Protein AF-A0A315SXE7-F1 (afdb_monomer)

Nearest PDB structures (foldseek):
  8ipp-assembly1_B  TM=6.975E-01  e=6.486E-03  synthetic construct
  7vxw-assembly1_A  TM=4.756E-01  e=4.187E-02  Homo sapiens
  5ma5-assembly2_C  TM=3.341E-01  e=3.780E-03  synthetic construct
  2b0o-assembly3_E  TM=4.414E-01  e=5.904E-02  Homo sapiens
  4o1p-assembly1_B  TM=4.408E-01  e=8.324E-02  Sus scrofa

Radius of gyration: 32.41 Å; Cα contacts (8 Å, |Δi|>4): 544; chains: 1; bounding box: 73×58×96 Å

pLDDT: mean 88.15, std 13.36, range [26.25, 98.56]

Structure (mmCIF, N/CA/C/O backbone):
data_AF-A0A315SXE7-F1
#
_entry.id   AF-A0A315SXE7-F1
#
loop_
_atom_site.group_PDB
_atom_site.id
_atom_site.type_symbol
_atom_site.label_atom_id
_atom_site.label_alt_id
_atom_site.label_comp_id
_atom_site.label_asym_id
_atom_site.label_entity_id
_atom_site.label_seq_id
_atom_site.pdbx_PDB_ins_code
_atom_site.Cartn_x
_atom_site.Cartn_y
_atom_site.Cartn_z
_atom_site.occupancy
_atom_site.B_iso_or_equiv
_atom_site.auth_seq_id
_atom_site.auth_comp_id
_atom_site.auth_asym_id
_atom_site.auth_atom_id
_atom_site.pdbx_PDB_model_num
ATOM 1 N N . MET A 1 1 ? 14.397 -20.715 -0.621 1.00 26.69 1 MET A N 1
ATOM 2 C CA . MET A 1 1 ? 15.083 -19.802 -1.551 1.00 26.69 1 MET A CA 1
ATOM 3 C C . MET A 1 1 ? 14.446 -20.031 -2.902 1.00 26.69 1 MET A C 1
ATOM 5 O O . MET A 1 1 ? 14.833 -20.956 -3.597 1.00 26.69 1 MET A O 1
ATOM 9 N N . THR A 1 2 ? 13.364 -19.315 -3.186 1.00 26.25 2 THR A N 1
ATOM 10 C CA . THR A 1 2 ? 12.827 -19.217 -4.542 1.00 26.25 2 THR A CA 1
ATOM 11 C C . THR A 1 2 ? 13.839 -18.399 -5.333 1.00 26.25 2 THR A C 1
ATOM 13 O O . THR A 1 2 ? 14.155 -17.278 -4.941 1.00 26.25 2 THR A O 1
ATOM 16 N N . GLU A 1 3 ? 14.435 -18.991 -6.367 1.00 27.47 3 GLU A N 1
ATOM 17 C CA . GLU A 1 3 ? 15.209 -18.237 -7.352 1.00 27.47 3 GLU A CA 1
ATOM 18 C C . GLU A 1 3 ? 14.250 -17.211 -7.965 1.00 27.47 3 GLU A C 1
ATOM 20 O O . GLU A 1 3 ? 13.377 -17.560 -8.757 1.00 27.47 3 GLU A O 1
ATOM 25 N N . GLN A 1 4 ? 14.340 -15.953 -7.526 1.00 35.16 4 GLN A N 1
ATOM 26 C CA . GLN A 1 4 ? 13.687 -14.849 -8.215 1.00 35.16 4 GLN A CA 1
ATOM 27 C C . GLN A 1 4 ? 14.339 -14.771 -9.593 1.00 35.16 4 GLN A C 1
ATOM 29 O O . GLN A 1 4 ? 15.480 -14.324 -9.716 1.00 35.16 4 GLN A O 1
ATOM 34 N N . MET A 1 5 ? 13.644 -15.260 -10.623 1.00 36.72 5 MET A N 1
ATOM 35 C CA . MET A 1 5 ? 14.024 -14.974 -12.000 1.00 36.72 5 MET A CA 1
ATOM 36 C C . MET A 1 5 ? 13.880 -13.469 -12.202 1.00 36.72 5 MET A C 1
ATOM 38 O O . MET A 1 5 ? 12.781 -12.955 -12.390 1.00 36.72 5 MET A O 1
ATOM 42 N N . ILE A 1 6 ? 15.000 -12.759 -12.104 1.00 50.06 6 ILE A N 1
ATOM 43 C CA . ILE A 1 6 ? 15.085 -11.373 -12.535 1.00 50.06 6 ILE A CA 1
ATOM 44 C C . ILE A 1 6 ? 15.096 -11.422 -14.061 1.00 50.06 6 ILE A C 1
ATOM 46 O O . ILE A 1 6 ? 16.011 -11.992 -14.656 1.00 50.06 6 ILE A O 1
ATOM 50 N N . TYR A 1 7 ? 14.078 -10.828 -14.681 1.00 57.00 7 TYR A N 1
ATOM 51 C CA . TYR A 1 7 ? 13.975 -10.631 -16.128 1.00 57.00 7 TYR A CA 1
ATOM 52 C C . TYR A 1 7 ? 14.993 -9.565 -16.569 1.00 57.00 7 TYR A C 1
ATOM 54 O O . TYR A 1 7 ? 14.621 -8.460 -16.955 1.00 57.00 7 TYR A O 1
ATOM 62 N N . SER A 1 8 ? 16.287 -9.858 -16.409 1.00 51.78 8 SER A N 1
ATOM 63 C CA . SER A 1 8 ? 17.383 -8.965 -16.783 1.00 51.78 8 SER A CA 1
ATOM 64 C C . SER A 1 8 ? 17.827 -9.239 -18.209 1.00 51.78 8 SER A C 1
ATOM 66 O O . SER A 1 8 ? 18.066 -10.395 -18.563 1.00 51.78 8 SER A O 1
ATOM 68 N N . VAL A 1 9 ? 18.022 -8.184 -18.992 1.00 53.94 9 VAL A N 1
ATOM 69 C CA . VAL A 1 9 ? 18.601 -8.294 -20.335 1.00 53.94 9 VAL A CA 1
ATOM 70 C C . VAL A 1 9 ? 20.124 -8.449 -20.226 1.00 53.94 9 VAL A C 1
ATOM 72 O O . VAL A 1 9 ? 20.783 -7.827 -19.383 1.00 53.94 9 VAL A O 1
ATOM 75 N N . GLU A 1 10 ? 20.712 -9.304 -21.064 1.00 46.88 10 GLU A N 1
ATOM 76 C CA . GLU A 1 10 ? 22.165 -9.463 -21.145 1.00 46.88 10 GLU A CA 1
ATOM 77 C C . GLU A 1 10 ? 22.809 -8.121 -21.557 1.00 46.88 10 GLU A C 1
ATOM 79 O O . GLU A 1 10 ? 22.460 -7.538 -22.579 1.00 46.88 10 GLU A O 1
ATOM 84 N N . GLY A 1 11 ? 23.711 -7.586 -20.722 1.00 54.31 11 GLY A N 1
ATOM 85 C CA . GLY A 1 11 ? 24.332 -6.266 -20.924 1.00 54.31 11 GLY A CA 1
ATOM 86 C C . GLY A 1 11 ? 23.740 -5.105 -20.108 1.00 54.31 11 GLY A C 1
ATOM 87 O O . GLY A 1 11 ? 24.297 -4.007 -20.148 1.00 54.31 11 GLY A O 1
ATOM 88 N N . GLU A 1 12 ? 22.678 -5.317 -19.322 1.00 69.69 12 GLU A N 1
ATOM 89 C CA . GLU A 1 12 ? 22.165 -4.282 -18.410 1.00 69.69 12 GLU A CA 1
ATOM 90 C C . GLU A 1 12 ? 23.171 -3.904 -17.317 1.00 69.69 12 GLU A C 1
ATOM 92 O O . GLU A 1 12 ? 23.847 -4.758 -16.729 1.00 69.69 12 GLU A O 1
ATOM 97 N N . SER A 1 13 ? 23.237 -2.603 -17.012 1.00 81.12 13 SER A N 1
ATOM 98 C CA . SER A 1 13 ? 24.126 -2.077 -15.979 1.00 81.12 13 SER A CA 1
ATOM 99 C C . SER A 1 13 ? 23.748 -2.616 -14.596 1.00 81.12 13 SER A C 1
ATOM 101 O O . SER A 1 13 ? 22.575 -2.815 -14.277 1.00 81.12 13 SER A O 1
ATOM 103 N N . GLN A 1 14 ? 24.752 -2.810 -13.737 1.00 86.19 14 GLN A N 1
ATOM 104 C CA . GLN A 1 14 ? 24.538 -3.252 -12.356 1.00 86.19 14 GLN A CA 1
ATOM 105 C C . GLN A 1 14 ? 23.570 -2.323 -11.599 1.00 86.19 14 GLN A C 1
ATOM 107 O O . GLN A 1 14 ? 22.712 -2.793 -10.858 1.00 86.19 14 GLN A O 1
ATOM 112 N N . ALA A 1 15 ? 23.652 -1.014 -11.859 1.00 86.94 15 ALA A N 1
ATOM 113 C CA . ALA A 1 15 ? 22.767 -0.018 -11.264 1.00 86.94 15 ALA A CA 1
ATOM 114 C C . ALA A 1 15 ? 21.289 -0.213 -11.649 1.00 86.94 15 ALA A C 1
ATOM 116 O O . ALA A 1 15 ? 20.415 0.046 -10.825 1.00 86.94 15 ALA A O 1
ATOM 117 N N . LEU A 1 16 ? 21.003 -0.668 -12.875 1.00 89.75 16 LEU A N 1
ATOM 118 C CA . LEU A 1 16 ? 19.635 -0.941 -13.319 1.00 89.75 16 LEU A CA 1
ATOM 119 C C . LEU A 1 16 ? 19.082 -2.210 -12.661 1.00 89.75 16 LEU A C 1
ATOM 121 O O . LEU A 1 16 ? 17.945 -2.213 -12.203 1.00 89.75 16 LEU A O 1
ATOM 125 N N . LYS A 1 17 ? 19.904 -3.257 -12.530 1.00 90.44 17 LYS A N 1
ATOM 126 C CA . LYS A 1 17 ? 19.514 -4.497 -11.836 1.00 90.44 17 LYS A CA 1
ATOM 127 C C . LYS A 1 17 ? 19.198 -4.251 -10.361 1.00 90.44 17 LYS A C 1
ATOM 129 O O . LYS A 1 17 ? 18.202 -4.752 -9.848 1.00 90.44 17 LYS A O 1
ATOM 134 N N . GLU A 1 18 ? 20.017 -3.440 -9.692 1.00 92.69 18 GLU A N 1
ATOM 135 C CA . GLU A 1 18 ? 19.762 -3.000 -8.315 1.00 92.69 18 GLU A CA 1
ATOM 136 C C . GLU A 1 18 ? 18.471 -2.185 -8.218 1.00 92.69 18 GLU A C 1
ATOM 138 O O . GLU A 1 18 ? 17.669 -2.423 -7.321 1.00 92.69 18 GLU A O 1
ATOM 143 N N . ALA A 1 19 ? 18.223 -1.285 -9.172 1.00 95.44 19 ALA A N 1
ATOM 144 C CA . ALA A 1 19 ? 17.000 -0.492 -9.217 1.00 95.44 19 ALA A CA 1
ATOM 145 C C . ALA A 1 19 ? 15.734 -1.353 -9.357 1.00 95.44 19 ALA A C 1
ATOM 147 O O . ALA A 1 19 ? 14.765 -1.122 -8.636 1.00 95.44 19 ALA A O 1
ATOM 148 N N . VAL A 1 20 ? 15.755 -2.372 -10.224 1.00 96.00 20 VAL A N 1
ATOM 149 C CA . VAL A 1 20 ? 14.646 -3.333 -10.371 1.00 96.00 20 VAL A CA 1
ATOM 150 C C . VAL A 1 20 ? 14.405 -4.081 -9.058 1.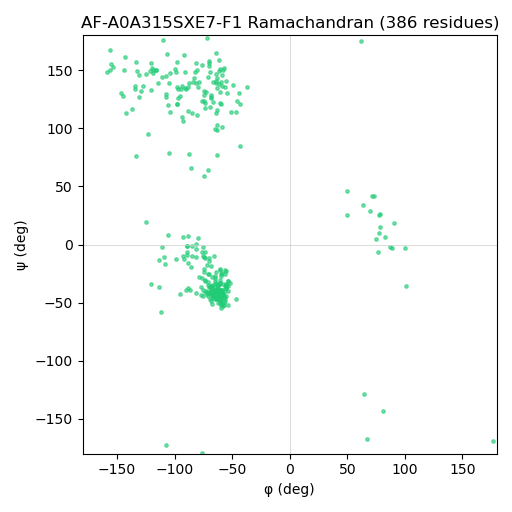00 96.00 20 VAL A C 1
ATOM 152 O O . VAL A 1 20 ? 13.271 -4.166 -8.588 1.00 96.00 20 VAL A O 1
ATOM 155 N N . SER A 1 21 ? 15.471 -4.570 -8.415 1.00 95.81 21 SER A N 1
ATOM 156 C CA . SER A 1 21 ? 15.358 -5.240 -7.114 1.00 95.81 21 SER A CA 1
ATOM 157 C C . SER A 1 21 ? 14.762 -4.316 -6.047 1.00 95.81 21 SER A C 1
ATOM 159 O O . SER A 1 21 ? 13.933 -4.757 -5.249 1.00 95.81 21 SER A O 1
ATOM 161 N N . SER A 1 22 ? 15.158 -3.042 -6.027 1.00 97.38 22 SER A N 1
ATOM 162 C CA . SER A 1 22 ? 14.622 -2.041 -5.104 1.00 97.38 22 SER A CA 1
ATOM 163 C C . SER A 1 22 ? 13.152 -1.730 -5.366 1.00 97.38 22 SER A C 1
ATOM 165 O O . SER A 1 22 ? 12.371 -1.641 -4.414 1.00 97.38 22 SER A O 1
ATOM 167 N N . ALA A 1 23 ? 12.747 -1.632 -6.636 1.00 98.06 23 ALA A N 1
ATOM 168 C CA . ALA A 1 23 ? 11.351 -1.457 -7.019 1.00 98.06 23 ALA A CA 1
ATOM 169 C C . ALA A 1 23 ? 10.500 -2.634 -6.525 1.00 98.06 23 ALA A C 1
ATOM 171 O O . ALA A 1 23 ? 9.509 -2.428 -5.826 1.00 98.06 23 ALA A O 1
ATOM 172 N N . GLN A 1 24 ? 10.926 -3.873 -6.777 1.00 97.38 24 GLN A N 1
ATOM 173 C CA . GLN A 1 24 ? 10.226 -5.066 -6.291 1.00 97.38 24 GLN A CA 1
ATOM 174 C C . GLN A 1 24 ? 10.128 -5.096 -4.757 1.00 97.38 24 GLN A C 1
ATOM 176 O O . GLN A 1 24 ? 9.050 -5.327 -4.211 1.00 97.38 24 GLN A O 1
ATOM 181 N N . ALA A 1 25 ? 11.215 -4.784 -4.043 1.00 96.19 25 ALA A N 1
ATOM 182 C CA . ALA A 1 25 ? 11.240 -4.778 -2.576 1.00 96.19 25 ALA A CA 1
ATOM 183 C C . ALA A 1 25 ? 10.309 -3.726 -1.939 1.00 96.19 25 ALA A C 1
ATOM 185 O O . ALA A 1 25 ? 9.897 -3.865 -0.782 1.00 96.19 25 ALA A O 1
ATOM 186 N N . THR A 1 26 ? 9.984 -2.664 -2.676 1.00 97.62 26 THR A N 1
ATOM 187 C CA . THR A 1 26 ? 9.188 -1.528 -2.190 1.00 97.62 26 THR A CA 1
ATOM 188 C C . THR A 1 26 ? 7.795 -1.440 -2.813 1.00 97.62 26 THR A C 1
ATOM 190 O O . THR A 1 26 ? 6.997 -0.612 -2.375 1.00 97.62 26 THR A O 1
ATOM 193 N N . PHE A 1 27 ? 7.446 -2.340 -3.740 1.00 98.31 27 PHE A N 1
ATOM 194 C CA . PHE A 1 27 ? 6.144 -2.381 -4.418 1.00 98.31 27 PHE A CA 1
ATOM 195 C C . PHE A 1 27 ? 4.951 -2.408 -3.457 1.00 98.31 27 PHE A C 1
ATOM 197 O O . PHE A 1 27 ? 3.907 -1.823 -3.728 1.00 98.31 27 PHE A O 1
ATOM 204 N N . LYS A 1 28 ? 5.106 -3.016 -2.280 1.00 97.25 28 LYS A N 1
ATOM 205 C CA . LYS A 1 28 ? 4.072 -3.012 -1.238 1.00 97.25 28 LYS A CA 1
ATOM 206 C C . LYS A 1 28 ? 3.587 -1.606 -0.857 1.00 97.25 28 LYS A C 1
ATOM 208 O O . LYS A 1 28 ? 2.419 -1.437 -0.520 1.00 97.25 28 LYS A O 1
ATOM 213 N N . PHE A 1 29 ? 4.449 -0.586 -0.927 1.00 97.50 29 PHE A N 1
ATOM 214 C CA . PHE A 1 29 ? 4.066 0.801 -0.647 1.00 97.50 29 PHE A CA 1
ATOM 215 C C . PHE A 1 29 ? 3.229 1.398 -1.782 1.00 97.50 29 PHE A C 1
ATOM 217 O O . PHE A 1 29 ? 2.213 2.031 -1.497 1.00 97.50 29 PHE A O 1
ATOM 224 N N . TYR A 1 30 ? 3.595 1.117 -3.037 1.00 98.00 30 TYR A N 1
ATOM 225 C CA . TYR A 1 30 ? 2.775 1.426 -4.209 1.00 98.00 30 TYR A CA 1
ATOM 226 C C . TYR A 1 30 ? 1.395 0.780 -4.096 1.00 98.00 30 TYR A C 1
ATOM 228 O O . TYR A 1 30 ? 0.378 1.466 -4.170 1.00 98.00 30 TYR A O 1
ATOM 236 N N . TRP A 1 31 ? 1.353 -0.528 -3.831 1.00 98.00 31 TRP A N 1
ATOM 237 C CA . TRP A 1 31 ? 0.095 -1.259 -3.735 1.00 98.00 31 TRP A CA 1
ATOM 238 C C . TRP A 1 31 ? -0.791 -0.753 -2.593 1.00 98.00 31 TRP A C 1
ATOM 240 O O . TRP A 1 31 ? -2.003 -0.605 -2.758 1.00 98.00 31 TRP A O 1
ATOM 250 N N . ARG A 1 32 ? -0.191 -0.401 -1.448 1.00 97.25 32 ARG A N 1
ATOM 251 C CA . ARG A 1 32 ? -0.907 0.236 -0.338 1.00 97.25 32 ARG A CA 1
ATOM 252 C C . ARG A 1 32 ? -1.612 1.516 -0.785 1.00 97.25 32 ARG A C 1
ATOM 254 O O . ARG A 1 32 ? -2.803 1.658 -0.497 1.00 97.25 32 ARG A O 1
ATOM 261 N N . GLU A 1 33 ? -0.923 2.408 -1.501 1.00 96.62 33 GLU A N 1
ATOM 262 C CA . GLU A 1 33 ? -1.520 3.646 -2.025 1.00 96.62 33 GLU A CA 1
ATOM 263 C C . GLU A 1 33 ? -2.610 3.347 -3.061 1.00 96.62 33 GLU A C 1
ATOM 265 O O . GLU A 1 33 ? -3.726 3.850 -2.927 1.00 96.62 33 GLU A O 1
ATOM 270 N N . MET A 1 34 ? -2.346 2.458 -4.023 1.00 96.69 34 MET A N 1
ATOM 271 C CA . MET A 1 34 ? -3.317 2.075 -5.056 1.00 96.69 34 MET A CA 1
ATOM 272 C C . MET A 1 34 ? -4.596 1.488 -4.471 1.00 96.69 34 MET A C 1
ATOM 274 O O . MET A 1 34 ? -5.694 1.833 -4.913 1.00 96.69 34 MET A O 1
ATOM 278 N N . SER A 1 35 ? -4.480 0.679 -3.416 1.00 95.88 35 SER A N 1
ATOM 279 C CA . SER A 1 35 ? -5.647 0.148 -2.720 1.00 95.88 35 SER A CA 1
ATOM 280 C C . SER A 1 35 ? -6.540 1.285 -2.203 1.00 95.88 35 SER A C 1
ATOM 282 O O . SER A 1 35 ? -7.768 1.223 -2.302 1.00 95.88 35 SER A O 1
ATOM 284 N N . TRP A 1 36 ? -5.960 2.349 -1.639 1.00 95.44 36 TRP A N 1
ATOM 285 C CA . TRP A 1 36 ? -6.725 3.485 -1.127 1.00 95.44 36 TRP A CA 1
ATOM 286 C C . TRP A 1 36 ? -7.245 4.366 -2.251 1.00 95.44 36 TRP A C 1
ATOM 288 O O . TRP A 1 36 ? -8.397 4.792 -2.189 1.00 95.44 36 TRP A O 1
ATOM 298 N N . GLU A 1 37 ? -6.446 4.582 -3.289 1.00 95.25 37 GLU A N 1
ATOM 299 C CA . GLU A 1 37 ? -6.834 5.333 -4.476 1.00 95.25 37 GLU A CA 1
ATOM 300 C C . GLU A 1 37 ? -8.052 4.714 -5.169 1.00 95.25 37 GLU A C 1
ATOM 302 O O . GLU A 1 37 ? -8.990 5.429 -5.537 1.00 95.25 37 GLU A O 1
ATOM 307 N N . ALA A 1 38 ? -8.113 3.382 -5.268 1.00 92.94 38 ALA A N 1
ATOM 308 C CA . ALA A 1 38 ? -9.261 2.652 -5.805 1.00 92.94 38 ALA A CA 1
ATOM 309 C C . ALA A 1 38 ? -10.567 2.983 -5.059 1.00 92.94 38 ALA A C 1
ATOM 311 O O . ALA A 1 38 ? -11.615 3.129 -5.686 1.00 92.94 38 ALA A O 1
ATOM 312 N N . ARG A 1 39 ? -10.492 3.201 -3.739 1.00 91.69 39 ARG A N 1
ATOM 313 C CA . ARG A 1 39 ? -11.636 3.528 -2.868 1.00 91.69 39 ARG A CA 1
ATOM 314 C C . ARG A 1 39 ? -12.038 5.010 -2.912 1.00 91.69 39 ARG A C 1
ATOM 316 O O . ARG A 1 39 ? -13.085 5.371 -2.370 1.00 91.69 39 ARG A O 1
ATOM 323 N N . ARG A 1 40 ? -11.234 5.893 -3.520 1.00 91.31 40 ARG A N 1
ATOM 324 C CA . ARG A 1 40 ? -11.552 7.326 -3.611 1.00 91.31 40 ARG A CA 1
ATOM 325 C C . ARG A 1 40 ? -12.556 7.614 -4.722 1.00 91.31 40 ARG A C 1
ATOM 327 O O . ARG A 1 40 ? -12.389 7.172 -5.856 1.00 91.31 40 ARG A O 1
ATOM 334 N N . ILE A 1 41 ? -13.541 8.456 -4.396 1.00 90.12 41 ILE A N 1
ATOM 335 C CA . ILE A 1 41 ? -14.478 9.037 -5.372 1.00 90.12 41 ILE A CA 1
ATOM 336 C C . ILE A 1 41 ? -13.750 10.042 -6.272 1.00 90.12 41 ILE A C 1
ATOM 338 O O . ILE A 1 41 ? -13.909 10.018 -7.487 1.00 90.12 41 ILE A O 1
ATOM 342 N N . ILE A 1 42 ? -12.956 10.929 -5.665 1.00 89.88 42 ILE A N 1
ATOM 343 C CA . ILE A 1 42 ? -12.118 11.894 -6.378 1.00 89.88 42 ILE A CA 1
ATOM 344 C C . ILE A 1 42 ? -10.688 11.381 -6.302 1.00 89.88 42 ILE A C 1
ATOM 346 O O . ILE A 1 42 ? -10.124 11.297 -5.208 1.00 89.88 42 ILE A O 1
ATOM 350 N N . LYS A 1 43 ? -10.140 11.024 -7.463 1.00 90.56 43 LYS A N 1
ATOM 351 C CA . LYS A 1 43 ? -8.761 10.560 -7.595 1.00 90.56 43 LYS A CA 1
ATOM 352 C C . LYS A 1 43 ? -7.789 11.650 -7.150 1.00 90.56 43 LYS A C 1
ATOM 354 O O . LYS A 1 43 ? -8.026 12.835 -7.387 1.00 90.56 43 LYS A O 1
ATOM 359 N N . CYS A 1 44 ? -6.761 11.248 -6.415 1.00 91.62 44 CYS A N 1
ATOM 360 C CA . CYS A 1 44 ? -5.731 12.130 -5.873 1.00 91.62 44 CYS A CA 1
ATOM 361 C C . CYS A 1 44 ? -4.390 11.968 -6.585 1.00 91.62 44 CYS A C 1
ATOM 363 O O . CYS A 1 44 ? -3.532 12.835 -6.422 1.00 91.62 44 CYS A O 1
ATOM 365 N N . LEU A 1 45 ? -4.204 10.870 -7.318 1.00 95.19 45 LEU A N 1
ATOM 366 C CA . LEU A 1 45 ? -2.995 10.626 -8.088 1.00 95.19 45 LEU A CA 1
ATOM 367 C C . LEU A 1 45 ? -3.157 11.195 -9.497 1.00 95.19 45 LEU A C 1
ATOM 369 O O . LEU A 1 45 ? -4.176 10.969 -10.150 1.00 95.19 45 LEU A O 1
ATOM 373 N N . ASP A 1 46 ? -2.139 11.911 -9.963 1.00 94.56 46 ASP A N 1
ATOM 374 C CA . ASP A 1 46 ? -2.090 12.431 -11.332 1.00 94.56 46 ASP A CA 1
ATOM 375 C C . ASP A 1 46 ? -1.812 11.295 -12.330 1.00 94.56 46 ASP A C 1
ATOM 377 O O . ASP A 1 46 ? -2.272 11.318 -13.469 1.00 94.56 46 ASP A O 1
ATOM 381 N N . MET A 1 47 ? -1.065 10.282 -11.883 1.00 94.94 47 MET A N 1
ATOM 382 C CA . MET A 1 47 ? -0.726 9.078 -12.634 1.00 94.94 47 MET A CA 1
ATOM 383 C C . MET A 1 47 ? -0.327 7.965 -11.662 1.00 94.94 47 MET A C 1
ATOM 385 O O . MET A 1 47 ? 0.276 8.230 -10.625 1.00 94.94 47 MET A O 1
ATOM 389 N N . ALA A 1 48 ? -0.606 6.713 -12.015 1.00 97.31 48 ALA A N 1
ATOM 390 C CA . ALA A 1 48 ? -0.021 5.552 -11.361 1.00 97.31 48 ALA A CA 1
ATOM 391 C C . ALA A 1 48 ? 0.172 4.437 -12.384 1.00 97.31 48 ALA A C 1
ATOM 393 O O . ALA A 1 48 ? -0.751 4.117 -13.134 1.00 97.31 48 ALA A O 1
ATOM 394 N N . ALA A 1 49 ? 1.371 3.863 -12.420 1.00 97.75 49 ALA A N 1
ATOM 395 C CA . ALA A 1 49 ? 1.712 2.849 -13.401 1.00 97.75 49 ALA A CA 1
ATOM 396 C C . ALA A 1 49 ? 2.846 1.946 -12.906 1.00 97.75 49 ALA A C 1
ATOM 398 O O . ALA A 1 49 ? 3.680 2.336 -12.086 1.00 97.75 49 ALA A O 1
ATOM 399 N N . VAL A 1 50 ? 2.890 0.741 -13.452 1.00 98.56 50 VAL A N 1
ATOM 400 C CA . VAL A 1 50 ? 3.982 -0.220 -13.284 1.00 98.56 50 VAL A CA 1
ATOM 401 C C . VAL A 1 50 ? 4.631 -0.470 -14.631 1.00 98.56 50 VAL A C 1
ATOM 403 O O . VAL A 1 50 ? 3.983 -0.386 -15.669 1.00 98.56 50 VAL A O 1
ATOM 406 N N . LYS A 1 51 ? 5.919 -0.775 -14.632 1.00 97.94 51 LYS A N 1
ATOM 407 C CA . LYS A 1 51 ? 6.651 -1.173 -15.826 1.00 97.94 51 LYS A CA 1
ATOM 408 C C . LYS A 1 51 ? 6.898 -2.670 -15.746 1.00 97.94 51 LYS A C 1
ATOM 410 O O . LYS A 1 51 ? 7.534 -3.122 -14.794 1.00 97.94 51 LYS A O 1
ATOM 415 N N . LEU A 1 52 ? 6.393 -3.424 -16.715 1.00 96.88 52 LEU A N 1
ATOM 416 C CA . LEU A 1 52 ? 6.510 -4.882 -16.762 1.00 96.88 52 LEU A CA 1
ATOM 417 C C . LEU A 1 52 ? 7.441 -5.319 -17.896 1.00 96.88 52 LEU A C 1
ATOM 419 O O . LEU A 1 52 ? 7.456 -4.708 -18.966 1.00 96.88 52 LEU A O 1
ATOM 423 N N . SER A 1 53 ? 8.202 -6.380 -17.637 1.00 95.00 53 SER A N 1
ATOM 424 C CA . SER A 1 53 ? 9.089 -7.053 -18.586 1.00 95.00 53 SER A CA 1
ATOM 425 C C . SER A 1 53 ? 8.329 -8.138 -19.356 1.00 95.00 53 SER A C 1
ATOM 427 O O . SER A 1 53 ? 7.927 -9.145 -18.774 1.00 95.00 53 SER A O 1
ATOM 429 N N . PHE A 1 54 ? 8.176 -7.969 -20.668 1.00 93.00 54 PHE A N 1
ATOM 430 C CA . PHE A 1 54 ? 7.580 -8.953 -21.571 1.00 93.00 54 PHE A CA 1
ATOM 431 C C . PHE A 1 54 ? 8.690 -9.745 -22.257 1.00 93.00 54 PHE A C 1
ATOM 433 O O . PHE A 1 54 ? 9.546 -9.159 -22.918 1.00 93.00 54 PHE A O 1
ATOM 440 N N . MET A 1 55 ? 8.692 -11.067 -22.079 1.00 90.00 55 MET A N 1
ATOM 441 C CA . MET A 1 55 ? 9.658 -11.953 -22.733 1.00 90.00 55 MET A CA 1
ATOM 442 C C . MET A 1 55 ? 9.318 -12.114 -24.210 1.00 90.00 55 MET A C 1
ATOM 444 O O . MET A 1 55 ? 8.175 -12.410 -24.550 1.00 90.00 55 MET A O 1
ATOM 448 N N . LEU A 1 56 ? 10.328 -11.961 -25.056 1.00 88.31 56 LEU A N 1
ATOM 449 C CA . LEU A 1 56 ? 10.252 -12.133 -26.503 1.00 88.31 56 LEU A CA 1
ATOM 450 C C . LEU A 1 56 ? 11.019 -13.387 -26.933 1.00 88.31 56 LEU A C 1
ATOM 452 O O . LEU A 1 56 ? 11.636 -14.059 -26.103 1.00 88.31 56 LEU A O 1
ATOM 456 N N . ASP A 1 57 ? 10.960 -13.712 -28.226 1.00 80.69 57 ASP A N 1
ATOM 457 C CA . ASP A 1 57 ? 11.688 -14.847 -28.795 1.00 80.69 57 ASP A CA 1
ATOM 458 C C . ASP A 1 57 ? 13.212 -14.623 -28.670 1.00 80.69 57 ASP A C 1
ATOM 460 O O . ASP A 1 57 ? 13.745 -13.704 -29.295 1.00 80.69 57 ASP A O 1
ATOM 464 N N . PRO A 1 58 ? 13.930 -15.422 -27.856 1.00 76.56 58 PRO A N 1
ATOM 465 C CA . PRO A 1 58 ? 15.363 -15.240 -27.642 1.00 76.56 58 PRO A CA 1
ATOM 466 C C . PRO A 1 58 ? 16.215 -15.681 -28.842 1.00 76.56 58 PRO A C 1
ATOM 468 O O . PRO A 1 58 ? 17.415 -15.403 -28.854 1.00 76.56 58 PRO A O 1
ATOM 471 N N . ASP A 1 59 ? 15.634 -16.387 -29.818 1.00 80.12 59 ASP A N 1
ATOM 472 C CA . ASP A 1 59 ? 16.361 -16.956 -30.955 1.00 80.12 59 ASP A CA 1
ATOM 473 C C . ASP A 1 59 ? 16.471 -15.988 -32.151 1.00 80.12 59 ASP A C 1
ATOM 475 O O . ASP A 1 59 ? 17.228 -16.258 -33.090 1.00 80.12 59 ASP A O 1
ATOM 479 N N . ASP A 1 60 ? 15.762 -14.853 -32.124 1.00 81.56 60 ASP A N 1
ATOM 480 C CA . ASP A 1 60 ? 15.856 -13.806 -33.146 1.00 81.56 60 ASP A CA 1
ATOM 481 C C . ASP A 1 60 ? 16.882 -12.725 -32.728 1.00 81.56 60 ASP A C 1
ATOM 483 O O . ASP A 1 60 ? 16.633 -11.945 -31.807 1.00 81.56 60 ASP A O 1
ATOM 487 N N . PRO A 1 61 ? 18.053 -12.640 -33.394 1.00 80.88 61 PRO A N 1
ATOM 488 C CA . PRO A 1 61 ? 19.103 -11.688 -33.035 1.00 80.88 61 PRO A CA 1
ATOM 489 C C . PRO A 1 61 ? 18.748 -10.225 -33.351 1.00 80.88 61 PRO A C 1
ATOM 491 O O . PRO A 1 61 ? 19.478 -9.329 -32.920 1.00 80.88 61 PRO A O 1
ATOM 494 N N . ASP A 1 62 ? 17.677 -9.971 -34.110 1.00 84.88 62 ASP A N 1
ATOM 495 C CA . ASP A 1 62 ? 17.241 -8.626 -34.492 1.00 84.88 62 ASP A CA 1
ATOM 496 C C . ASP A 1 62 ? 16.264 -8.002 -33.470 1.00 84.88 62 ASP A C 1
ATOM 498 O O . ASP A 1 62 ? 15.940 -6.810 -33.573 1.00 84.88 62 ASP A O 1
ATOM 502 N N . ILE A 1 63 ? 15.821 -8.762 -32.457 1.00 85.06 63 ILE A N 1
ATOM 503 C CA . ILE A 1 63 ? 14.921 -8.291 -31.393 1.00 85.06 63 ILE A CA 1
ATOM 504 C C . ILE A 1 63 ? 15.554 -8.457 -30.000 1.00 85.06 63 ILE A C 1
ATOM 506 O O . ILE A 1 63 ? 16.375 -9.347 -29.777 1.00 85.06 63 ILE A O 1
ATOM 510 N N . PRO A 1 64 ? 15.227 -7.585 -29.030 1.00 86.06 64 PRO A N 1
ATOM 511 C CA . PRO A 1 64 ? 15.680 -7.769 -27.659 1.00 86.06 64 PRO A CA 1
ATOM 512 C C . PRO A 1 64 ? 14.966 -8.960 -27.010 1.00 86.06 64 PRO A C 1
ATOM 514 O O . PRO A 1 64 ? 13.820 -9.252 -27.323 1.00 86.06 64 PRO A O 1
ATOM 517 N N . VAL A 1 65 ? 15.610 -9.584 -26.021 1.00 87.38 65 VAL A N 1
ATOM 518 C CA . VAL A 1 65 ? 15.022 -10.693 -25.242 1.00 87.38 65 VAL A CA 1
ATOM 519 C C . VAL A 1 65 ? 13.814 -10.242 -24.410 1.00 87.38 65 VAL A C 1
ATOM 521 O O . VAL A 1 65 ? 12.916 -11.030 -24.122 1.00 87.38 65 VAL A O 1
ATOM 524 N N . VAL A 1 66 ? 13.797 -8.971 -23.998 1.00 90.00 66 VAL A N 1
ATOM 525 C CA . VAL A 1 66 ? 12.730 -8.382 -23.185 1.00 90.00 66 VAL A CA 1
ATOM 526 C C . VAL A 1 66 ? 12.337 -7.027 -23.748 1.00 90.00 66 VAL A C 1
ATOM 528 O O . VAL A 1 66 ? 13.196 -6.188 -24.029 1.00 90.00 66 VAL A O 1
ATOM 531 N N . GLU A 1 67 ? 11.034 -6.775 -23.810 1.00 92.12 67 GLU A N 1
ATOM 532 C CA . GLU A 1 67 ? 10.474 -5.440 -23.984 1.00 92.12 67 GLU A CA 1
ATOM 533 C C . GLU A 1 67 ? 9.838 -4.956 -22.672 1.00 92.12 67 GLU A C 1
ATOM 535 O 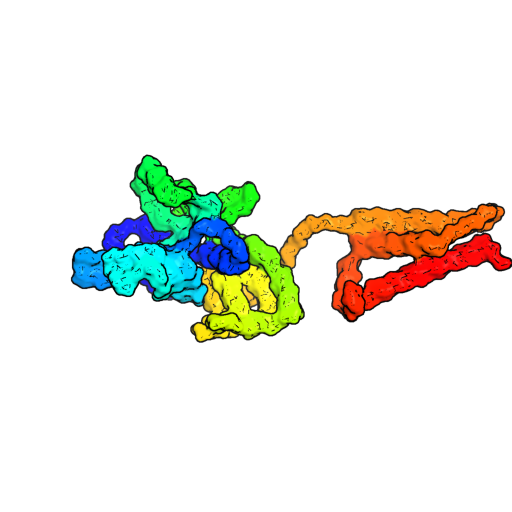O . GLU A 1 67 ? 9.019 -5.641 -22.065 1.00 92.12 67 GLU A O 1
ATOM 540 N N . ASN A 1 68 ? 10.237 -3.769 -22.208 1.00 93.31 68 ASN A N 1
ATOM 541 C CA . ASN A 1 68 ? 9.721 -3.167 -20.978 1.00 93.31 68 ASN A CA 1
ATOM 542 C C . ASN A 1 68 ? 8.618 -2.162 -21.310 1.00 93.31 68 ASN A C 1
ATOM 544 O O . ASN A 1 68 ? 8.884 -1.168 -21.988 1.00 93.31 68 ASN A O 1
ATOM 548 N N . MET A 1 69 ? 7.409 -2.369 -20.791 1.00 94.69 69 MET A N 1
ATOM 549 C CA . MET A 1 69 ? 6.255 -1.526 -21.115 1.00 94.69 69 MET A CA 1
ATOM 550 C C . MET A 1 69 ? 5.513 -1.058 -19.867 1.00 94.69 69 MET A C 1
ATOM 552 O O . MET A 1 69 ? 5.441 -1.773 -18.869 1.00 94.69 69 MET A O 1
ATOM 556 N N . TRP A 1 70 ? 4.970 0.159 -19.931 1.00 96.81 70 TRP A N 1
ATOM 557 C CA . TRP A 1 70 ? 4.173 0.741 -18.854 1.00 96.81 70 TRP A CA 1
ATOM 558 C C . TRP A 1 70 ? 2.728 0.240 -18.903 1.00 96.81 70 TRP A C 1
ATOM 560 O O . TRP A 1 70 ? 2.130 0.144 -19.974 1.00 96.81 70 TRP A O 1
ATOM 570 N N . VAL A 1 71 ? 2.182 -0.054 -17.729 1.00 98.06 71 VAL A N 1
ATOM 571 C CA . VAL A 1 71 ? 0.846 -0.598 -17.490 1.00 98.06 71 VAL A CA 1
ATOM 572 C C . VAL A 1 71 ? 0.176 0.243 -16.403 1.00 98.06 71 VAL A C 1
ATOM 574 O O . VAL A 1 71 ? 0.757 0.448 -15.335 1.00 98.06 71 VAL A O 1
ATOM 577 N N . ASN A 1 72 ? -1.027 0.749 -16.665 1.00 96.44 72 ASN A N 1
ATOM 578 C CA . ASN A 1 72 ? -1.862 1.476 -15.705 1.00 96.44 72 ASN A CA 1
ATOM 579 C C . ASN A 1 72 ? -3.054 0.615 -15.254 1.00 96.44 72 ASN A C 1
ATOM 581 O O . ASN A 1 72 ? -3.108 -0.575 -15.552 1.00 96.44 72 ASN A O 1
ATOM 585 N N . ASP A 1 73 ? -3.983 1.210 -14.495 1.00 94.94 73 ASP A N 1
ATOM 586 C CA . ASP A 1 73 ? -5.170 0.527 -13.956 1.00 94.94 73 ASP A CA 1
ATOM 587 C C . ASP A 1 73 ? -4.809 -0.795 -13.260 1.00 94.94 73 ASP A C 1
ATOM 589 O O . ASP A 1 73 ? -5.396 -1.848 -13.496 1.00 94.94 73 ASP A O 1
ATOM 593 N N . VAL A 1 74 ? -3.767 -0.707 -12.430 1.00 96.81 74 VAL A N 1
ATOM 594 C CA . VAL A 1 74 ? -3.075 -1.856 -11.854 1.00 96.81 74 VAL A CA 1
ATOM 595 C C . VAL A 1 74 ? -3.908 -2.493 -10.744 1.00 96.81 74 VAL A C 1
ATOM 597 O O . VAL A 1 74 ? -4.297 -1.814 -9.792 1.00 96.81 74 VAL A O 1
ATOM 600 N N . ASP A 1 75 ? -4.104 -3.805 -10.837 1.00 95.75 75 ASP A N 1
ATOM 601 C CA . ASP A 1 75 ? -4.597 -4.675 -9.768 1.00 95.75 75 ASP A CA 1
ATOM 602 C C . ASP A 1 75 ? -3.549 -5.755 -9.457 1.00 95.75 75 ASP A C 1
ATOM 604 O O . ASP A 1 75 ? -2.728 -6.122 -10.306 1.00 95.75 75 ASP A O 1
ATOM 608 N N . PHE A 1 76 ? -3.552 -6.234 -8.218 1.00 95.12 76 PHE A N 1
ATOM 609 C CA . PHE A 1 76 ? -2.570 -7.175 -7.700 1.00 95.12 76 PHE A CA 1
ATOM 610 C C . PHE A 1 76 ? -3.230 -8.134 -6.714 1.00 95.12 76 PHE A C 1
ATOM 612 O O . PHE A 1 76 ? -3.875 -7.715 -5.750 1.00 95.12 76 PHE A O 1
ATOM 619 N N . ASP A 1 77 ? -3.026 -9.428 -6.941 1.00 91.88 77 ASP A N 1
ATOM 620 C CA . ASP A 1 77 ? -3.609 -10.517 -6.152 1.00 91.88 77 ASP A CA 1
ATOM 621 C C . ASP A 1 77 ? -2.595 -11.203 -5.217 1.00 91.88 77 ASP A C 1
ATOM 623 O O . ASP A 1 77 ? -2.905 -12.215 -4.599 1.00 91.88 77 ASP A O 1
ATOM 627 N N . GLY A 1 78 ? -1.385 -10.653 -5.088 1.00 92.00 78 GLY A N 1
ATOM 628 C CA . GLY A 1 78 ? -0.279 -11.269 -4.349 1.00 92.00 78 GLY A CA 1
ATOM 629 C C . GLY A 1 78 ? 0.743 -11.943 -5.259 1.00 92.00 78 GLY A C 1
ATOM 630 O O . GLY A 1 78 ? 1.937 -11.806 -5.016 1.00 92.00 78 GLY A O 1
ATOM 631 N N . GLU A 1 79 ? 0.308 -12.547 -6.362 1.00 92.81 79 GLU A N 1
ATOM 632 C CA . GLU A 1 79 ? 1.172 -13.338 -7.247 1.00 92.81 79 GLU A CA 1
ATOM 633 C C . GLU A 1 79 ? 1.336 -12.692 -8.626 1.00 92.81 79 GLU A C 1
ATOM 635 O O . GLU A 1 79 ? 2.412 -12.736 -9.230 1.00 92.81 79 GLU A O 1
ATOM 640 N N . THR A 1 80 ? 0.272 -12.070 -9.124 1.00 95.44 80 THR A N 1
ATOM 641 C CA . THR A 1 80 ? 0.122 -11.598 -10.496 1.00 95.44 80 THR A CA 1
ATOM 642 C C . THR A 1 80 ? -0.287 -10.135 -10.504 1.00 95.44 80 THR A C 1
ATOM 6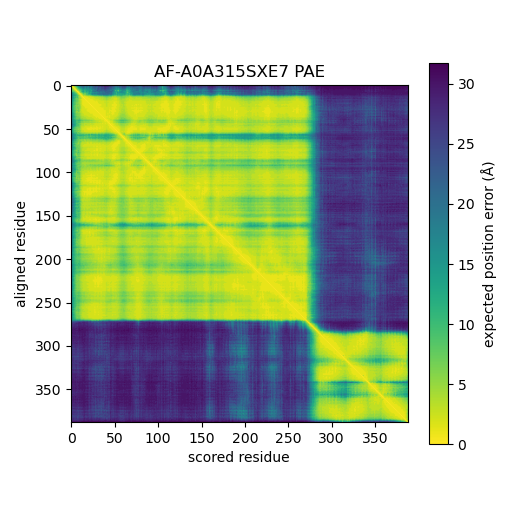44 O O . THR A 1 80 ? -1.155 -9.691 -9.753 1.00 95.44 80 THR A O 1
ATOM 647 N N . ILE A 1 81 ? 0.345 -9.375 -11.390 1.00 97.81 81 ILE A N 1
ATOM 648 C CA . ILE A 1 81 ? -0.013 -7.996 -11.686 1.00 97.81 81 ILE A CA 1
ATOM 649 C C . ILE A 1 81 ? -0.888 -8.004 -12.934 1.00 97.81 81 ILE A C 1
ATOM 651 O O . ILE A 1 81 ? -0.497 -8.532 -13.979 1.00 97.81 81 ILE A O 1
ATOM 655 N N . THR A 1 82 ? -2.060 -7.390 -12.832 1.00 97.44 82 THR A N 1
ATOM 656 C CA . THR A 1 82 ? -2.947 -7.145 -13.972 1.00 97.44 82 THR A CA 1
ATOM 657 C C . THR A 1 82 ? -3.118 -5.655 -14.199 1.00 97.44 82 THR A C 1
ATOM 659 O O . THR A 1 82 ? -3.039 -4.876 -13.254 1.00 97.44 82 THR A O 1
ATOM 662 N N . GLY A 1 83 ? -3.347 -5.249 -15.440 1.00 97.50 83 GLY A N 1
ATOM 663 C CA . GLY A 1 83 ? -3.622 -3.853 -15.761 1.00 97.50 83 GLY A CA 1
ATOM 664 C C . GLY A 1 83 ? -3.775 -3.630 -17.257 1.00 97.50 83 GLY A C 1
ATOM 665 O O . GLY A 1 83 ? -3.868 -4.583 -18.032 1.00 97.50 83 GLY A O 1
ATOM 666 N N . VAL A 1 84 ? -3.804 -2.367 -17.663 1.00 97.62 84 VAL A N 1
ATOM 667 C CA . VAL A 1 84 ? -3.999 -1.952 -19.054 1.00 97.62 84 VAL A CA 1
ATOM 668 C C . VAL A 1 84 ? -2.686 -1.432 -19.632 1.00 97.62 84 VAL A C 1
ATOM 670 O O . VAL A 1 84 ? -2.000 -0.608 -19.030 1.00 97.62 84 VAL A O 1
ATOM 673 N N . LEU A 1 85 ? -2.295 -1.934 -20.800 1.00 97.12 85 LEU A N 1
ATOM 674 C CA . LEU A 1 85 ? -1.048 -1.540 -21.449 1.00 97.12 85 LEU A CA 1
ATOM 675 C C . LEU A 1 85 ? -1.120 -0.082 -21.935 1.00 97.12 85 LEU A C 1
ATOM 677 O O . LEU A 1 85 ? -2.030 0.282 -22.678 1.00 97.12 85 LEU A O 1
ATOM 681 N N . MET A 1 86 ? -0.152 0.753 -21.552 1.00 93.44 86 MET A N 1
ATOM 682 C CA . MET A 1 86 ? -0.135 2.181 -21.907 1.00 93.44 86 MET A CA 1
ATOM 683 C C . MET A 1 86 ? 0.554 2.463 -23.242 1.00 93.44 86 MET A C 1
ATOM 685 O O . MET A 1 86 ? 0.148 3.363 -23.976 1.00 93.44 86 MET A O 1
ATOM 689 N N . ASN A 1 87 ? 1.625 1.726 -23.530 1.00 89.06 87 ASN A N 1
ATOM 690 C CA . ASN A 1 87 ? 2.493 1.985 -24.673 1.00 89.06 87 ASN A CA 1
ATOM 691 C C . ASN A 1 87 ? 2.164 1.046 -25.832 1.00 89.06 87 ASN A C 1
ATOM 693 O O . ASN A 1 87 ? 1.764 -0.093 -25.612 1.00 89.06 87 ASN A O 1
ATOM 697 N N . GLU A 1 88 ? 2.398 1.508 -27.059 1.00 92.31 88 GLU A N 1
ATOM 698 C CA . GLU A 1 88 ? 2.391 0.618 -28.220 1.00 92.31 88 GLU A CA 1
ATOM 699 C C . GLU A 1 88 ? 3.672 -0.229 -28.226 1.00 92.31 88 GLU A C 1
ATOM 701 O O . GLU A 1 88 ? 4.765 0.356 -28.218 1.00 92.31 88 GLU A O 1
ATOM 706 N N . PRO A 1 89 ? 3.566 -1.571 -28.244 1.00 92.38 89 PRO A N 1
ATOM 707 C CA . PRO A 1 89 ? 4.728 -2.440 -28.335 1.00 92.38 89 PRO A CA 1
ATOM 708 C C . PRO A 1 89 ? 5.474 -2.236 -29.646 1.00 92.38 89 PRO A C 1
ATOM 710 O O . PRO A 1 89 ? 4.885 -2.051 -30.715 1.00 92.38 89 PRO A O 1
ATOM 713 N N . ARG A 1 90 ? 6.796 -2.325 -29.578 1.00 91.44 90 ARG A N 1
ATOM 714 C CA . ARG A 1 90 ? 7.666 -2.323 -30.748 1.00 91.44 90 ARG A CA 1
ATOM 715 C C . ARG A 1 90 ? 7.917 -3.732 -31.269 1.00 91.44 90 ARG A C 1
ATOM 717 O O . ARG A 1 90 ? 7.983 -3.899 -32.486 1.00 91.44 90 ARG A O 1
ATOM 724 N N . TRP A 1 91 ? 8.087 -4.704 -30.377 1.00 91.12 91 TRP A N 1
ATOM 725 C CA . TRP A 1 91 ? 8.455 -6.078 -30.721 1.00 91.12 91 TRP A CA 1
ATOM 726 C C . TRP A 1 91 ? 7.422 -7.102 -30.251 1.00 91.12 91 TRP A C 1
ATOM 728 O O . TRP A 1 91 ? 7.170 -8.056 -30.983 1.00 91.12 91 TRP A O 1
ATOM 738 N N . ALA A 1 92 ? 6.768 -6.881 -29.106 1.00 88.69 92 ALA A N 1
ATOM 739 C CA . ALA A 1 92 ? 5.668 -7.714 -28.606 1.00 88.69 92 ALA A CA 1
ATOM 740 C C . ALA A 1 92 ? 4.365 -7.465 -29.400 1.00 88.69 92 ALA A C 1
ATOM 742 O O . ALA A 1 92 ? 3.360 -6.993 -28.869 1.00 88.69 92 ALA A O 1
ATOM 743 N N . THR A 1 93 ? 4.410 -7.700 -30.716 1.00 87.69 93 THR A N 1
ATOM 744 C CA . THR A 1 93 ? 3.357 -7.345 -31.690 1.00 87.69 93 THR A CA 1
ATOM 745 C C . THR A 1 93 ? 2.039 -8.101 -31.510 1.00 87.69 93 THR A C 1
ATOM 747 O O . THR A 1 93 ? 1.041 -7.766 -32.150 1.00 87.69 93 THR A O 1
ATOM 750 N N . GLU A 1 94 ? 2.017 -9.118 -30.652 1.00 89.50 94 GLU A N 1
ATOM 751 C CA . GLU A 1 94 ? 0.808 -9.795 -30.199 1.00 89.50 94 GLU A CA 1
ATOM 752 C C . GLU A 1 94 ? -0.045 -8.942 -29.246 1.00 89.50 94 GLU A C 1
ATOM 754 O O . GLU A 1 94 ? -1.233 -9.229 -29.089 1.00 89.50 94 GLU A O 1
ATOM 759 N N . PHE A 1 95 ? 0.531 -7.886 -28.662 1.00 92.94 95 PHE A N 1
ATOM 760 C CA . PHE A 1 95 ? -0.156 -6.900 -27.830 1.00 92.94 95 PHE A CA 1
ATOM 761 C C . PHE A 1 95 ? -0.319 -5.562 -28.566 1.00 92.94 95 PHE A C 1
ATOM 763 O O . PHE A 1 95 ? 0.360 -5.267 -29.552 1.00 92.94 95 PHE A O 1
ATOM 770 N N . LYS A 1 96 ? -1.205 -4.712 -28.052 1.00 94.38 96 LYS A N 1
ATOM 771 C CA . LYS A 1 96 ? -1.362 -3.304 -28.453 1.00 94.38 96 LYS A CA 1
ATOM 772 C C . LYS A 1 96 ? -1.700 -2.430 -27.249 1.00 94.38 96 LYS A C 1
ATOM 774 O O . LYS A 1 96 ? -2.195 -2.922 -26.230 1.00 94.38 96 LYS A O 1
ATOM 779 N N . ALA A 1 97 ? -1.492 -1.122 -27.374 1.00 95.19 97 ALA A N 1
ATOM 780 C CA . ALA A 1 97 ? -1.924 -0.189 -26.337 1.00 95.19 97 ALA A CA 1
ATOM 781 C C . ALA A 1 97 ? -3.435 -0.337 -26.053 1.00 95.19 97 ALA A C 1
ATOM 783 O O . ALA A 1 97 ? -4.263 -0.444 -26.965 1.00 95.19 97 ALA A O 1
ATOM 784 N N . GLY A 1 98 ? -3.798 -0.344 -24.771 1.00 95.88 98 GLY A N 1
ATOM 785 C CA . GLY A 1 98 ? -5.160 -0.564 -24.288 1.00 95.88 98 GLY A CA 1
ATOM 786 C C . GLY A 1 98 ? -5.539 -2.029 -24.044 1.00 95.88 98 GLY A C 1
ATOM 787 O O . GLY A 1 98 ? -6.648 -2.276 -23.568 1.00 95.88 98 GLY A O 1
ATOM 788 N N . ASP A 1 99 ? -4.665 -2.995 -24.338 1.00 96.88 99 ASP A N 1
ATOM 789 C CA . ASP A 1 99 ? -4.916 -4.396 -23.996 1.00 96.88 99 ASP A CA 1
ATOM 790 C C . ASP A 1 99 ? -4.828 -4.638 -22.485 1.00 96.88 99 ASP A C 1
ATOM 792 O O . ASP A 1 99 ? -3.990 -4.064 -21.786 1.00 96.88 99 ASP A O 1
ATOM 796 N N . LEU A 1 100 ? -5.687 -5.534 -21.991 1.00 97.31 100 LEU A N 1
ATOM 797 C CA . LEU A 1 100 ? -5.576 -6.067 -20.638 1.00 97.31 100 LEU A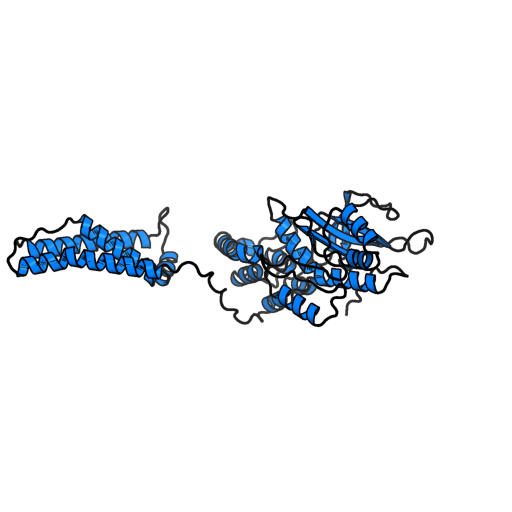 CA 1
ATOM 798 C C . LEU A 1 100 ? -4.438 -7.091 -20.607 1.00 97.31 100 LEU A C 1
ATOM 800 O O . LEU A 1 100 ? -4.464 -8.076 -21.347 1.00 97.31 100 LEU A O 1
ATOM 804 N N . VAL A 1 101 ? -3.469 -6.876 -19.725 1.00 96.81 101 VAL A N 1
ATOM 805 C CA . VAL A 1 101 ? -2.307 -7.748 -19.546 1.00 96.81 101 VAL A CA 1
ATOM 806 C C . VAL A 1 101 ? -2.282 -8.323 -18.134 1.00 96.81 101 VAL A C 1
ATOM 808 O O . VAL A 1 101 ? -2.774 -7.713 -17.186 1.00 96.81 101 VAL A O 1
ATOM 811 N N . SER A 1 102 ? -1.720 -9.522 -18.004 1.00 97.12 102 SER A N 1
ATOM 812 C CA . SER A 1 102 ? -1.587 -10.252 -16.744 1.00 97.12 102 SER A CA 1
ATOM 813 C C . SER A 1 102 ? -0.237 -10.962 -16.734 1.00 97.12 102 SER A C 1
ATOM 815 O O . SER A 1 102 ? 0.011 -11.826 -17.575 1.00 97.12 102 SER A O 1
ATOM 817 N N . LEU A 1 103 ? 0.665 -10.540 -15.846 1.00 96.69 103 LEU A N 1
ATOM 818 C CA . LEU A 1 103 ? 2.019 -11.087 -15.735 1.00 96.69 103 LEU A CA 1
ATOM 819 C C . LEU A 1 103 ? 2.360 -11.386 -14.269 1.00 96.69 103 LEU A C 1
ATOM 821 O O . LEU A 1 103 ? 1.901 -10.670 -13.377 1.00 96.69 103 LEU A O 1
ATOM 825 N N . PRO A 1 104 ? 3.195 -12.406 -13.995 1.00 97.06 104 PRO A N 1
ATOM 826 C CA . PRO A 1 104 ? 3.636 -12.702 -12.635 1.00 97.06 104 PRO A CA 1
ATOM 827 C C . PRO A 1 104 ? 4.399 -11.518 -12.031 1.00 97.06 104 PRO A C 1
ATOM 829 O O . PRO A 1 104 ? 5.109 -10.806 -12.742 1.00 97.06 104 PRO A O 1
ATOM 832 N N . PHE A 1 105 ? 4.344 -11.359 -10.708 1.00 96.19 105 PHE A N 1
ATOM 833 C CA . PHE A 1 105 ? 5.029 -10.292 -9.968 1.00 96.19 105 PHE A CA 1
ATOM 834 C C . PHE A 1 105 ? 6.526 -10.196 -10.292 1.00 96.19 105 PHE A C 1
ATOM 836 O O . PHE A 1 105 ? 7.088 -9.106 -10.337 1.00 96.19 105 PHE A O 1
ATOM 843 N N . ALA A 1 106 ? 7.174 -11.326 -10.585 1.00 94.81 106 ALA A N 1
ATOM 844 C CA . ALA A 1 106 ? 8.580 -11.361 -10.980 1.00 94.81 106 ALA A CA 1
ATOM 845 C C . ALA A 1 106 ? 8.885 -10.531 -12.246 1.00 94.81 106 ALA A C 1
ATOM 847 O O . ALA A 1 106 ? 10.016 -10.077 -12.405 1.00 94.81 106 ALA A O 1
ATOM 848 N N . ALA A 1 107 ? 7.895 -10.302 -13.118 1.00 96.12 107 ALA A N 1
ATOM 849 C CA . ALA A 1 107 ? 8.019 -9.455 -14.303 1.00 96.12 107 ALA A CA 1
ATOM 850 C C . ALA A 1 107 ? 8.002 -7.948 -13.982 1.00 96.12 107 ALA A C 1
ATOM 852 O O . ALA A 1 107 ? 8.211 -7.136 -14.882 1.00 96.12 107 ALA A O 1
ATOM 853 N N . LEU A 1 108 ? 7.757 -7.549 -12.728 1.00 97.56 108 LEU A N 1
ATOM 854 C CA . LEU A 1 108 ? 7.820 -6.153 -12.307 1.00 97.56 108 LEU A CA 1
ATOM 855 C C . LEU A 1 108 ? 9.244 -5.614 -12.468 1.00 97.56 108 LEU A C 1
ATOM 857 O O . LEU A 1 108 ? 10.166 -6.051 -11.778 1.00 97.56 108 LEU A O 1
ATOM 861 N N . ASN A 1 109 ? 9.402 -4.631 -13.350 1.00 96.44 109 ASN A N 1
ATOM 862 C CA . ASN A 1 109 ? 10.662 -3.939 -13.591 1.00 96.44 109 ASN A CA 1
ATOM 863 C C . ASN A 1 109 ? 10.756 -2.640 -12.777 1.00 96.44 109 ASN A C 1
ATOM 865 O O . ASN A 1 109 ? 11.795 -2.338 -12.200 1.00 96.44 109 ASN A O 1
ATOM 869 N N . ASP A 1 110 ? 9.671 -1.867 -12.720 1.00 97.94 110 ASP A N 1
ATOM 870 C CA . ASP A 1 110 ? 9.595 -0.632 -11.935 1.00 97.94 110 ASP A CA 1
ATOM 871 C C . ASP A 1 110 ? 8.141 -0.297 -11.589 1.00 97.94 110 ASP A C 1
ATOM 873 O O . ASP A 1 110 ? 7.208 -0.848 -12.173 1.00 97.94 110 ASP A O 1
ATOM 877 N N . TRP A 1 111 ? 7.931 0.642 -10.679 1.00 98.50 111 TRP A N 1
ATOM 878 C CA . TRP A 1 111 ? 6.618 1.208 -10.387 1.00 98.50 111 TRP A CA 1
ATOM 879 C C . TRP A 1 111 ? 6.759 2.687 -10.072 1.00 98.50 111 TRP A C 1
ATOM 881 O O . TRP A 1 111 ? 7.778 3.115 -9.538 1.00 98.50 111 TRP A O 1
ATOM 891 N N . MET A 1 112 ? 5.730 3.473 -10.369 1.00 97.81 112 MET A N 1
ATOM 892 C CA . MET A 1 112 ? 5.655 4.845 -9.886 1.00 97.81 112 MET A CA 1
ATOM 893 C C . MET A 1 112 ? 4.217 5.334 -9.769 1.00 97.81 112 MET A C 1
ATOM 895 O O . MET A 1 112 ? 3.325 4.908 -10.507 1.00 97.81 112 MET A O 1
ATOM 899 N N . TYR A 1 113 ? 4.001 6.278 -8.864 1.00 98.06 113 TYR A N 1
ATOM 900 C CA . TYR A 1 113 ? 2.799 7.100 -8.860 1.00 98.06 113 TYR A CA 1
ATOM 901 C C . TYR A 1 113 ? 3.158 8.571 -8.681 1.00 98.06 113 TYR A C 1
ATOM 903 O O . TYR A 1 113 ? 4.220 8.916 -8.168 1.00 98.06 113 TYR A O 1
ATOM 911 N N . VAL A 1 114 ? 2.257 9.442 -9.116 1.00 97.31 114 VAL A N 1
ATOM 912 C CA . VAL A 1 114 ? 2.440 10.889 -9.118 1.00 97.31 114 VAL A CA 1
ATOM 913 C C . VAL A 1 114 ? 1.358 11.530 -8.277 1.00 97.31 114 VAL A C 1
ATOM 915 O O . VAL A 1 114 ? 0.176 11.218 -8.430 1.00 97.31 114 VAL A O 1
ATOM 918 N N . ARG A 1 115 ? 1.760 12.446 -7.399 1.00 94.56 115 ARG A N 1
ATOM 919 C CA . ARG A 1 115 ? 0.841 13.231 -6.581 1.00 94.56 115 ARG A CA 1
ATOM 920 C C . ARG A 1 115 ? 1.282 14.686 -6.545 1.00 94.56 115 ARG A C 1
ATOM 922 O O . ARG A 1 115 ? 2.334 15.005 -5.999 1.00 94.56 115 ARG A O 1
ATOM 929 N N . GLY A 1 116 ? 0.444 15.574 -7.069 1.00 92.56 116 GLY A N 1
ATOM 930 C CA . GLY A 1 116 ? 0.760 16.998 -7.154 1.00 92.56 116 GLY A CA 1
ATOM 931 C C . GLY A 1 116 ? 1.963 17.271 -8.057 1.00 92.56 116 GLY A C 1
ATOM 932 O O . GLY A 1 116 ? 2.753 18.159 -7.754 1.00 92.56 116 GLY A O 1
ATOM 933 N N . GLY A 1 117 ? 2.132 16.475 -9.117 1.00 94.44 117 GLY A N 1
ATOM 934 C CA . GLY A 1 117 ? 3.276 16.534 -10.031 1.00 94.44 117 GLY A CA 1
ATOM 935 C C . GLY A 1 117 ? 4.574 15.912 -9.503 1.00 94.44 117 GLY A C 1
ATOM 936 O O . GLY A 1 117 ? 5.518 15.790 -10.277 1.00 94.44 117 GLY A O 1
ATOM 937 N N . HIS A 1 118 ? 4.629 15.490 -8.235 1.00 95.75 118 HIS A N 1
ATOM 938 C CA . HIS A 1 118 ? 5.804 14.853 -7.635 1.00 95.75 118 HIS A CA 1
ATOM 939 C C . HIS A 1 118 ? 5.733 13.323 -7.734 1.00 95.75 118 HIS A C 1
ATOM 941 O O . HIS A 1 118 ? 4.674 12.732 -7.493 1.00 95.75 118 HIS A O 1
ATOM 947 N N . VAL A 1 119 ? 6.849 12.690 -8.094 1.00 97.25 119 VAL A N 1
ATOM 948 C CA . VAL A 1 119 ? 6.958 11.253 -8.379 1.00 97.25 119 VAL A CA 1
ATOM 949 C C . VAL A 1 119 ? 7.410 10.480 -7.146 1.00 97.25 119 VAL A C 1
ATOM 951 O O . VAL A 1 119 ? 8.396 10.819 -6.503 1.00 97.25 119 VAL A O 1
ATOM 954 N N . TYR A 1 120 ? 6.722 9.377 -6.877 1.00 97.81 120 TYR A N 1
ATOM 955 C CA . TYR A 1 120 ? 7.114 8.359 -5.911 1.00 97.81 120 TYR A CA 1
ATOM 956 C C . TYR A 1 120 ? 7.411 7.054 -6.652 1.00 97.81 120 TYR A C 1
ATOM 958 O O . TYR A 1 120 ? 6.672 6.685 -7.566 1.00 97.81 120 TYR A O 1
ATOM 966 N N . GLY A 1 121 ? 8.460 6.341 -6.250 1.00 97.75 121 GLY A N 1
ATOM 967 C CA . GLY A 1 121 ? 9.011 5.196 -6.974 1.00 97.75 121 GLY A CA 1
ATOM 968 C C . GLY A 1 121 ? 9.925 5.631 -8.122 1.00 97.75 121 GLY A C 1
ATOM 969 O O . GLY A 1 121 ? 10.670 6.599 -8.003 1.00 97.75 121 GLY A O 1
ATOM 970 N N . GLY A 1 122 ? 9.887 4.910 -9.240 1.00 96.69 122 GLY A N 1
ATOM 971 C CA . GLY A 1 122 ? 10.678 5.226 -10.429 1.00 96.69 122 GLY A CA 1
ATOM 972 C C . GLY A 1 122 ? 12.163 4.915 -10.252 1.00 96.69 122 GLY A C 1
ATOM 973 O O . GLY A 1 122 ? 13.015 5.699 -10.666 1.00 96.69 122 GLY A O 1
ATOM 974 N N . PHE A 1 123 ? 12.501 3.778 -9.642 1.00 97.44 123 PHE A N 1
ATOM 975 C CA . PHE A 1 123 ? 13.890 3.413 -9.343 1.00 97.44 123 PHE A CA 1
ATOM 976 C C . PHE A 1 123 ? 14.741 3.287 -10.608 1.00 97.44 123 PHE A C 1
ATOM 978 O O . PHE A 1 123 ? 15.904 3.698 -10.639 1.00 97.44 123 PHE A O 1
ATOM 985 N N . THR A 1 124 ? 14.175 2.714 -11.670 1.00 95.50 124 THR A N 1
ATOM 986 C CA . THR A 1 124 ? 14.871 2.549 -12.951 1.00 95.50 124 THR A CA 1
ATOM 987 C C . THR A 1 124 ? 14.935 3.861 -13.725 1.00 95.50 124 THR A C 1
ATOM 989 O O . THR A 1 124 ? 15.906 4.100 -14.445 1.00 95.50 124 THR A O 1
ATOM 992 N N . VAL A 1 125 ? 13.948 4.741 -13.528 1.00 94.38 125 VAL A N 1
ATOM 993 C CA . VAL A 1 125 ? 13.976 6.111 -14.052 1.00 94.38 125 VAL A CA 1
ATOM 994 C C . VAL A 1 125 ? 15.089 6.906 -13.371 1.00 94.38 125 VAL A C 1
ATOM 996 O O . VAL A 1 125 ? 15.876 7.552 -14.057 1.00 94.38 125 VAL A O 1
ATOM 999 N N . ASP A 1 126 ? 15.244 6.793 -12.050 1.00 95.62 126 ASP A N 1
ATOM 1000 C CA . ASP A 1 126 ? 16.364 7.392 -11.320 1.00 95.62 126 ASP A CA 1
ATOM 1001 C C . ASP A 1 126 ? 17.723 6.832 -11.780 1.00 95.62 126 ASP A C 1
ATOM 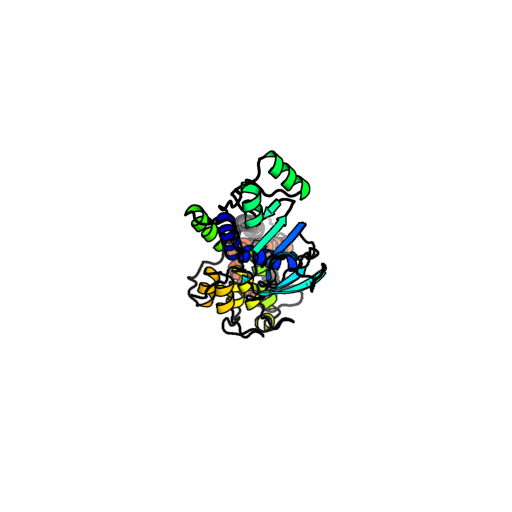1003 O O . ASP A 1 126 ? 18.672 7.597 -11.977 1.00 95.62 126 ASP A O 1
ATOM 1007 N N . ALA A 1 127 ? 17.823 5.516 -12.018 1.00 93.50 127 ALA A N 1
ATOM 1008 C CA . ALA A 1 127 ? 19.032 4.890 -12.565 1.00 93.50 127 ALA A CA 1
ATOM 1009 C C . ALA A 1 127 ? 19.459 5.534 -13.888 1.00 93.50 127 ALA A C 1
ATOM 1011 O O . ALA A 1 127 ? 20.640 5.833 -14.083 1.00 93.50 127 ALA A O 1
ATOM 1012 N N . LEU A 1 128 ? 18.490 5.782 -14.772 1.00 91.44 128 LEU A N 1
ATOM 1013 C CA . LEU A 1 128 ? 18.710 6.457 -16.043 1.00 91.44 128 LEU A CA 1
ATOM 1014 C C . LEU A 1 128 ? 19.088 7.931 -15.828 1.00 91.44 128 LEU A C 1
ATOM 1016 O O . LEU A 1 128 ? 20.129 8.368 -16.323 1.00 91.44 128 LEU A O 1
ATOM 1020 N N . ARG A 1 129 ? 18.300 8.677 -15.039 1.00 92.38 129 ARG A N 1
ATOM 1021 C CA . ARG A 1 129 ? 18.518 10.105 -14.728 1.00 92.38 129 ARG A CA 1
ATOM 1022 C C . ARG A 1 129 ? 19.882 10.365 -14.089 1.00 92.38 129 ARG A C 1
ATOM 1024 O O . ARG A 1 129 ? 20.500 11.385 -14.370 1.00 92.38 129 ARG A O 1
ATOM 1031 N N . SER A 1 130 ? 20.383 9.435 -13.281 1.00 90.69 130 SER A N 1
ATOM 1032 C CA . SER A 1 130 ? 21.696 9.533 -12.628 1.00 90.69 130 SER A CA 1
ATOM 1033 C C . SER A 1 130 ? 22.880 9.442 -13.595 1.00 90.69 130 SER A C 1
ATOM 1035 O O . SER A 1 130 ? 23.993 9.809 -13.229 1.00 90.69 130 SER A O 1
ATOM 1037 N N . SER A 1 131 ? 22.665 8.931 -14.810 1.00 87.69 131 SER A N 1
ATOM 1038 C CA . SER A 1 131 ? 23.691 8.885 -15.861 1.00 87.69 131 SER A CA 1
ATOM 1039 C C . SER A 1 131 ? 23.672 10.107 -16.785 1.00 87.69 131 SER A C 1
ATOM 1041 O O . SER A 1 131 ? 24.618 10.307 -17.544 1.00 87.69 131 SER A O 1
ATOM 1043 N N . MET A 1 132 ? 22.613 10.919 -16.711 1.00 91.12 132 MET A N 1
ATOM 1044 C CA . MET A 1 132 ? 22.429 12.118 -17.525 1.00 91.12 132 MET A CA 1
ATOM 1045 C C . MET A 1 132 ? 23.184 13.312 -16.936 1.00 91.12 132 MET A C 1
ATOM 1047 O O . MET A 1 132 ? 23.291 13.462 -15.715 1.00 91.12 132 MET A O 1
ATOM 1051 N N . SER A 1 133 ? 23.644 14.209 -17.807 1.00 94.12 133 SER A N 1
ATOM 1052 C CA . SER A 1 133 ? 24.071 15.547 -17.390 1.00 94.12 133 SER A CA 1
ATOM 1053 C C . SER A 1 133 ? 22.900 16.360 -16.821 1.00 94.12 133 SER A C 1
ATOM 1055 O O . SER A 1 133 ? 21.732 16.014 -17.005 1.00 94.12 133 SER A O 1
ATOM 1057 N N . ASP A 1 134 ? 23.201 17.461 -16.131 1.00 93.25 134 ASP A N 1
ATOM 1058 C CA . ASP A 1 134 ? 22.171 18.311 -15.522 1.00 93.25 134 ASP A CA 1
ATOM 1059 C C . ASP A 1 134 ? 21.187 18.882 -16.562 1.00 93.25 134 ASP A C 1
ATOM 1061 O O . ASP A 1 134 ? 19.981 18.891 -16.317 1.00 93.25 134 ASP A O 1
ATOM 1065 N N . ASP A 1 135 ? 21.679 19.272 -17.744 1.00 93.31 135 ASP A N 1
ATOM 1066 C CA . ASP A 1 135 ? 20.851 19.802 -18.838 1.00 93.31 135 ASP A CA 1
ATOM 1067 C C . ASP A 1 135 ? 19.956 18.720 -19.466 1.00 93.31 135 ASP A C 1
ATOM 1069 O O . ASP A 1 135 ? 18.772 18.952 -19.721 1.00 93.31 135 ASP A O 1
ATOM 1073 N N . GLU A 1 136 ? 20.496 17.519 -19.696 1.00 93.19 136 GLU A N 1
ATOM 1074 C CA . GLU A 1 136 ? 19.729 16.381 -20.224 1.00 93.19 136 GLU A CA 1
ATOM 1075 C C . GLU A 1 136 ? 18.642 15.945 -19.246 1.00 93.19 136 GLU A C 1
ATOM 1077 O O . GLU A 1 136 ? 17.511 15.680 -19.654 1.00 93.19 136 GLU A O 1
ATOM 1082 N N . ARG A 1 137 ? 18.962 15.924 -17.950 1.00 92.88 137 ARG A N 1
ATOM 1083 C CA . ARG A 1 137 ? 18.012 15.580 -16.896 1.00 92.88 137 ARG A CA 1
ATOM 1084 C C . ARG A 1 137 ? 16.912 16.628 -16.762 1.00 92.88 137 ARG A C 1
ATOM 1086 O O . ARG A 1 137 ? 15.747 16.262 -16.672 1.00 92.88 137 ARG A O 1
ATOM 1093 N N . ALA A 1 138 ? 17.248 17.916 -16.830 1.00 91.38 138 ALA A N 1
ATOM 1094 C CA . ALA A 1 138 ? 16.246 18.979 -16.861 1.00 91.38 138 ALA A CA 1
ATOM 1095 C C . ALA A 1 138 ? 15.334 18.866 -18.096 1.00 91.38 138 ALA A C 1
ATOM 1097 O O . ALA A 1 138 ? 14.123 19.054 -17.991 1.00 91.38 138 ALA A O 1
ATOM 1098 N N . GLY A 1 139 ? 15.896 18.515 -19.259 1.00 91.56 139 GLY A N 1
ATOM 1099 C CA . GLY A 1 139 ? 15.131 18.240 -20.475 1.00 91.56 139 GLY A CA 1
ATOM 1100 C C . GLY A 1 139 ? 14.213 17.021 -20.346 1.00 91.56 139 GLY A C 1
ATOM 1101 O O . GLY A 1 139 ? 13.061 17.079 -20.775 1.00 91.56 139 GLY A O 1
ATOM 1102 N N . HIS A 1 140 ? 14.695 15.943 -19.723 1.00 91.69 140 HIS A N 1
ATOM 1103 C CA . HIS A 1 140 ? 13.906 14.755 -19.403 1.00 91.69 140 HIS A CA 1
ATOM 1104 C C . HIS A 1 140 ? 12.725 15.108 -18.492 1.00 91.69 140 HIS A C 1
ATOM 1106 O O . HIS A 1 140 ? 11.576 14.860 -18.851 1.00 91.69 140 HIS A O 1
ATOM 1112 N N . ASP A 1 141 ? 12.987 15.749 -17.356 1.00 91.50 141 ASP A N 1
ATOM 1113 C CA . ASP A 1 141 ? 11.961 16.079 -16.364 1.00 91.50 141 ASP A CA 1
ATOM 1114 C C . ASP A 1 141 ? 10.917 17.052 -16.958 1.00 91.50 141 ASP A C 1
ATOM 1116 O O . ASP A 1 141 ? 9.711 16.873 -16.772 1.00 91.50 141 ASP A O 1
ATOM 1120 N N . ALA A 1 142 ? 11.348 18.006 -17.795 1.00 91.94 142 ALA A N 1
ATOM 1121 C CA . ALA A 1 142 ? 10.455 18.904 -18.532 1.00 91.94 142 ALA A CA 1
ATOM 1122 C C . ALA A 1 142 ? 9.604 18.196 -19.602 1.00 91.94 142 ALA A C 1
ATOM 1124 O O . ALA A 1 142 ? 8.460 18.595 -19.822 1.00 91.94 142 ALA A O 1
ATOM 1125 N N . ALA A 1 143 ? 10.131 17.162 -20.266 1.00 91.50 143 ALA A N 1
ATOM 1126 C CA . ALA A 1 143 ? 9.387 16.393 -21.266 1.00 91.50 143 ALA A CA 1
ATOM 1127 C C . ALA A 1 143 ? 8.256 15.569 -20.636 1.00 91.50 143 ALA A C 1
ATOM 1129 O O . ALA A 1 143 ? 7.188 15.439 -21.232 1.00 91.50 143 ALA A O 1
ATOM 1130 N N . TRP A 1 144 ? 8.479 15.047 -19.428 1.00 90.75 144 TRP A N 1
ATOM 1131 C CA . TRP A 1 144 ? 7.441 14.372 -18.646 1.00 90.75 144 TRP A CA 1
ATOM 1132 C C . TRP A 1 144 ? 6.503 15.363 -17.950 1.00 90.75 144 TRP A C 1
ATOM 1134 O O . TRP A 1 144 ? 5.341 15.042 -17.714 1.00 90.75 144 TRP A O 1
ATOM 1144 N N . GLY A 1 145 ? 6.992 16.563 -17.628 1.00 93.38 145 GLY A N 1
ATOM 1145 C CA . GLY A 1 145 ? 6.255 17.540 -16.828 1.00 93.38 145 GLY A CA 1
ATOM 1146 C C . GLY A 1 145 ? 6.099 17.102 -15.370 1.00 93.38 145 GLY A C 1
ATOM 1147 O O . GLY A 1 145 ? 5.106 17.454 -14.737 1.00 93.38 145 GLY A O 1
ATOM 1148 N N . LEU A 1 146 ? 7.052 16.315 -14.862 1.00 94.69 146 LEU A N 1
ATOM 1149 C CA . LEU A 1 146 ? 7.021 15.701 -13.536 1.00 94.69 146 LEU A CA 1
ATOM 1150 C C . LEU A 1 146 ? 8.269 16.066 -12.732 1.00 94.69 146 LEU A C 1
ATOM 1152 O O . LEU A 1 146 ? 9.361 16.197 -13.283 1.00 94.69 146 LEU A O 1
ATOM 1156 N N . ASP A 1 147 ? 8.100 16.183 -11.420 1.00 94.56 147 ASP A N 1
ATOM 1157 C CA . ASP A 1 147 ? 9.187 16.343 -10.461 1.00 94.56 147 ASP A CA 1
ATOM 1158 C C . ASP A 1 147 ? 9.614 14.975 -9.922 1.00 94.56 147 ASP A C 1
ATOM 1160 O O . ASP A 1 147 ? 8.916 14.354 -9.122 1.00 94.56 147 ASP A O 1
ATOM 1164 N N . PHE A 1 148 ? 10.774 14.511 -10.376 1.00 93.81 148 PHE A N 1
ATOM 1165 C CA . PHE A 1 148 ? 11.379 13.250 -9.950 1.00 93.81 148 PHE A CA 1
ATOM 1166 C C . PHE A 1 148 ? 12.359 13.415 -8.772 1.00 93.81 148 PHE A C 1
ATOM 1168 O O . PHE A 1 148 ? 13.077 12.471 -8.445 1.00 93.81 148 PHE A O 1
ATOM 1175 N N . GLY A 1 149 ? 12.464 14.607 -8.177 1.00 91.94 149 GLY A N 1
ATOM 1176 C CA . GLY A 1 149 ? 13.356 14.867 -7.050 1.00 91.94 149 GLY A CA 1
ATOM 1177 C C . GLY A 1 149 ? 14.855 14.793 -7.378 1.00 91.94 149 GLY A C 1
ATOM 1178 O O . GLY A 1 149 ? 15.283 14.786 -8.542 1.00 91.94 149 GLY A O 1
ATOM 1179 N N . GLU A 1 150 ? 15.659 14.763 -6.312 1.00 91.12 150 GLU A N 1
ATOM 1180 C CA . GLU A 1 150 ? 17.126 14.749 -6.356 1.00 91.12 150 GLU A CA 1
ATOM 1181 C C . GLU A 1 150 ? 17.666 13.419 -6.919 1.00 91.12 150 GLU A C 1
ATOM 1183 O O . GLU A 1 150 ? 17.313 12.351 -6.404 1.00 91.12 150 GLU A O 1
ATOM 1188 N N . PRO A 1 151 ? 18.567 13.447 -7.922 1.00 92.12 151 PRO A N 1
ATOM 1189 C CA . PRO A 1 151 ? 19.123 12.234 -8.517 1.00 92.12 151 PRO A CA 1
ATOM 1190 C C . PRO A 1 151 ? 19.839 11.353 -7.492 1.00 92.12 151 PRO A C 1
ATOM 1192 O O . PRO A 1 151 ? 20.641 11.827 -6.685 1.00 92.12 151 PRO A O 1
ATOM 1195 N N . GLY A 1 152 ? 19.604 10.048 -7.572 1.00 92.56 152 GLY A N 1
ATOM 1196 C CA . GLY A 1 152 ? 20.169 9.049 -6.670 1.00 92.56 152 GLY A CA 1
ATOM 1197 C C . GLY A 1 152 ? 19.349 8.830 -5.399 1.00 92.56 152 GLY A C 1
ATOM 1198 O O . GLY A 1 152 ? 19.703 7.948 -4.606 1.00 92.56 152 GLY A O 1
ATOM 1199 N N . THR A 1 153 ? 18.260 9.581 -5.215 1.00 94.44 153 THR A N 1
ATOM 1200 C CA . THR A 1 153 ? 17.295 9.366 -4.137 1.00 94.44 153 THR A CA 1
ATOM 1201 C C . THR A 1 153 ? 15.906 9.056 -4.688 1.00 94.44 153 THR A C 1
ATOM 1203 O O . THR A 1 153 ? 15.529 9.527 -5.755 1.00 94.44 153 THR A O 1
ATOM 1206 N N . VAL A 1 154 ? 15.153 8.228 -3.967 1.00 96.69 154 VAL A N 1
ATOM 1207 C CA . VAL A 1 154 ? 13.807 7.787 -4.337 1.00 96.69 154 VAL A CA 1
ATOM 1208 C C . VAL A 1 154 ? 12.897 7.892 -3.120 1.00 96.69 154 VAL A C 1
ATOM 1210 O O . VAL A 1 154 ? 13.246 7.431 -2.032 1.00 96.69 154 VAL A O 1
ATOM 1213 N N . GLU A 1 155 ? 11.711 8.460 -3.304 1.00 96.94 155 GLU A N 1
ATOM 1214 C CA . GLU A 1 155 ? 10.649 8.450 -2.298 1.00 96.94 155 GLU A CA 1
ATOM 1215 C C . GLU A 1 155 ? 9.651 7.336 -2.600 1.00 96.94 155 GLU A C 1
ATOM 1217 O O . GLU A 1 155 ? 9.220 7.178 -3.736 1.00 96.94 155 GLU A O 1
ATOM 1222 N N . VAL A 1 156 ? 9.237 6.568 -1.589 1.00 96.44 156 VAL A N 1
ATOM 1223 C CA . VAL A 1 156 ? 8.260 5.468 -1.771 1.00 96.44 156 VAL A CA 1
ATOM 1224 C C . VAL A 1 156 ? 6.886 5.754 -1.167 1.00 96.44 156 VAL A C 1
ATOM 1226 O O . VAL A 1 156 ? 5.943 4.997 -1.381 1.00 96.44 156 VAL A O 1
ATOM 1229 N N . ALA A 1 157 ? 6.784 6.817 -0.371 1.00 94.00 157 ALA A N 1
ATOM 1230 C CA . ALA A 1 157 ? 5.563 7.264 0.280 1.00 94.00 157 ALA A CA 1
ATOM 1231 C C . ALA A 1 157 ? 5.676 8.762 0.604 1.00 94.00 157 ALA A C 1
ATOM 1233 O O . ALA A 1 157 ? 6.778 9.226 0.901 1.00 94.00 157 ALA A O 1
ATOM 1234 N N . PRO A 1 158 ? 4.567 9.521 0.624 1.00 91.75 158 PRO A N 1
ATOM 1235 C CA . PRO A 1 158 ? 4.594 10.914 1.047 1.00 91.75 158 PRO A CA 1
ATOM 1236 C C . PRO A 1 158 ? 4.930 11.035 2.537 1.00 91.75 158 PRO A C 1
ATOM 1238 O O . PRO A 1 158 ? 4.417 10.287 3.378 1.00 91.75 158 PRO A O 1
ATOM 1241 N N . ALA A 1 159 ? 5.745 12.029 2.884 1.00 88.38 159 ALA A N 1
ATOM 1242 C CA . ALA A 1 159 ? 5.906 12.447 4.270 1.00 88.38 159 ALA A CA 1
ATOM 1243 C C . ALA A 1 159 ? 4.639 13.139 4.800 1.00 88.38 159 ALA A C 1
ATOM 1245 O O . ALA A 1 159 ? 3.824 13.680 4.046 1.00 88.38 159 ALA A O 1
ATOM 1246 N N . ALA A 1 160 ? 4.466 13.120 6.124 1.00 81.56 160 ALA A N 1
ATOM 1247 C CA . ALA A 1 160 ? 3.427 13.913 6.768 1.00 81.56 160 ALA A CA 1
ATOM 1248 C C . ALA A 1 160 ? 3.670 15.408 6.510 1.00 81.56 160 ALA A C 1
ATOM 1250 O O . ALA A 1 160 ? 4.812 15.850 6.390 1.00 81.56 160 ALA A O 1
ATOM 1251 N N . GLU A 1 161 ? 2.601 16.199 6.448 1.00 76.75 161 GLU A N 1
ATOM 1252 C CA . GLU A 1 161 ? 2.709 17.631 6.169 1.00 76.75 161 GLU A CA 1
ATOM 1253 C C . GLU A 1 161 ? 3.680 18.309 7.156 1.00 76.75 161 GLU A C 1
ATOM 1255 O O . GLU A 1 161 ? 3.637 18.069 8.367 1.00 76.75 161 GLU A O 1
ATOM 1260 N N . GLY A 1 162 ? 4.620 19.095 6.623 1.00 77.44 162 GLY A N 1
ATOM 1261 C CA . GLY A 1 162 ? 5.670 19.754 7.406 1.00 77.44 162 GLY A CA 1
ATOM 1262 C C . GLY A 1 162 ? 6.813 18.851 7.893 1.00 77.44 162 GLY A C 1
ATOM 1263 O O . GLY A 1 162 ? 7.676 19.339 8.621 1.00 77.44 162 GLY A O 1
ATOM 1264 N N . HIS A 1 163 ? 6.845 17.569 7.514 1.00 83.06 163 HIS A N 1
ATOM 1265 C CA . HIS A 1 163 ? 7.958 16.662 7.804 1.00 83.06 163 HIS A CA 1
ATOM 1266 C C . HIS A 1 163 ? 8.906 16.539 6.612 1.00 83.06 163 HIS A C 1
ATOM 1268 O O . HIS A 1 163 ? 8.538 16.796 5.467 1.00 83.06 163 HIS A O 1
ATOM 1274 N N . THR A 1 164 ? 10.145 16.144 6.899 1.00 86.19 164 THR A N 1
ATOM 1275 C CA . THR A 1 164 ? 11.146 15.865 5.871 1.00 86.19 164 THR A CA 1
ATOM 1276 C C . THR A 1 164 ? 10.715 14.684 4.999 1.00 86.19 164 THR A C 1
ATOM 1278 O O . THR A 1 164 ? 10.237 13.691 5.558 1.00 86.19 164 THR A O 1
ATOM 1281 N N . PRO A 1 165 ? 10.921 14.761 3.673 1.00 89.69 165 PRO A N 1
ATOM 1282 C CA . PRO A 1 165 ? 10.657 13.652 2.766 1.00 89.69 165 PRO A CA 1
ATOM 1283 C C . PRO A 1 165 ? 11.422 12.377 3.138 1.00 89.69 165 PRO A C 1
ATOM 1285 O O . PRO A 1 165 ? 12.502 12.427 3.737 1.00 89.69 165 PRO A O 1
ATOM 1288 N N . TRP A 1 166 ? 10.859 11.225 2.777 1.00 90.75 166 TRP A N 1
ATOM 1289 C CA . TRP A 1 166 ? 11.453 9.916 3.047 1.00 90.75 166 TRP A CA 1
ATOM 1290 C C . TRP A 1 166 ? 12.406 9.527 1.915 1.00 90.75 166 TRP A C 1
ATOM 1292 O O . TRP A 1 166 ? 12.063 8.728 1.047 1.00 90.75 166 TRP A O 1
ATOM 1302 N N . LEU A 1 167 ? 13.603 10.107 1.929 1.00 94.38 167 LEU A N 1
ATOM 1303 C CA . LEU A 1 167 ? 14.604 9.893 0.886 1.00 94.38 167 LEU A CA 1
ATOM 1304 C C . LEU A 1 167 ? 15.358 8.576 1.107 1.00 94.38 167 LEU A C 1
ATOM 1306 O O . LEU A 1 167 ? 16.147 8.455 2.046 1.00 94.38 167 LEU A O 1
ATOM 1310 N N . LEU A 1 168 ? 15.128 7.604 0.227 1.00 96.50 168 LEU A N 1
ATOM 1311 C CA . LEU A 1 168 ? 15.876 6.350 0.163 1.00 96.50 168 LEU A CA 1
ATOM 1312 C C . LEU A 1 168 ? 16.942 6.426 -0.927 1.00 96.50 168 LEU A C 1
ATOM 1314 O O . LEU A 1 168 ? 16.734 7.056 -1.961 1.00 96.50 168 LEU A O 1
ATOM 1318 N N . SER A 1 169 ? 18.069 5.744 -0.743 1.00 95.38 169 SER A N 1
ATOM 1319 C CA . SER A 1 169 ? 18.996 5.510 -1.849 1.00 95.38 169 SER A CA 1
ATOM 1320 C C . SER A 1 169 ? 18.383 4.543 -2.862 1.00 95.38 169 SER A C 1
ATOM 1322 O O . SER A 1 169 ? 17.664 3.611 -2.496 1.00 95.38 169 SER A O 1
ATOM 1324 N N . ARG A 1 170 ? 18.725 4.694 -4.145 1.00 93.62 170 ARG A N 1
ATOM 1325 C CA . ARG A 1 170 ? 18.243 3.779 -5.194 1.00 93.62 170 ARG A CA 1
ATOM 1326 C C . ARG A 1 170 ? 18.563 2.305 -4.916 1.00 93.62 170 ARG A C 1
ATOM 1328 O O . ARG A 1 170 ? 17.772 1.436 -5.268 1.00 93.62 170 ARG A O 1
ATOM 1335 N N . ALA A 1 171 ? 19.715 2.013 -4.314 1.00 92.75 171 ALA A N 1
ATOM 1336 C CA . ALA A 1 171 ? 20.173 0.642 -4.075 1.00 92.75 171 ALA A CA 1
ATOM 1337 C C . ALA A 1 171 ? 19.619 0.014 -2.781 1.00 92.75 171 ALA A C 1
ATOM 1339 O O . ALA A 1 171 ? 19.842 -1.173 -2.556 1.00 92.75 171 ALA A O 1
ATOM 1340 N N . LEU A 1 172 ? 18.961 0.795 -1.910 1.00 94.94 172 LEU A N 1
ATOM 1341 C CA . LEU A 1 172 ? 18.420 0.354 -0.611 1.00 94.94 172 LEU A CA 1
ATOM 1342 C C . LEU A 1 172 ? 19.423 -0.418 0.271 1.00 94.94 172 LEU A C 1
ATOM 1344 O O . LEU A 1 172 ? 19.046 -1.243 1.106 1.00 94.94 172 LEU A O 1
ATOM 1348 N N . SER A 1 173 ? 20.719 -0.176 0.077 1.00 90.75 173 SER A N 1
ATOM 1349 C CA . SER A 1 173 ? 21.794 -0.982 0.660 1.00 90.75 173 SER A CA 1
ATOM 1350 C C . SER A 1 173 ? 22.390 -0.368 1.923 1.00 90.75 173 SER A C 1
ATOM 1352 O O . SER A 1 173 ? 23.127 -1.041 2.650 1.00 90.75 173 SER A O 1
ATOM 1354 N N . SER A 1 174 ? 22.085 0.899 2.215 1.00 93.88 174 SER A N 1
ATOM 1355 C CA . SER A 1 174 ? 22.643 1.585 3.374 1.00 93.88 174 SER A CA 1
ATOM 1356 C C . SER A 1 174 ? 21.889 1.238 4.661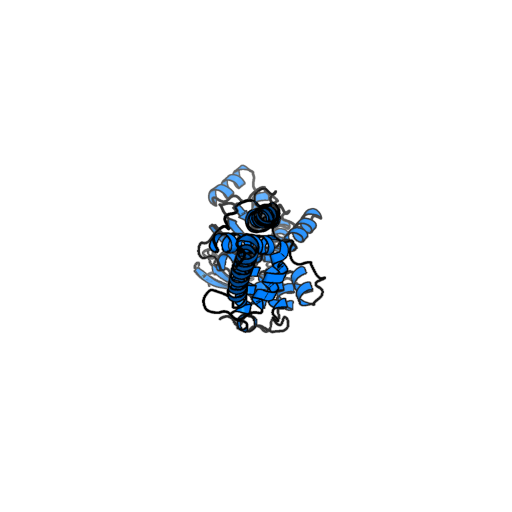 1.00 93.88 174 SER A C 1
ATOM 1358 O O . SER A 1 174 ? 20.708 0.892 4.661 1.00 93.88 174 SER A O 1
ATOM 1360 N N . VAL A 1 175 ? 22.566 1.385 5.805 1.00 95.00 175 VAL A N 1
ATOM 1361 C CA . VAL A 1 175 ? 21.923 1.235 7.124 1.00 95.00 175 VAL A CA 1
ATOM 1362 C C . VAL A 1 175 ? 20.799 2.262 7.306 1.00 95.00 175 VAL A C 1
ATOM 1364 O O . VAL A 1 175 ? 19.788 1.955 7.933 1.00 95.00 175 VAL A O 1
ATOM 1367 N N . ALA A 1 176 ? 20.958 3.460 6.734 1.00 94.81 176 ALA A N 1
ATOM 1368 C CA . ALA A 1 176 ? 19.932 4.496 6.760 1.00 94.81 176 ALA A CA 1
ATOM 1369 C C . ALA A 1 176 ? 18.672 4.055 5.998 1.00 94.81 176 ALA A C 1
ATOM 1371 O O . ALA A 1 176 ? 17.574 4.211 6.526 1.00 94.81 176 ALA A O 1
ATOM 1372 N N . ASP A 1 177 ? 18.824 3.418 4.830 1.00 95.75 177 ASP A N 1
ATOM 1373 C CA . ASP A 1 177 ? 17.691 2.884 4.060 1.00 95.75 177 ASP A CA 1
ATOM 1374 C C . ASP A 1 177 ? 16.940 1.815 4.851 1.00 95.75 177 ASP A C 1
ATOM 1376 O O . ASP A 1 177 ? 15.717 1.847 4.944 1.00 95.75 177 ASP A O 1
ATOM 1380 N N . GLN A 1 178 ? 17.664 0.891 5.484 1.00 94.50 178 GLN A N 1
ATOM 1381 C CA . GLN A 1 178 ? 17.056 -0.168 6.293 1.00 94.50 178 GLN A CA 1
ATOM 1382 C C . GLN A 1 178 ? 16.284 0.395 7.494 1.00 94.50 178 GLN A C 1
ATOM 1384 O O . GLN A 1 178 ? 15.186 -0.074 7.799 1.00 94.50 178 GLN A O 1
ATOM 1389 N N . GLN A 1 179 ? 16.833 1.412 8.167 1.00 94.75 179 GLN A N 1
ATOM 1390 C CA . GLN A 1 179 ? 16.159 2.099 9.272 1.00 94.75 179 GLN A CA 1
ATOM 1391 C C . GLN A 1 179 ? 14.909 2.838 8.796 1.00 94.75 179 GLN A C 1
ATOM 1393 O O . GLN A 1 179 ? 13.860 2.744 9.434 1.00 94.75 179 GLN A O 1
ATOM 1398 N N . LEU A 1 180 ? 15.006 3.531 7.662 1.00 94.50 180 LEU A N 1
ATOM 1399 C CA . LEU A 1 180 ? 13.899 4.271 7.080 1.00 94.50 180 LEU A CA 1
ATOM 1400 C C . LEU A 1 180 ? 12.778 3.336 6.603 1.00 94.50 180 LEU A C 1
ATOM 1402 O O . LEU A 1 180 ? 11.613 3.561 6.920 1.00 94.50 180 LEU A O 1
ATOM 1406 N N . LEU A 1 181 ? 13.110 2.236 5.925 1.00 95.00 181 LEU A N 1
ATOM 1407 C CA . LEU A 1 181 ? 12.143 1.210 5.526 1.00 95.00 181 LEU A CA 1
ATOM 1408 C C . LEU A 1 181 ? 11.451 0.577 6.736 1.00 95.00 181 LEU A C 1
ATOM 1410 O O . LEU A 1 181 ? 10.241 0.358 6.698 1.00 95.00 181 LEU A O 1
ATOM 1414 N N . ALA A 1 182 ? 12.186 0.319 7.822 1.00 92.62 182 ALA A N 1
ATOM 1415 C CA . ALA A 1 182 ? 11.594 -0.161 9.066 1.00 92.62 182 ALA A CA 1
ATOM 1416 C C . ALA A 1 182 ? 10.638 0.880 9.675 1.00 92.62 182 ALA A C 1
ATOM 1418 O O . ALA A 1 182 ? 9.549 0.525 10.114 1.00 92.62 182 ALA A O 1
ATOM 1419 N N . GLN A 1 183 ? 10.994 2.168 9.654 1.00 92.50 183 GLN A N 1
ATOM 1420 C CA . GLN A 1 183 ? 10.114 3.241 10.122 1.00 92.50 183 GLN A CA 1
ATOM 1421 C C . GLN A 1 183 ? 8.847 3.370 9.261 1.00 92.50 183 GLN A C 1
ATOM 1423 O O . GLN A 1 183 ? 7.752 3.497 9.805 1.00 92.50 183 GLN A O 1
ATOM 1428 N N . LEU A 1 184 ? 8.975 3.290 7.934 1.00 92.88 184 LEU A N 1
ATOM 1429 C CA . LEU A 1 184 ? 7.854 3.308 6.989 1.00 92.88 184 LEU A CA 1
ATOM 1430 C C . LEU A 1 184 ? 6.928 2.095 7.144 1.00 92.88 184 LEU A C 1
ATOM 1432 O O . LEU A 1 184 ? 5.723 2.213 6.931 1.00 92.88 184 LEU A O 1
ATOM 1436 N N . GLU A 1 185 ? 7.480 0.939 7.512 1.00 91.19 185 GLU A N 1
ATOM 1437 C CA . GLU A 1 185 ? 6.721 -0.285 7.787 1.00 91.19 185 GLU A CA 1
ATOM 1438 C C . GLU A 1 185 ? 5.920 -0.192 9.093 1.00 91.19 185 GLU A C 1
ATOM 1440 O O . GLU A 1 185 ? 4.791 -0.677 9.158 1.00 91.19 185 GLU A O 1
ATOM 1445 N N . GLN A 1 186 ? 6.459 0.493 10.104 1.00 90.81 186 GLN A N 1
ATOM 1446 C CA . GLN A 1 186 ? 5.730 0.815 11.334 1.00 90.81 186 GLN A CA 1
ATOM 1447 C C . GLN A 1 186 ? 4.705 1.943 11.133 1.00 90.81 186 GLN A C 1
ATOM 1449 O O . GLN A 1 186 ? 3.740 2.044 11.890 1.00 90.81 186 GLN A O 1
ATOM 1454 N N . GLY A 1 187 ? 4.906 2.791 10.122 1.00 90.31 187 GLY A N 1
ATOM 1455 C CA . GLY A 1 187 ? 4.000 3.870 9.754 1.00 90.31 187 GLY A CA 1
ATOM 1456 C C . GLY A 1 187 ? 2.732 3.368 9.059 1.00 90.31 187 GLY A C 1
ATOM 1457 O O . GLY A 1 187 ? 2.779 2.762 7.984 1.00 90.31 187 GLY A O 1
ATOM 1458 N N . ASP A 1 188 ? 1.581 3.690 9.644 1.00 91.25 188 ASP A N 1
ATOM 1459 C CA . ASP A 1 188 ? 0.279 3.383 9.059 1.00 91.25 188 ASP A CA 1
ATOM 1460 C C . ASP A 1 188 ? -0.139 4.447 8.038 1.00 91.25 188 ASP A C 1
ATOM 1462 O O . ASP A 1 188 ? 0.074 5.648 8.226 1.00 91.25 188 ASP A O 1
ATOM 1466 N N . HIS A 1 189 ? -0.789 4.013 6.957 1.00 92.56 189 HIS A N 1
ATOM 1467 C CA . HIS A 1 189 ? -1.347 4.940 5.979 1.00 92.56 189 HIS A CA 1
ATOM 1468 C C . HIS A 1 189 ? -2.453 5.803 6.632 1.00 92.56 189 HIS A C 1
ATOM 1470 O O . HIS A 1 189 ? -3.329 5.244 7.304 1.00 92.56 189 HIS A O 1
ATOM 1476 N N . PRO A 1 190 ? -2.497 7.138 6.423 1.00 91.12 190 PRO A N 1
ATOM 1477 C CA . PRO A 1 190 ? -3.472 8.011 7.085 1.00 91.12 190 PRO A CA 1
ATOM 1478 C C . PRO A 1 190 ? -4.932 7.598 6.872 1.00 91.12 190 PRO A C 1
ATOM 1480 O O . PRO A 1 190 ? -5.755 7.732 7.777 1.00 91.12 190 PRO A O 1
ATOM 1483 N N . MET A 1 191 ? -5.271 7.056 5.696 1.00 91.31 191 MET A N 1
ATOM 1484 C CA . MET A 1 191 ? -6.625 6.545 5.457 1.00 91.31 191 MET A CA 1
ATOM 1485 C C . MET A 1 191 ? -6.922 5.283 6.267 1.00 91.31 191 MET A C 1
ATOM 1487 O O . MET A 1 191 ? -8.027 5.175 6.782 1.00 91.31 191 MET A O 1
ATOM 1491 N N . ALA A 1 192 ? -5.955 4.383 6.469 1.00 93.50 192 ALA A N 1
ATOM 1492 C CA . ALA A 1 192 ? -6.158 3.192 7.295 1.00 93.50 192 ALA A CA 1
ATOM 1493 C C . ALA A 1 192 ? -6.434 3.565 8.758 1.00 93.50 192 ALA A C 1
ATOM 1495 O O . ALA A 1 192 ? -7.344 3.017 9.379 1.00 93.50 192 ALA A O 1
ATOM 1496 N N . VAL A 1 193 ? -5.706 4.555 9.285 1.00 92.56 193 VAL A N 1
ATOM 1497 C CA . VAL A 1 193 ? -5.934 5.093 10.635 1.00 92.56 193 VAL A CA 1
ATOM 1498 C C . VAL A 1 193 ? -7.330 5.709 10.746 1.00 92.56 193 VAL A C 1
ATOM 1500 O O . VAL A 1 193 ? -8.090 5.358 11.646 1.00 92.56 193 VAL A O 1
ATOM 1503 N N . ASN A 1 194 ? -7.696 6.581 9.803 1.00 91.38 194 ASN A N 1
ATOM 1504 C CA . ASN A 1 194 ? -8.969 7.307 9.832 1.00 91.38 194 ASN A CA 1
ATOM 1505 C C . ASN A 1 194 ? -10.192 6.421 9.541 1.00 91.38 194 ASN A C 1
ATOM 1507 O O . ASN A 1 194 ? -11.306 6.759 9.938 1.00 91.38 194 ASN A O 1
ATOM 1511 N N . MET A 1 195 ? -10.010 5.310 8.825 1.00 90.31 195 MET A N 1
ATOM 1512 C CA . MET A 1 195 ? -11.095 4.393 8.468 1.00 90.31 195 MET A CA 1
ATOM 1513 C C . MET A 1 195 ? -11.348 3.315 9.514 1.00 90.31 195 MET A C 1
ATOM 1515 O O . MET A 1 195 ? -12.424 2.722 9.487 1.00 90.31 195 MET A O 1
ATOM 1519 N N . ARG A 1 196 ? -10.417 3.077 10.448 1.00 91.56 196 ARG A N 1
ATOM 1520 C CA . ARG A 1 196 ? -10.549 2.001 11.437 1.00 91.56 196 ARG A CA 1
ATOM 1521 C C . ARG A 1 196 ? -11.870 2.066 12.203 1.00 91.56 196 ARG A C 1
ATOM 1523 O O . ARG A 1 196 ? -12.592 1.079 12.230 1.00 91.56 196 ARG A O 1
ATOM 1530 N N . GLU A 1 197 ? -12.206 3.224 12.774 1.00 91.06 197 GLU A N 1
ATOM 1531 C CA . GLU A 1 197 ? -13.431 3.387 13.575 1.00 91.06 197 GLU A CA 1
ATOM 1532 C C . GLU A 1 197 ? -14.693 3.126 12.745 1.00 91.06 197 GLU A C 1
ATOM 1534 O O . GLU A 1 197 ? -15.593 2.418 13.183 1.00 91.06 197 GLU A O 1
ATOM 1539 N N . LYS A 1 198 ? -14.729 3.621 11.502 1.00 92.62 198 LYS A N 1
ATOM 1540 C CA . LYS A 1 198 ? -15.859 3.393 10.591 1.00 92.62 198 LYS A CA 1
ATOM 1541 C C . LYS A 1 198 ? -16.015 1.923 10.217 1.00 92.62 198 LYS A C 1
ATOM 1543 O O . LYS A 1 198 ? -17.139 1.455 10.065 1.00 92.62 198 LYS A O 1
ATOM 1548 N N . ILE A 1 199 ? -14.905 1.204 10.052 1.00 93.31 199 ILE A N 1
ATOM 1549 C CA . ILE A 1 199 ? -14.933 -0.237 9.793 1.00 93.31 199 ILE A CA 1
ATOM 1550 C C . ILE A 1 199 ? -15.451 -0.970 11.031 1.00 93.31 199 ILE A C 1
ATOM 1552 O O . ILE A 1 199 ? -16.360 -1.778 10.904 1.00 93.31 199 ILE A O 1
ATOM 1556 N N . GLU A 1 200 ? -14.969 -0.647 12.231 1.00 92.38 200 GLU A N 1
ATOM 1557 C CA . GLU A 1 200 ? -15.473 -1.243 13.477 1.00 92.38 200 GLU A CA 1
ATOM 1558 C C . GLU A 1 200 ? -16.980 -0.992 13.676 1.00 92.38 200 GLU A C 1
ATOM 1560 O O . GLU A 1 200 ? -17.717 -1.908 14.046 1.00 92.38 200 GLU A O 1
ATOM 1565 N N . GLU A 1 201 ? -17.469 0.215 13.381 1.00 93.19 201 GLU A N 1
ATOM 1566 C CA . GLU A 1 201 ? -18.903 0.536 13.379 1.00 93.19 201 GLU A CA 1
ATOM 1567 C C . GLU A 1 201 ? -19.676 -0.286 12.336 1.00 93.19 201 GLU A C 1
ATOM 1569 O O . GLU A 1 201 ? -20.725 -0.859 12.648 1.00 93.19 201 GLU A O 1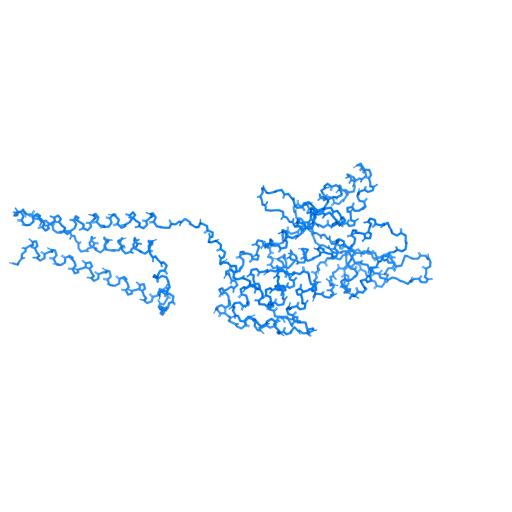
ATOM 1574 N N . ALA A 1 202 ? -19.149 -0.398 11.114 1.00 92.69 202 ALA A N 1
ATOM 1575 C CA . ALA A 1 202 ? -19.763 -1.186 10.050 1.00 92.69 202 ALA A CA 1
ATOM 1576 C C . ALA A 1 202 ? -19.839 -2.677 10.410 1.00 92.69 202 ALA A C 1
ATOM 1578 O O . ALA A 1 202 ? -20.873 -3.299 10.180 1.00 92.69 202 ALA A O 1
ATOM 1579 N N . LEU A 1 203 ? -18.804 -3.233 11.043 1.00 91.94 203 LEU A N 1
ATOM 1580 C CA . LEU A 1 203 ? -18.774 -4.620 11.517 1.00 91.94 203 LEU A CA 1
ATOM 1581 C C . LEU A 1 203 ? -19.799 -4.880 12.627 1.00 91.94 203 LEU A C 1
ATOM 1583 O O . LEU A 1 203 ? -20.364 -5.968 12.703 1.00 91.94 203 LEU A O 1
ATOM 1587 N N . GLN A 1 204 ? -20.074 -3.895 13.486 1.00 91.06 204 GLN A N 1
ATOM 1588 C CA . GLN A 1 204 ? -21.134 -4.014 14.494 1.00 91.06 204 GLN A CA 1
ATOM 1589 C C . GLN A 1 204 ? -22.525 -4.043 13.859 1.00 91.06 204 GLN A C 1
ATOM 1591 O O . GLN A 1 204 ? -23.404 -4.765 14.332 1.00 91.06 204 GLN A O 1
ATOM 1596 N N . GLN A 1 205 ? -22.733 -3.253 12.805 1.00 94.31 205 GLN A N 1
ATOM 1597 C CA . GLN A 1 205 ? -24.006 -3.204 12.094 1.00 94.31 205 GLN A CA 1
ATOM 1598 C C . GLN A 1 205 ? -24.204 -4.418 11.174 1.00 94.31 205 GLN A C 1
ATOM 1600 O O . GLN A 1 205 ? -25.319 -4.930 11.069 1.00 94.31 205 GLN A O 1
ATOM 1605 N N . TYR A 1 206 ? -23.126 -4.893 10.548 1.00 93.62 206 TYR A N 1
ATOM 1606 C CA . TYR A 1 206 ? -23.117 -5.974 9.566 1.00 93.62 206 TYR A CA 1
ATOM 1607 C C . TYR A 1 206 ? -21.998 -6.989 9.865 1.00 93.62 206 TYR A C 1
ATOM 1609 O O . TYR A 1 206 ? -20.988 -7.021 9.161 1.00 93.62 206 TYR A O 1
ATOM 1617 N N . PRO A 1 207 ? -22.169 -7.868 10.873 1.00 91.75 207 PRO A N 1
ATOM 1618 C CA . PRO A 1 207 ? -21.132 -8.831 11.253 1.00 91.75 207 PRO A CA 1
ATOM 1619 C C . PRO A 1 207 ? -20.720 -9.800 10.137 1.00 91.75 207 PRO A C 1
ATOM 1621 O O . PRO A 1 207 ? -19.592 -10.278 10.146 1.00 91.75 207 PRO A O 1
ATOM 1624 N N . GLY A 1 208 ? -21.606 -10.069 9.167 1.00 90.81 208 GLY A N 1
ATOM 1625 C CA . GLY A 1 208 ? -21.323 -10.938 8.014 1.00 90.81 208 GLY A CA 1
ATOM 1626 C C . GLY A 1 208 ? -20.174 -10.448 7.126 1.00 90.81 208 GLY A C 1
ATOM 1627 O O . GLY A 1 208 ? -19.503 -11.264 6.506 1.00 90.81 208 GLY A O 1
ATOM 1628 N N . MET A 1 209 ? -19.846 -9.152 7.173 1.00 92.38 209 MET A N 1
ATOM 1629 C CA . MET A 1 209 ? -18.762 -8.548 6.391 1.00 92.38 209 MET A CA 1
ATOM 1630 C C . MET A 1 209 ? -17.390 -9.212 6.620 1.00 92.38 209 MET A C 1
ATOM 1632 O O . MET A 1 209 ? -16.535 -9.153 5.741 1.00 92.38 209 MET A O 1
ATOM 1636 N N . ILE A 1 210 ? -17.157 -9.857 7.772 1.00 94.56 210 ILE A N 1
ATOM 1637 C CA . ILE A 1 210 ? -15.898 -10.584 8.036 1.00 94.56 210 ILE A CA 1
ATOM 1638 C C . ILE A 1 210 ? -15.802 -11.922 7.285 1.00 94.56 210 ILE A C 1
ATOM 1640 O O . ILE A 1 210 ? -14.702 -12.445 7.125 1.00 94.56 210 ILE A O 1
ATOM 1644 N N . THR A 1 211 ? -16.938 -12.485 6.868 1.00 94.25 211 THR A N 1
ATOM 1645 C CA . THR A 1 211 ? -17.051 -13.791 6.197 1.00 94.25 211 THR A CA 1
ATOM 1646 C C . THR A 1 211 ? -17.525 -13.695 4.750 1.00 94.25 211 THR A C 1
ATOM 1648 O O . THR A 1 211 ? -17.459 -14.688 4.030 1.00 94.25 211 THR A O 1
ATOM 1651 N N . ASP A 1 212 ? -18.029 -12.534 4.334 1.00 94.56 212 ASP A N 1
ATOM 1652 C CA . ASP A 1 212 ? -18.506 -12.314 2.975 1.00 94.56 212 ASP A CA 1
ATOM 1653 C C . ASP A 1 212 ? -17.319 -12.220 2.010 1.00 94.56 212 ASP A C 1
ATOM 1655 O O . ASP A 1 212 ? -16.350 -11.491 2.245 1.00 94.56 212 ASP A O 1
ATOM 1659 N N . PHE A 1 213 ? -17.406 -12.970 0.914 1.00 95.00 213 PHE A N 1
ATOM 1660 C CA . PHE A 1 213 ? -16.463 -12.866 -0.190 1.00 95.00 213 PHE A CA 1
ATOM 1661 C C . PHE A 1 213 ? -16.872 -11.726 -1.124 1.00 95.00 213 PHE A C 1
ATOM 1663 O O . PHE A 1 213 ? -18.057 -11.549 -1.414 1.00 95.00 213 PHE A O 1
ATOM 1670 N N . ASP A 1 214 ? -15.889 -10.977 -1.614 1.00 93.62 214 ASP A N 1
ATOM 1671 C CA . ASP A 1 214 ? -16.078 -10.061 -2.734 1.00 93.62 214 ASP A CA 1
ATOM 1672 C C . ASP A 1 214 ? -16.252 -10.819 -4.064 1.00 93.62 214 ASP A C 1
ATOM 1674 O O . ASP A 1 214 ? -16.157 -12.049 -4.126 1.00 93.62 214 ASP A O 1
ATOM 1678 N N . ASP A 1 215 ? -16.481 -10.076 -5.149 1.00 91.81 215 ASP A N 1
ATOM 1679 C CA . ASP A 1 215 ? -16.675 -10.642 -6.492 1.00 91.81 215 ASP A CA 1
ATOM 1680 C C . ASP A 1 215 ? -15.462 -11.452 -6.995 1.00 91.81 215 ASP A C 1
ATOM 1682 O O . ASP A 1 215 ? -15.604 -12.302 -7.874 1.00 91.81 215 ASP A O 1
ATOM 1686 N N . GLY A 1 216 ? -14.272 -11.220 -6.431 1.00 89.44 216 GLY A N 1
ATOM 1687 C CA . GLY A 1 216 ? -13.051 -11.972 -6.721 1.00 89.44 216 GLY A CA 1
ATOM 1688 C C . GLY A 1 216 ? -12.854 -13.201 -5.830 1.00 89.44 216 GLY A C 1
ATOM 1689 O O . GLY A 1 216 ? -11.863 -13.914 -5.986 1.00 89.44 216 GLY A O 1
ATOM 1690 N N . GLY A 1 217 ? -13.751 -13.462 -4.876 1.00 95.19 217 GLY A N 1
ATOM 1691 C CA . GLY A 1 217 ? -13.603 -14.541 -3.902 1.00 95.19 217 GLY A CA 1
ATOM 1692 C C . GLY A 1 217 ? -12.644 -14.210 -2.755 1.00 95.19 217 GLY A C 1
ATOM 1693 O O . GLY A 1 217 ? -12.046 -15.119 -2.174 1.00 95.19 217 GLY A O 1
ATOM 1694 N N . TRP A 1 218 ? -12.473 -12.930 -2.418 1.00 96.50 218 TRP A N 1
ATOM 1695 C CA . TRP A 1 218 ? -11.621 -12.466 -1.322 1.00 96.50 218 TRP A CA 1
ATOM 1696 C C . TRP A 1 218 ? -12.442 -12.027 -0.114 1.00 96.50 218 TRP A C 1
ATOM 1698 O O . TRP A 1 218 ? -13.439 -11.329 -0.247 1.00 96.50 218 TRP A O 1
ATOM 1708 N N . LEU A 1 219 ? -11.978 -12.378 1.085 1.00 97.12 219 LEU A N 1
ATOM 1709 C CA . LEU A 1 219 ? -12.466 -11.776 2.322 1.00 97.12 219 LEU A CA 1
ATOM 1710 C C . LEU A 1 219 ? -11.874 -10.377 2.488 1.00 97.12 219 LEU A C 1
ATOM 1712 O O . LEU A 1 219 ? -10.747 -10.112 2.054 1.00 97.12 219 LEU A O 1
ATOM 1716 N N . LEU A 1 220 ? -12.578 -9.518 3.228 1.00 96.62 220 LEU A N 1
ATOM 1717 C CA . LEU A 1 220 ? -12.070 -8.195 3.595 1.00 96.62 220 LEU A CA 1
ATOM 1718 C C . LEU A 1 220 ? -10.689 -8.286 4.270 1.00 96.62 220 LEU A C 1
ATOM 1720 O O . LEU A 1 220 ? -9.794 -7.514 3.940 1.00 96.62 220 LEU A O 1
ATOM 1724 N N . LEU A 1 221 ? -10.470 -9.284 5.137 1.00 97.81 221 LEU A N 1
ATOM 1725 C CA . LEU A 1 221 ? -9.170 -9.505 5.779 1.00 97.81 221 LEU A CA 1
ATOM 1726 C C . LEU A 1 221 ? -8.037 -9.712 4.759 1.00 97.81 221 LEU A C 1
ATOM 1728 O O . LEU A 1 221 ? -6.979 -9.109 4.913 1.00 97.81 221 LEU A O 1
ATOM 1732 N N . HIS A 1 222 ? -8.262 -10.486 3.693 1.00 98.06 222 HIS A N 1
ATOM 1733 C CA . HIS A 1 222 ? -7.246 -10.743 2.669 1.00 98.06 222 HIS A CA 1
ATOM 1734 C C . HIS A 1 222 ? -6.823 -9.457 1.946 1.00 98.06 222 HIS A C 1
ATOM 1736 O O . HIS A 1 222 ? -5.629 -9.196 1.801 1.00 98.06 222 HIS A O 1
ATOM 1742 N N . ARG A 1 223 ? -7.793 -8.619 1.550 1.00 96.69 223 ARG A N 1
ATOM 1743 C CA . ARG A 1 223 ? -7.534 -7.340 0.866 1.00 96.69 223 ARG A CA 1
ATOM 1744 C C . ARG A 1 223 ? -6.747 -6.372 1.749 1.00 96.69 223 ARG A C 1
ATOM 1746 O O . ARG A 1 223 ? -5.793 -5.748 1.291 1.00 96.69 223 ARG A O 1
ATOM 1753 N N . GLU A 1 224 ? -7.129 -6.257 3.020 1.00 97.62 224 GLU A N 1
ATOM 1754 C CA . GLU A 1 224 ? -6.486 -5.339 3.967 1.00 97.62 224 GLU A CA 1
ATOM 1755 C C . GLU A 1 224 ? -5.079 -5.804 4.367 1.00 97.62 224 GLU A C 1
ATOM 1757 O O . GLU A 1 224 ? -4.192 -4.973 4.579 1.00 97.62 224 GLU A O 1
ATOM 1762 N N . VAL A 1 225 ? -4.847 -7.119 4.417 1.00 98.12 225 VAL A N 1
ATOM 1763 C CA . VAL A 1 225 ? -3.517 -7.698 4.636 1.00 98.12 225 VAL A CA 1
ATOM 1764 C C . VAL A 1 225 ? -2.604 -7.456 3.439 1.00 98.12 225 VAL A C 1
ATOM 1766 O O . VAL A 1 225 ? -1.493 -6.962 3.629 1.00 98.12 225 VAL A O 1
ATOM 1769 N N . LEU A 1 226 ? -3.072 -7.744 2.221 1.00 97.38 226 LEU A N 1
ATOM 1770 C CA . LEU A 1 226 ? -2.291 -7.541 1.001 1.00 97.38 226 LEU A CA 1
ATOM 1771 C C . LEU A 1 226 ? -1.890 -6.063 0.836 1.00 97.38 226 LEU A C 1
ATOM 1773 O O . LEU A 1 226 ? -0.743 -5.748 0.522 1.00 97.38 226 LEU A O 1
ATOM 1777 N N . ALA A 1 227 ? -2.813 -5.147 1.141 1.00 97.06 227 ALA A N 1
ATOM 1778 C CA . ALA A 1 227 ? -2.580 -3.704 1.107 1.00 97.06 227 ALA A CA 1
ATOM 1779 C C . ALA A 1 227 ? -1.730 -3.159 2.271 1.00 97.06 227 ALA A C 1
ATOM 1781 O O . ALA A 1 227 ? -1.332 -1.997 2.237 1.00 97.06 227 ALA A O 1
ATOM 1782 N N . GLY A 1 228 ? -1.456 -3.936 3.322 1.00 97.06 228 GLY A N 1
ATOM 1783 C CA . GLY A 1 228 ? -0.658 -3.451 4.450 1.00 97.06 228 GLY A CA 1
ATOM 1784 C C . GLY A 1 228 ? -1.401 -2.533 5.427 1.00 97.06 228 GLY A C 1
ATOM 1785 O O . GLY A 1 228 ? -0.777 -1.701 6.091 1.00 97.06 228 GLY A O 1
ATOM 1786 N N . ASN A 1 229 ? -2.728 -2.640 5.531 1.00 97.06 229 ASN A N 1
ATOM 1787 C CA . ASN A 1 229 ? -3.561 -1.761 6.357 1.00 97.06 229 ASN A CA 1
ATOM 1788 C C . ASN A 1 229 ? -3.651 -2.255 7.809 1.00 97.06 229 ASN A C 1
ATOM 1790 O O . ASN A 1 229 ? -4.720 -2.626 8.296 1.00 97.06 229 ASN A O 1
ATOM 1794 N N . TYR A 1 230 ? -2.523 -2.239 8.524 1.00 96.38 230 TYR A N 1
ATOM 1795 C CA . TYR A 1 230 ? -2.396 -2.806 9.873 1.00 96.38 230 TYR A CA 1
ATOM 1796 C C . TYR A 1 230 ? -3.525 -2.419 10.858 1.00 96.38 230 TYR A C 1
ATOM 1798 O O . TYR A 1 230 ? -4.079 -3.331 11.479 1.00 96.38 230 TYR A O 1
ATOM 1806 N N . PRO A 1 231 ? -3.954 -1.142 10.996 1.00 96.00 231 PRO A N 1
ATOM 1807 C CA . PRO A 1 231 ? -5.026 -0.782 11.930 1.00 96.00 231 PRO A CA 1
ATOM 1808 C C . PRO A 1 231 ? -6.364 -1.448 11.598 1.00 96.00 231 PRO A C 1
ATOM 1810 O O . PRO A 1 231 ? -7.121 -1.798 12.502 1.00 96.00 231 PRO A O 1
ATOM 1813 N N . VAL A 1 232 ? -6.644 -1.631 10.306 1.00 97.00 232 VAL A N 1
ATOM 1814 C CA . VAL A 1 232 ? -7.861 -2.280 9.816 1.00 97.00 232 VAL A CA 1
ATOM 1815 C C . VAL A 1 232 ? -7.772 -3.788 10.019 1.00 97.00 232 VAL A C 1
ATOM 1817 O O . VAL A 1 232 ? -8.706 -4.383 10.549 1.00 97.00 232 VAL A O 1
ATOM 1820 N N . VAL A 1 233 ? -6.629 -4.402 9.695 1.00 97.31 233 VAL A N 1
ATOM 1821 C CA . VAL A 1 233 ? -6.372 -5.828 9.960 1.00 97.31 233 VAL A CA 1
ATOM 1822 C C . VAL A 1 233 ? -6.553 -6.140 11.446 1.00 97.31 233 VAL A C 1
ATOM 1824 O O . VAL A 1 233 ? -7.255 -7.083 11.802 1.00 97.31 233 VAL A O 1
ATOM 1827 N N . GLN A 1 234 ? -5.995 -5.309 12.329 1.00 95.06 234 GLN A N 1
ATOM 1828 C CA . GLN A 1 234 ? -6.160 -5.458 13.774 1.00 95.06 234 GLN A CA 1
ATOM 1829 C C . GLN A 1 234 ? -7.635 -5.384 14.200 1.00 95.06 234 GLN A C 1
ATOM 1831 O O . GLN A 1 234 ? -8.068 -6.182 15.033 1.00 95.06 234 GLN A O 1
ATOM 1836 N N . ALA A 1 235 ? -8.411 -4.450 13.643 1.00 93.94 235 ALA A N 1
ATOM 1837 C CA . ALA A 1 235 ? -9.842 -4.340 13.920 1.00 93.94 235 ALA A CA 1
ATOM 1838 C C . ALA A 1 235 ? -10.614 -5.588 13.457 1.00 93.94 235 ALA A C 1
ATOM 1840 O O . ALA A 1 235 ? -11.391 -6.150 14.226 1.00 93.94 235 ALA A O 1
ATOM 1841 N N . LEU A 1 236 ? -10.350 -6.078 12.244 1.00 95.94 236 LEU A N 1
ATOM 1842 C CA . LEU A 1 236 ? -10.996 -7.276 11.699 1.00 95.94 236 LEU A CA 1
ATOM 1843 C C . LEU A 1 236 ? -10.734 -8.512 12.567 1.00 95.94 236 LEU A C 1
ATOM 1845 O O . LEU A 1 236 ? -11.672 -9.231 12.913 1.00 95.94 236 LEU A O 1
ATOM 1849 N N . LEU A 1 237 ? -9.485 -8.722 12.994 1.00 93.31 237 LEU A N 1
ATOM 1850 C CA . LEU A 1 237 ? -9.120 -9.836 13.875 1.00 93.31 237 LEU A CA 1
ATOM 1851 C C . LEU A 1 237 ? -9.811 -9.740 15.244 1.00 93.31 237 LEU A C 1
ATOM 1853 O O . LEU A 1 237 ? -10.335 -10.735 15.741 1.00 93.31 237 LEU A O 1
ATOM 1857 N N . ARG A 1 238 ? -9.896 -8.541 15.840 1.00 91.50 238 ARG A N 1
ATOM 1858 C CA . ARG A 1 238 ? -10.641 -8.318 17.100 1.00 91.50 238 ARG A CA 1
ATOM 1859 C C . ARG A 1 238 ? -12.128 -8.643 16.977 1.00 91.50 238 ARG A C 1
ATOM 1861 O O . ARG A 1 238 ? -12.744 -9.045 17.961 1.00 91.50 238 ARG A O 1
ATOM 1868 N N . HIS A 1 239 ? -12.691 -8.468 15.786 1.00 91.25 239 HIS A N 1
ATOM 1869 C CA . HIS A 1 239 ? -14.081 -8.785 15.469 1.00 91.25 239 HIS A CA 1
ATOM 1870 C C . HIS A 1 239 ? -14.291 -10.236 15.001 1.00 91.25 239 HIS A C 1
ATOM 1872 O O . HIS A 1 239 ? -15.409 -10.599 14.643 1.00 91.25 239 HIS A O 1
ATOM 1878 N N . GLY A 1 240 ? -13.258 -11.083 15.071 1.00 90.19 240 GLY A N 1
ATOM 1879 C CA . GLY A 1 240 ? -13.364 -12.521 14.830 1.00 90.19 240 GLY A CA 1
ATOM 1880 C C . GLY A 1 240 ? -13.137 -12.951 13.383 1.00 90.19 240 GLY A C 1
ATOM 1881 O O . GLY A 1 240 ? -13.544 -14.055 13.028 1.00 90.19 240 GLY A O 1
ATOM 1882 N N . ALA A 1 241 ? -12.509 -12.116 12.548 1.00 94.31 241 ALA A N 1
ATOM 1883 C CA . ALA A 1 241 ? -12.056 -12.556 11.232 1.00 94.31 241 ALA A CA 1
ATOM 1884 C C . ALA A 1 241 ? -11.041 -13.706 11.375 1.00 94.31 241 ALA A C 1
ATOM 1886 O O . ALA A 1 241 ? -10.098 -13.608 12.161 1.00 94.31 241 ALA A O 1
ATOM 1887 N N . ASP A 1 242 ? -11.243 -14.789 10.623 1.00 91.00 242 ASP A N 1
ATOM 1888 C CA . ASP A 1 242 ? -10.387 -15.975 10.668 1.00 91.00 242 ASP A CA 1
ATOM 1889 C C . ASP A 1 242 ? -9.162 -15.794 9.749 1.00 91.00 242 ASP A C 1
ATOM 1891 O O . ASP A 1 242 ? -9.324 -15.750 8.527 1.00 91.00 242 ASP A O 1
ATOM 1895 N N . PRO A 1 243 ? -7.929 -15.707 10.288 1.00 90.69 243 PRO A N 1
ATOM 1896 C CA . PRO A 1 243 ? -6.725 -15.560 9.471 1.00 90.69 243 PRO A CA 1
ATOM 1897 C C . PRO A 1 243 ? -6.364 -16.824 8.673 1.00 90.69 243 PRO A C 1
ATOM 1899 O O . PRO A 1 243 ? -5.523 -16.744 7.772 1.00 90.69 243 PRO A O 1
ATOM 1902 N N . LEU A 1 244 ? -6.964 -17.976 8.999 1.00 90.62 244 LEU A N 1
ATOM 1903 C CA . LEU A 1 244 ? -6.744 -19.264 8.333 1.00 90.62 244 LEU A CA 1
ATOM 1904 C C . LEU A 1 244 ? -7.737 -19.530 7.199 1.00 90.62 244 LEU A C 1
ATOM 1906 O O . LEU A 1 244 ? -7.545 -20.482 6.438 1.00 90.62 244 LEU A O 1
ATOM 1910 N N . ALA A 1 245 ? -8.784 -18.710 7.076 1.00 92.31 245 ALA A N 1
ATOM 1911 C CA . ALA A 1 245 ? -9.683 -18.779 5.939 1.00 92.31 245 ALA A CA 1
ATOM 1912 C C . ALA A 1 245 ? -8.898 -18.546 4.641 1.00 92.31 245 ALA A C 1
ATOM 1914 O O . ALA A 1 245 ? -7.921 -17.797 4.611 1.00 92.31 245 ALA A O 1
ATOM 1915 N N . THR A 1 246 ? -9.318 -19.223 3.576 1.00 95.00 246 THR A N 1
ATOM 1916 C CA . THR A 1 246 ? -8.680 -19.118 2.261 1.00 95.00 246 THR A CA 1
ATOM 1917 C C . THR A 1 246 ? -9.570 -18.341 1.302 1.00 95.00 246 THR A C 1
ATOM 1919 O O . THR A 1 246 ? -10.798 -18.406 1.391 1.00 95.00 246 THR A O 1
ATOM 1922 N N . ASN A 1 247 ? -8.957 -17.562 0.413 1.00 94.31 247 ASN A N 1
ATOM 1923 C CA . ASN A 1 247 ? -9.651 -16.968 -0.731 1.00 94.31 247 ASN A CA 1
ATOM 1924 C C . ASN A 1 247 ? -9.904 -18.024 -1.832 1.00 94.31 247 ASN A C 1
ATOM 1926 O O . ASN A 1 247 ? -9.523 -19.190 -1.707 1.00 94.31 247 ASN A O 1
ATOM 1930 N N . SER A 1 248 ? -10.519 -17.606 -2.938 1.00 92.81 248 SER A N 1
ATOM 1931 C CA . SER A 1 248 ? -10.727 -18.415 -4.154 1.00 92.81 248 SER A CA 1
ATOM 1932 C C . SER A 1 248 ? -9.442 -19.000 -4.760 1.00 92.81 248 SER A C 1
ATOM 1934 O O . SER A 1 248 ? -9.507 -20.027 -5.434 1.00 92.81 248 SER A O 1
ATOM 1936 N N . HIS A 1 249 ? -8.285 -18.395 -4.482 1.00 89.69 249 HIS A N 1
ATOM 1937 C CA . HIS A 1 249 ? -6.960 -18.845 -4.917 1.00 89.69 249 HIS A CA 1
ATOM 1938 C C . HIS A 1 249 ? -6.298 -19.820 -3.925 1.00 89.69 249 HIS A C 1
ATOM 1940 O O . HIS A 1 249 ? -5.197 -20.303 -4.167 1.00 89.69 249 HIS A O 1
ATOM 1946 N N . GLY A 1 250 ? -6.950 -20.139 -2.801 1.00 93.50 250 GLY A N 1
ATOM 1947 C CA . GLY A 1 250 ? -6.395 -21.016 -1.766 1.00 93.50 250 GLY A CA 1
ATOM 1948 C C . GLY A 1 250 ? -5.357 -20.345 -0.858 1.00 93.50 250 GLY A C 1
ATOM 1949 O O . GLY A 1 250 ? -4.705 -21.030 -0.069 1.00 93.50 250 GLY A O 1
ATOM 1950 N N . GLN A 1 251 ? -5.204 -19.022 -0.933 1.00 94.44 251 GLN A N 1
ATOM 1951 C CA . GLN A 1 251 ? -4.253 -18.254 -0.130 1.00 94.44 251 GLN A CA 1
ATOM 1952 C C . GLN A 1 251 ? -4.878 -17.853 1.209 1.00 94.44 251 GLN A C 1
ATOM 1954 O O . GLN A 1 251 ? -6.037 -17.439 1.269 1.00 94.44 251 GLN A O 1
ATOM 1959 N N . THR A 1 252 ? -4.095 -17.948 2.284 1.00 94.19 252 THR A N 1
ATOM 1960 C CA . THR A 1 252 ? -4.471 -17.451 3.618 1.00 94.19 252 THR A CA 1
ATOM 1961 C C . THR A 1 252 ? -3.988 -16.019 3.820 1.00 94.19 252 THR A C 1
ATOM 1963 O O . THR A 1 252 ? -3.045 -15.566 3.166 1.00 94.19 252 THR A O 1
ATOM 1966 N N . SER A 1 253 ? -4.546 -15.325 4.814 1.00 96.12 253 SER A N 1
ATOM 1967 C CA . SER A 1 253 ? -4.043 -14.007 5.232 1.00 96.12 253 SER A CA 1
ATOM 1968 C C . SER A 1 253 ? -2.552 -14.046 5.585 1.00 96.12 253 SER A C 1
ATOM 1970 O O . SER A 1 253 ? -1.805 -13.125 5.266 1.00 96.12 253 SER A O 1
ATOM 1972 N N . GLN A 1 254 ? -2.081 -15.128 6.208 1.00 92.69 254 GLN A N 1
ATOM 1973 C CA . GLN A 1 254 ? -0.668 -15.263 6.548 1.00 92.69 254 GLN A CA 1
ATOM 1974 C C . GLN A 1 254 ? 0.226 -15.354 5.303 1.00 92.69 254 GLN A C 1
ATOM 1976 O O . GLN A 1 254 ? 1.267 -14.698 5.264 1.00 92.69 254 GLN A O 1
ATOM 1981 N N . ALA A 1 255 ? -0.177 -16.133 4.295 1.00 93.06 255 ALA A N 1
ATOM 1982 C CA . ALA A 1 255 ? 0.567 -16.249 3.041 1.00 93.06 255 ALA A CA 1
ATOM 1983 C C . ALA A 1 255 ? 0.689 -14.884 2.347 1.00 93.06 255 ALA A C 1
ATOM 1985 O O . ALA A 1 255 ? 1.800 -14.449 2.049 1.00 93.06 255 ALA A O 1
ATOM 1986 N N . LEU A 1 256 ? -0.427 -14.159 2.236 1.00 96.62 256 LEU A N 1
ATOM 1987 C CA . LEU A 1 256 ? -0.482 -12.827 1.627 1.00 96.62 256 LEU A CA 1
ATOM 1988 C C . LEU A 1 256 ? 0.407 -11.810 2.353 1.00 96.62 256 LEU A C 1
ATOM 1990 O O . LEU A 1 256 ? 1.092 -11.017 1.714 1.00 96.62 256 LEU A O 1
ATOM 1994 N N . ALA A 1 257 ? 0.442 -11.835 3.690 1.00 96.19 257 ALA A N 1
ATOM 1995 C CA . ALA A 1 257 ? 1.308 -10.945 4.464 1.00 96.19 257 ALA A CA 1
ATOM 1996 C C . ALA A 1 257 ? 2.799 -11.201 4.195 1.00 96.19 257 ALA A C 1
ATOM 1998 O O . ALA A 1 257 ? 3.591 -10.258 4.158 1.00 96.19 257 ALA A O 1
ATOM 1999 N N . HIS A 1 258 ? 3.193 -12.468 4.033 1.00 92.38 258 HIS A N 1
ATOM 2000 C CA . HIS A 1 258 ? 4.572 -12.832 3.711 1.00 92.38 258 HIS A CA 1
ATOM 2001 C C . HIS A 1 258 ? 4.940 -12.452 2.280 1.00 92.38 258 HIS A C 1
ATOM 2003 O O . HIS A 1 258 ? 6.007 -11.880 2.070 1.00 92.38 258 HIS A O 1
ATOM 2009 N N . GLU A 1 259 ? 4.053 -12.729 1.331 1.00 92.19 259 GLU A N 1
ATOM 2010 C CA . GLU A 1 259 ? 4.247 -12.439 -0.086 1.00 92.19 259 GLU A CA 1
ATOM 2011 C C . GLU A 1 259 ? 4.319 -10.935 -0.369 1.00 92.19 259 GLU A C 1
ATOM 2013 O O . GLU A 1 259 ? 5.265 -10.469 -0.998 1.00 92.19 259 GLU A O 1
ATOM 2018 N N . ALA A 1 260 ? 3.415 -10.143 0.214 1.00 94.06 260 ALA A N 1
ATOM 2019 C CA . ALA A 1 260 ? 3.467 -8.683 0.129 1.00 94.06 260 ALA A CA 1
ATOM 2020 C C . ALA A 1 260 ? 4.572 -8.050 0.998 1.00 94.06 260 ALA A C 1
ATOM 2022 O O . ALA A 1 260 ? 4.793 -6.841 0.941 1.00 94.06 260 ALA A O 1
ATOM 2023 N N . GLY A 1 261 ? 5.270 -8.828 1.831 1.00 94.38 261 GLY A N 1
ATOM 2024 C CA . GLY A 1 261 ? 6.383 -8.334 2.640 1.00 94.38 261 GLY A CA 1
ATOM 2025 C C . GLY A 1 261 ? 5.971 -7.419 3.801 1.00 94.38 261 GLY A C 1
ATOM 2026 O O . GLY A 1 261 ? 6.657 -6.425 4.067 1.00 94.38 261 GLY A O 1
ATOM 2027 N N . TRP A 1 262 ? 4.890 -7.750 4.516 1.00 96.44 262 TRP A N 1
ATOM 2028 C CA . TRP A 1 262 ? 4.396 -7.045 5.711 1.00 96.44 262 TRP A CA 1
ATOM 2029 C C . TRP A 1 262 ? 4.702 -7.810 7.016 1.00 96.44 262 TRP A C 1
ATOM 2031 O O . TRP A 1 262 ? 3.815 -8.453 7.587 1.00 96.44 262 TRP A O 1
ATOM 2041 N N . PRO A 1 263 ? 5.938 -7.746 7.550 1.00 94.38 263 PRO A N 1
ATOM 2042 C CA . PRO A 1 263 ? 6.337 -8.539 8.714 1.00 94.38 263 PRO A CA 1
ATOM 2043 C C . PRO A 1 263 ? 5.584 -8.181 10.006 1.00 94.38 263 PRO A C 1
ATOM 2045 O O . PRO A 1 263 ? 5.361 -9.061 10.840 1.00 94.38 263 PRO A O 1
ATOM 2048 N N . ARG A 1 264 ? 5.171 -6.922 10.218 1.00 94.81 264 ARG A N 1
ATOM 2049 C CA . ARG A 1 264 ? 4.327 -6.530 11.364 1.00 94.81 264 ARG A CA 1
ATOM 2050 C C . ARG A 1 264 ? 2.939 -7.166 11.284 1.00 94.81 264 ARG A C 1
ATOM 2052 O O . ARG A 1 264 ? 2.449 -7.647 12.302 1.00 94.81 264 ARG A O 1
ATOM 2059 N N . ILE A 1 265 ? 2.342 -7.239 10.093 1.00 96.62 265 ILE A N 1
ATOM 2060 C CA . ILE A 1 265 ? 1.048 -7.908 9.886 1.00 96.62 265 ILE A CA 1
ATOM 2061 C C . ILE A 1 265 ? 1.192 -9.428 10.006 1.00 96.62 265 ILE A C 1
ATOM 2063 O O . ILE A 1 265 ? 0.374 -10.056 10.670 1.00 96.62 265 ILE A O 1
ATOM 2067 N N . ALA A 1 266 ? 2.250 -10.023 9.450 1.00 94.88 266 ALA A N 1
ATOM 2068 C CA . ALA A 1 266 ? 2.497 -11.460 9.578 1.00 94.88 266 ALA A CA 1
ATOM 2069 C C . ALA A 1 266 ? 2.599 -11.896 11.053 1.00 94.88 266 ALA A C 1
ATOM 2071 O O . ALA A 1 266 ? 1.970 -12.876 11.449 1.00 94.88 266 ALA A O 1
ATOM 2072 N N . ARG A 1 267 ? 3.313 -11.125 11.889 1.00 93.31 267 ARG A N 1
ATOM 2073 C CA . ARG A 1 267 ? 3.376 -11.353 13.346 1.00 93.31 267 ARG A CA 1
ATOM 2074 C C . ARG A 1 267 ? 2.022 -11.166 14.034 1.00 93.31 267 ARG A C 1
ATOM 2076 O O . ARG A 1 267 ? 1.662 -11.962 14.896 1.00 93.31 267 ARG A O 1
ATOM 2083 N N . LEU A 1 268 ? 1.251 -10.150 13.639 1.00 93.50 268 LEU A N 1
ATOM 2084 C CA . LEU A 1 268 ? -0.104 -9.936 14.159 1.00 93.50 268 LEU A CA 1
ATOM 2085 C C . LEU A 1 268 ? -1.012 -11.146 13.882 1.00 93.50 268 LEU A C 1
ATOM 2087 O O . LEU A 1 268 ? -1.716 -11.594 14.782 1.00 93.50 268 LEU A O 1
ATOM 2091 N N . LEU A 1 269 ? -0.957 -11.706 12.671 1.00 92.75 269 LEU A N 1
ATOM 2092 C CA . LEU A 1 269 ? -1.744 -12.879 12.272 1.00 92.75 269 LEU A CA 1
ATOM 2093 C C . LEU A 1 269 ? -1.322 -14.165 13.003 1.00 92.75 269 LEU A C 1
ATOM 2095 O O . LEU A 1 269 ? -2.154 -15.042 13.212 1.00 92.75 269 LEU A O 1
ATOM 2099 N N . GLN A 1 270 ? -0.058 -14.269 13.424 1.00 87.56 270 GLN A N 1
ATOM 2100 C CA . GLN A 1 270 ? 0.451 -15.381 14.241 1.00 87.56 270 GLN A CA 1
ATOM 2101 C C . GLN A 1 270 ? 0.015 -15.306 15.715 1.00 87.56 270 GLN A C 1
ATOM 2103 O O . GLN A 1 270 ? 0.210 -16.265 16.457 1.00 87.56 270 GLN A O 1
ATOM 2108 N N . GLY A 1 271 ? -0.584 -14.190 16.146 1.00 81.88 271 GLY A N 1
ATOM 2109 C CA . GLY A 1 271 ? -0.928 -13.947 17.549 1.00 81.88 271 GLY A CA 1
ATOM 2110 C C . GLY A 1 271 ? 0.234 -13.405 18.389 1.00 81.88 271 GLY A C 1
ATOM 2111 O O . GLY A 1 271 ? 0.071 -13.217 19.590 1.00 81.88 271 GLY A O 1
ATOM 2112 N N . ASP A 1 272 ? 1.373 -13.088 17.762 1.00 68.69 272 ASP A N 1
ATOM 2113 C CA . ASP A 1 272 ? 2.570 -12.531 18.412 1.00 68.69 272 ASP A CA 1
ATOM 2114 C C . ASP A 1 272 ? 2.462 -11.022 18.680 1.00 68.69 272 ASP A C 1
ATOM 2116 O O . ASP A 1 272 ? 3.422 -10.382 19.121 1.00 68.69 272 ASP A O 1
ATOM 2120 N N . ALA A 1 273 ? 1.302 -10.419 18.411 1.00 58.03 273 ALA A N 1
ATOM 2121 C CA . ALA A 1 273 ? 1.049 -9.043 18.790 1.00 58.03 273 ALA A CA 1
ATOM 2122 C C . ALA A 1 273 ? 1.041 -8.935 20.319 1.00 58.03 273 ALA A C 1
ATOM 2124 O O . ALA A 1 273 ? 0.039 -9.204 20.980 1.00 58.03 273 ALA A O 1
ATOM 2125 N N . SER A 1 274 ? 2.172 -8.491 20.873 1.00 43.94 274 SER A N 1
ATOM 2126 C CA . SER A 1 274 ? 2.201 -7.791 22.151 1.00 43.94 274 SER A CA 1
ATOM 2127 C C . SER A 1 274 ? 1.059 -6.785 22.156 1.00 43.94 274 SER A C 1
ATOM 2129 O O . SER A 1 274 ? 0.935 -6.038 21.184 1.00 43.94 274 SER A O 1
ATOM 2131 N N . ASP A 1 275 ? 0.260 -6.784 23.220 1.00 42.84 275 ASP A N 1
ATOM 2132 C CA . ASP A 1 275 ? -0.737 -5.767 23.542 1.00 42.84 275 ASP A CA 1
ATOM 2133 C C . ASP A 1 275 ? -0.168 -4.353 23.308 1.00 42.84 275 ASP A C 1
ATOM 2135 O O . ASP A 1 275 ? 0.355 -3.715 24.222 1.00 42.84 275 ASP A O 1
ATOM 2139 N N . GLU A 1 276 ? -0.234 -3.840 22.077 1.00 45.22 276 GLU A N 1
ATOM 2140 C CA . GLU A 1 276 ? -0.048 -2.419 21.847 1.00 45.22 276 GLU A CA 1
ATOM 2141 C C . GLU A 1 276 ? -1.252 -1.755 22.510 1.00 45.22 276 GLU A C 1
ATOM 2143 O O . GLU A 1 276 ? -2.401 -2.110 22.201 1.00 45.22 276 GLU A O 1
ATOM 2148 N N . PRO A 1 277 ? -1.019 -0.835 23.462 1.00 40.91 277 PRO A N 1
ATOM 2149 C CA . PRO A 1 277 ? -2.109 -0.136 24.106 1.00 40.91 277 PRO A CA 1
ATOM 2150 C C . PRO A 1 277 ? -2.940 0.521 23.008 1.00 40.91 277 PRO A C 1
ATOM 2152 O O . PRO A 1 277 ? -2.390 1.022 22.023 1.00 40.91 277 PRO A O 1
ATOM 2155 N N . ALA A 1 278 ? -4.266 0.487 23.176 1.00 38.75 278 ALA A N 1
ATOM 2156 C CA . ALA A 1 278 ? -5.202 1.232 22.341 1.00 38.75 278 ALA A CA 1
ATOM 2157 C C . ALA A 1 278 ? -4.587 2.596 21.985 1.00 38.75 278 ALA A C 1
ATOM 2159 O O . ALA A 1 278 ? -3.978 3.210 22.872 1.00 38.75 278 ALA A O 1
ATOM 2160 N N . PRO A 1 279 ? -4.677 3.039 20.716 1.00 40.81 279 PRO A N 1
ATOM 2161 C CA . PRO A 1 279 ? -3.962 4.230 20.273 1.00 40.81 279 PRO A CA 1
ATOM 2162 C C . PRO A 1 279 ? -4.212 5.359 21.258 1.00 40.81 279 PRO A C 1
ATOM 2164 O O . PRO A 1 279 ? -5.342 5.525 21.727 1.00 40.81 279 PRO A O 1
ATOM 2167 N N . ALA A 1 280 ? -3.150 6.096 21.585 1.00 44.50 280 ALA A N 1
ATOM 2168 C CA . ALA A 1 280 ? -3.256 7.286 22.406 1.00 44.50 280 ALA A CA 1
ATOM 2169 C C . ALA A 1 280 ? -4.425 8.111 21.869 1.00 44.50 280 ALA A C 1
ATOM 2171 O O . ALA A 1 280 ? -4.381 8.545 20.716 1.00 44.50 280 ALA A O 1
ATOM 2172 N N . GLU A 1 281 ? -5.482 8.238 22.682 1.00 39.38 281 GLU A N 1
ATOM 2173 C CA . GLU A 1 281 ? -6.644 9.055 22.362 1.00 39.38 281 GLU A CA 1
ATOM 2174 C C . GLU A 1 281 ? -6.108 10.360 21.774 1.00 39.38 281 GLU A C 1
ATOM 2176 O O . GLU A 1 281 ? -5.308 11.051 22.422 1.00 39.38 281 GLU A O 1
ATOM 2181 N N . ALA A 1 282 ? -6.490 10.678 20.531 1.00 39.41 282 ALA A N 1
ATOM 2182 C CA . ALA A 1 282 ? -6.305 12.023 20.015 1.00 39.41 282 ALA A CA 1
ATOM 2183 C C . ALA A 1 282 ? -6.781 12.946 21.136 1.00 39.41 282 ALA A C 1
ATOM 2185 O O . ALA A 1 282 ? -7.883 12.730 21.642 1.00 39.41 282 ALA A O 1
ATOM 2186 N N . LYS A 1 283 ? -5.930 13.871 21.610 1.00 41.97 283 LYS A N 1
ATOM 2187 C CA . LYS A 1 283 ? -6.259 14.770 22.726 1.00 41.97 283 LYS A CA 1
ATOM 2188 C C . LYS A 1 283 ? -7.428 15.664 22.310 1.00 41.97 283 LYS A C 1
ATOM 2190 O O . LYS A 1 283 ? -7.249 16.832 21.978 1.00 41.97 283 LYS A O 1
ATOM 2195 N N . GLY A 1 284 ? -8.630 15.104 22.322 1.00 47.84 284 GLY A N 1
ATOM 2196 C CA . GLY A 1 284 ? -9.878 15.817 22.288 1.00 47.84 284 GLY A CA 1
ATOM 2197 C C . GLY A 1 284 ? -9.894 16.712 23.511 1.00 47.84 284 GLY A C 1
ATOM 2198 O O . GLY A 1 284 ? -9.407 16.349 24.586 1.00 47.84 284 GLY A O 1
ATOM 2199 N N . PHE A 1 285 ? -10.398 17.923 23.327 1.00 56.53 285 PHE A N 1
ATOM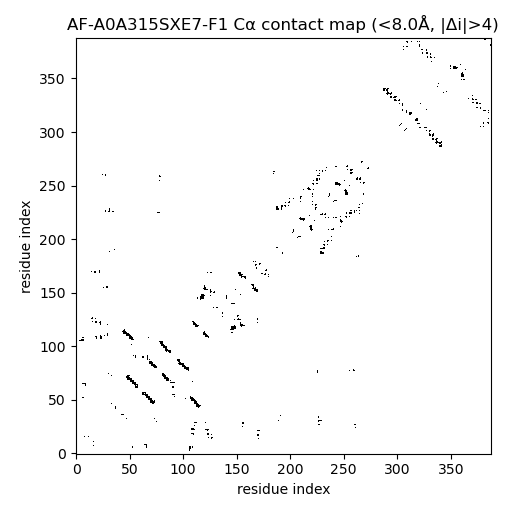 2200 C CA . PHE A 1 285 ? -10.557 18.870 24.413 1.00 56.53 285 PHE A CA 1
ATOM 2201 C C . PHE A 1 285 ? -11.304 18.193 25.572 1.00 56.53 285 PHE A C 1
ATOM 2203 O O . PHE A 1 285 ? -12.464 17.803 25.437 1.00 56.53 285 PHE A O 1
ATOM 2210 N N . SER A 1 286 ? -10.623 18.011 26.707 1.00 67.81 286 SER A N 1
ATOM 2211 C CA . SER A 1 286 ? -11.234 17.416 27.892 1.00 67.81 286 SER A CA 1
ATOM 2212 C C . SER A 1 286 ? -12.412 18.285 28.320 1.00 67.81 286 SER A C 1
ATOM 2214 O O . SER A 1 286 ? -12.240 19.462 28.627 1.00 67.81 286 SER A O 1
ATOM 2216 N N . LEU A 1 287 ? -13.615 17.712 28.368 1.00 73.12 287 LEU A N 1
ATOM 2217 C CA . LEU A 1 287 ? -14.812 18.413 28.846 1.00 73.12 287 LEU A CA 1
ATOM 2218 C C . LEU A 1 287 ? -14.839 18.564 30.377 1.00 73.12 287 LEU A C 1
ATOM 2220 O O . LEU A 1 287 ? -15.740 19.204 30.913 1.00 73.12 287 LEU A O 1
ATOM 2224 N N . ARG A 1 288 ? -13.845 18.032 31.101 1.00 80.12 288 ARG A N 1
ATOM 2225 C CA . ARG A 1 288 ? -13.737 18.138 32.566 1.00 80.12 288 ARG A CA 1
ATOM 2226 C C . ARG A 1 288 ? -13.717 19.576 33.104 1.00 80.12 288 ARG A C 1
ATOM 2228 O O . ARG A 1 288 ? -14.497 19.839 34.015 1.00 80.12 288 ARG A O 1
ATOM 2235 N N . PRO A 1 289 ? -12.901 20.522 32.590 1.00 85.56 289 PRO A N 1
ATOM 2236 C CA . PRO A 1 289 ? -12.959 21.926 33.012 1.00 85.56 289 PRO A CA 1
ATOM 2237 C C . PRO A 1 289 ? -14.351 22.546 32.836 1.00 85.56 289 PRO A C 1
ATOM 2239 O O . PRO A 1 289 ? -14.819 23.253 33.726 1.00 85.56 289 PRO A O 1
ATOM 2242 N N . VAL A 1 290 ? -15.043 22.230 31.736 1.00 85.31 290 VAL A N 1
ATOM 2243 C CA . VAL A 1 290 ? -16.425 22.678 31.502 1.00 85.31 290 VAL A CA 1
ATOM 2244 C C . VAL A 1 290 ? -17.373 22.040 32.522 1.00 85.31 290 VAL A C 1
ATOM 2246 O O . VAL A 1 290 ? -18.184 22.733 33.128 1.00 85.31 290 VAL A O 1
ATOM 2249 N N . GLY A 1 291 ? -17.228 20.739 32.785 1.00 88.06 291 GLY A N 1
ATOM 2250 C CA . GLY A 1 291 ? -18.023 20.019 33.779 1.00 88.06 291 GLY A CA 1
ATOM 2251 C C . GLY A 1 291 ? -17.870 20.569 35.199 1.00 88.06 291 GLY A C 1
ATOM 2252 O O . GLY A 1 291 ? -18.870 20.792 35.877 1.00 88.06 291 GLY A O 1
ATOM 2253 N N . LEU A 1 292 ? -16.639 20.854 35.636 1.00 90.75 292 LEU A N 1
ATOM 2254 C CA . LEU A 1 292 ? -16.364 21.453 36.949 1.00 90.75 292 LEU A CA 1
ATOM 2255 C C . LEU A 1 292 ? -16.981 22.849 37.088 1.00 90.75 292 LEU A C 1
ATOM 2257 O O . LEU A 1 292 ? -17.551 23.156 38.135 1.00 90.75 292 LEU A O 1
ATOM 2261 N N . LEU A 1 293 ? -16.917 23.668 36.033 1.00 93.56 293 LEU A N 1
ATOM 2262 C CA . LEU A 1 293 ? -17.551 24.985 36.015 1.00 93.56 293 LEU A CA 1
ATOM 2263 C C . LEU A 1 293 ? -19.074 24.873 36.164 1.00 93.56 293 LEU A C 1
ATOM 2265 O O . LEU A 1 293 ? -19.659 25.565 36.994 1.00 93.56 293 LEU A O 1
ATOM 2269 N N . LEU A 1 294 ? -19.712 23.973 35.412 1.00 93.88 294 LEU A N 1
ATOM 2270 C CA . LEU A 1 294 ? -21.159 23.754 35.491 1.00 93.88 294 LEU A CA 1
ATOM 2271 C C . LEU A 1 294 ? -21.595 23.243 36.870 1.00 93.88 294 LEU A C 1
ATOM 2273 O O . LEU A 1 294 ? -22.595 23.721 37.399 1.00 93.88 294 LEU A O 1
ATOM 2277 N N . ILE A 1 295 ? -20.829 22.335 37.488 1.00 94.19 295 ILE A N 1
ATOM 2278 C CA . ILE A 1 295 ? -21.089 21.873 38.863 1.00 94.19 295 ILE A CA 1
ATOM 2279 C C . ILE A 1 295 ? -21.010 23.047 39.843 1.00 94.19 295 ILE A C 1
ATOM 2281 O O . ILE A 1 295 ? -21.909 23.213 40.664 1.00 94.19 295 ILE A O 1
ATOM 2285 N N . ALA A 1 296 ? -19.965 23.874 39.759 1.00 95.06 296 ALA A N 1
ATOM 2286 C CA . ALA A 1 296 ? -19.797 25.017 40.654 1.00 95.06 296 ALA A CA 1
ATOM 2287 C C . ALA A 1 296 ? -20.950 26.026 40.517 1.00 95.06 296 ALA A C 1
ATOM 2289 O O . ALA A 1 296 ? -21.515 26.451 41.525 1.00 95.06 296 ALA A O 1
ATOM 2290 N N . VAL A 1 297 ? -21.341 26.353 39.280 1.00 95.69 297 VAL A N 1
ATOM 2291 C CA . VAL A 1 297 ? -22.482 27.236 38.991 1.00 95.69 297 VAL A CA 1
ATOM 2292 C C . VAL A 1 297 ? -23.780 26.643 39.536 1.00 95.69 297 VAL A C 1
ATOM 2294 O O . VAL A 1 297 ? -24.530 27.344 40.212 1.00 95.69 297 VAL A O 1
ATOM 2297 N N . ALA A 1 298 ? -24.031 25.353 39.309 1.00 95.56 298 ALA A N 1
ATOM 2298 C CA . ALA A 1 298 ? -25.242 24.699 39.789 1.00 95.56 298 ALA A CA 1
ATOM 2299 C C . ALA A 1 298 ? -25.315 24.633 41.320 1.00 95.56 298 ALA A C 1
ATOM 2301 O O . ALA A 1 298 ? -26.370 24.890 41.890 1.00 95.56 298 ALA A O 1
ATOM 2302 N N . LEU A 1 299 ? -24.208 24.328 42.004 1.00 95.94 299 LEU A N 1
ATOM 2303 C CA . LEU A 1 299 ? -24.164 24.294 43.469 1.00 95.94 299 LEU A CA 1
ATOM 2304 C C . LEU A 1 299 ? -24.350 2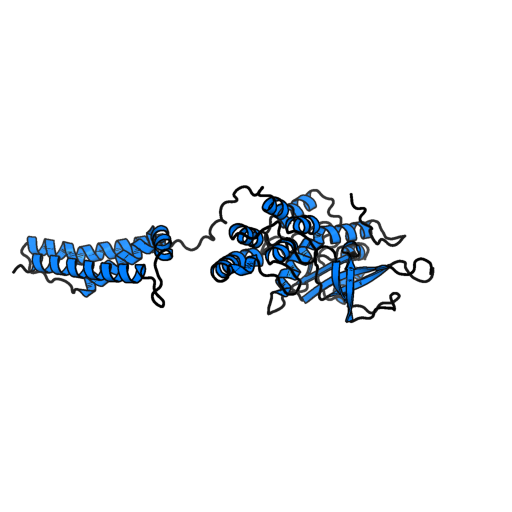5.685 44.079 1.00 95.94 299 LEU A C 1
ATOM 2306 O O . LEU A 1 299 ? -25.081 25.821 45.058 1.00 95.94 299 LEU A O 1
ATOM 2310 N N . ALA A 1 300 ? -23.735 26.717 43.494 1.00 95.62 300 ALA A N 1
ATOM 2311 C CA . ALA A 1 300 ? -23.962 28.097 43.909 1.00 95.62 300 ALA A CA 1
ATOM 2312 C C . ALA A 1 300 ? -25.434 28.490 43.721 1.00 95.62 300 ALA A C 1
ATOM 2314 O O . ALA A 1 300 ? -26.045 29.062 44.622 1.00 95.62 300 ALA A O 1
ATOM 2315 N N . TRP A 1 301 ? -26.034 28.122 42.589 1.00 96.56 301 TRP A N 1
ATOM 2316 C CA . TRP A 1 301 ? -27.441 28.398 42.324 1.00 96.56 301 TRP A CA 1
ATOM 2317 C C . TRP A 1 301 ? -28.361 27.663 43.307 1.00 96.56 301 TRP A C 1
ATOM 2319 O O . TRP A 1 301 ? -29.208 28.293 43.935 1.00 96.56 301 TRP A O 1
ATOM 2329 N N . LEU A 1 302 ? -28.137 26.367 43.546 1.00 94.38 302 LEU A N 1
ATOM 2330 C CA . LEU A 1 302 ? -28.883 25.584 44.538 1.00 94.38 302 LEU A CA 1
ATOM 2331 C C . LEU A 1 302 ? -28.714 26.127 45.962 1.00 94.38 302 LEU A C 1
ATOM 2333 O O . LEU A 1 302 ? -29.666 26.102 46.739 1.00 94.38 302 LEU A O 1
ATOM 2337 N N . TYR A 1 303 ? -27.543 26.662 46.313 1.00 93.94 303 TYR A N 1
ATOM 2338 C CA . TYR A 1 303 ? -27.339 27.340 47.593 1.00 93.94 303 TYR A CA 1
ATOM 2339 C C . TYR A 1 303 ? -28.273 28.551 47.744 1.00 93.94 303 TYR A C 1
ATOM 2341 O O . TYR A 1 303 ? -28.919 28.698 48.783 1.00 93.94 303 TYR A O 1
ATOM 2349 N N . PHE A 1 304 ? -28.407 29.380 46.705 1.00 93.44 304 PHE A N 1
ATOM 2350 C CA . PHE A 1 304 ? -29.357 30.497 46.707 1.00 93.44 304 PHE A CA 1
ATOM 2351 C C . PHE A 1 304 ? -30.818 30.036 46.710 1.00 93.44 304 PHE A C 1
ATOM 2353 O O . PHE A 1 304 ? -31.634 30.651 47.387 1.00 93.44 304 PHE A O 1
ATOM 2360 N N . LEU A 1 305 ? -31.148 28.950 46.009 1.00 92.81 305 LEU A N 1
ATOM 2361 C CA . LEU A 1 305 ? -32.515 28.423 45.941 1.00 92.81 305 LEU A CA 1
ATOM 2362 C C . LEU A 1 305 ? -32.963 27.720 47.232 1.00 92.81 305 LEU A C 1
ATOM 2364 O O . LEU A 1 305 ? -34.148 27.719 47.545 1.00 92.81 305 LEU A O 1
ATOM 2368 N N . VAL A 1 306 ? -32.040 27.113 47.983 1.00 92.50 306 VAL A N 1
ATOM 2369 C CA . VAL A 1 306 ? -32.361 26.283 49.158 1.00 92.50 306 VAL A CA 1
ATOM 2370 C C . VAL A 1 306 ? -31.903 26.937 50.456 1.00 92.50 306 VAL A C 1
ATOM 2372 O O . VAL A 1 306 ? -32.695 27.153 51.368 1.00 92.50 306 VAL A O 1
ATOM 2375 N N . VAL A 1 307 ? -30.610 27.233 50.577 1.00 90.88 307 VAL A N 1
ATOM 2376 C CA . VAL A 1 307 ? -29.991 27.568 51.867 1.00 90.88 307 VAL A CA 1
ATOM 2377 C C . VAL A 1 307 ? -30.327 28.990 52.294 1.00 90.88 307 VAL A C 1
ATOM 2379 O O . VAL A 1 307 ? -30.658 29.218 53.457 1.00 90.88 307 VAL A O 1
ATOM 2382 N N . VAL A 1 308 ? -30.274 29.942 51.363 1.00 90.44 308 VAL A N 1
ATOM 2383 C CA . VAL A 1 308 ? -30.631 31.343 51.627 1.00 90.44 308 VAL A CA 1
ATOM 2384 C C . VAL A 1 308 ? -32.071 31.480 52.136 1.00 90.44 308 VAL A C 1
ATOM 2386 O O . VAL A 1 308 ? -32.237 32.045 53.221 1.00 90.44 308 VAL A O 1
ATOM 2389 N N . PRO A 1 309 ? -33.102 30.940 51.456 1.00 89.88 309 PRO A N 1
ATOM 2390 C CA . PRO A 1 309 ? -34.472 31.081 51.932 1.00 89.88 309 PRO A CA 1
ATOM 2391 C C . PRO A 1 309 ? -34.721 30.347 53.257 1.00 89.88 309 PRO A C 1
ATOM 2393 O O . PRO A 1 309 ? -35.358 30.897 54.153 1.00 89.88 309 PRO A O 1
ATOM 2396 N N . VAL A 1 310 ? -34.145 29.156 53.447 1.00 89.62 310 VAL A N 1
ATOM 2397 C CA . VAL A 1 310 ? -34.240 28.404 54.713 1.00 89.62 310 VAL A CA 1
ATOM 2398 C C . VAL A 1 310 ? -33.619 29.173 55.883 1.00 89.62 310 VAL A C 1
ATOM 2400 O O . VAL A 1 310 ? -34.215 29.256 56.958 1.00 89.62 310 VAL A O 1
ATOM 2403 N N . ASN A 1 311 ? -32.433 29.755 55.698 1.00 89.19 311 ASN A N 1
ATOM 2404 C CA . ASN A 1 311 ? -31.771 30.540 56.742 1.00 89.19 311 ASN A CA 1
ATOM 2405 C C . ASN A 1 311 ? -32.495 31.864 57.011 1.00 89.19 311 ASN A C 1
ATOM 2407 O O . ASN A 1 311 ? -32.592 32.275 58.166 1.00 89.19 311 ASN A O 1
ATOM 2411 N N . GLY A 1 312 ? -33.037 32.505 55.971 1.00 87.19 312 GLY A N 1
ATOM 2412 C CA . GLY A 1 312 ? -33.879 33.692 56.108 1.00 87.19 312 GLY A CA 1
ATOM 2413 C C . GLY A 1 312 ? -35.126 33.414 56.948 1.00 87.19 312 GLY A C 1
ATOM 2414 O O . GLY A 1 312 ? -35.392 34.152 57.897 1.00 87.19 312 GLY A O 1
ATOM 2415 N N . ALA A 1 313 ? -35.815 32.302 56.677 1.00 87.25 313 ALA A N 1
ATOM 2416 C CA . ALA A 1 313 ? -36.987 31.872 57.436 1.00 87.25 313 ALA A CA 1
ATOM 2417 C C . ALA A 1 313 ? -36.638 31.558 58.900 1.00 87.25 313 ALA A C 1
ATOM 2419 O O . ALA A 1 313 ? -37.328 32.004 59.813 1.00 87.25 313 ALA A O 1
ATOM 2420 N N . ARG A 1 314 ? -35.511 30.871 59.152 1.00 86.81 314 ARG A N 1
ATOM 2421 C CA . ARG A 1 314 ? -35.003 30.623 60.519 1.00 86.81 314 ARG A CA 1
ATOM 2422 C C . ARG A 1 314 ? -34.695 31.902 61.292 1.00 86.81 314 ARG A C 1
ATOM 2424 O O . ARG A 1 314 ? -34.845 31.922 62.509 1.00 86.81 314 ARG A O 1
ATOM 2431 N N . ALA A 1 315 ? -34.252 32.946 60.599 1.00 87.62 315 ALA A N 1
ATOM 2432 C CA . ALA A 1 315 ? -33.983 34.254 61.184 1.00 87.62 315 ALA A CA 1
ATOM 2433 C C . ALA A 1 315 ? -35.250 35.120 61.349 1.00 87.62 315 ALA A C 1
ATOM 2435 O O . ALA A 1 315 ? -35.148 36.243 61.835 1.00 87.62 315 ALA A O 1
ATOM 2436 N N . GLY A 1 316 ? -36.432 34.616 60.968 1.00 83.62 316 GLY A N 1
ATOM 2437 C CA . GLY A 1 316 ? -37.710 35.323 61.088 1.00 83.62 316 GLY A CA 1
ATOM 2438 C C . GLY A 1 316 ? -37.960 36.375 60.004 1.00 83.62 316 GLY A C 1
ATOM 2439 O O . GLY A 1 316 ? -38.841 37.217 60.169 1.00 83.62 316 GLY A O 1
ATOM 2440 N N . HIS A 1 317 ? -37.198 36.359 58.907 1.00 84.75 317 HIS A N 1
ATOM 2441 C CA . HIS A 1 317 ? -37.424 37.260 57.779 1.00 84.75 317 HIS A CA 1
ATOM 2442 C C . HIS A 1 317 ? -38.550 36.746 56.875 1.00 84.75 317 HIS A C 1
ATOM 2444 O O . HIS A 1 317 ? -38.740 35.540 56.728 1.00 84.75 317 HIS A O 1
ATOM 2450 N N . ALA A 1 318 ? -39.262 37.668 56.220 1.00 80.12 318 ALA A N 1
ATOM 2451 C CA . ALA A 1 318 ? -40.136 37.317 55.106 1.00 80.12 318 ALA A CA 1
ATOM 2452 C C . ALA A 1 318 ? -39.273 36.861 53.921 1.00 80.12 318 ALA A C 1
ATOM 2454 O O . ALA A 1 318 ? -38.354 37.571 53.510 1.00 80.12 318 ALA A O 1
ATOM 2455 N N . VAL A 1 319 ? -39.554 35.669 53.400 1.00 84.12 319 VAL A N 1
ATOM 2456 C CA . VAL A 1 319 ? -38.760 35.023 52.355 1.00 84.12 319 VAL A CA 1
ATOM 2457 C C . VAL A 1 319 ? -39.676 34.581 51.224 1.00 84.12 319 VAL A C 1
ATOM 2459 O O . VAL A 1 319 ? -40.695 33.936 51.458 1.00 84.12 319 VAL A O 1
ATOM 2462 N N . GLU A 1 320 ? -39.278 34.896 49.996 1.00 84.19 320 GLU A N 1
ATOM 2463 C CA . GLU A 1 320 ? -39.913 34.402 48.779 1.00 84.19 320 GLU A CA 1
ATOM 2464 C C . GLU A 1 320 ? -39.139 33.186 48.253 1.00 84.19 320 GLU A C 1
ATOM 2466 O O . GLU A 1 320 ? -37.906 33.188 48.213 1.00 84.19 320 GLU A O 1
ATOM 2471 N N . VAL A 1 321 ? -39.860 32.125 47.885 1.00 87.56 321 VAL A N 1
ATOM 2472 C CA . VAL A 1 321 ? -39.271 30.906 47.317 1.00 87.56 321 VAL A CA 1
ATOM 2473 C C . VAL A 1 321 ? -39.328 31.007 45.796 1.00 87.56 321 VAL A C 1
ATOM 2475 O O . VAL A 1 321 ? -40.386 31.273 45.231 1.00 87.56 321 VAL A O 1
ATOM 2478 N N . ALA A 1 322 ? -38.181 30.804 45.147 1.00 89.75 322 ALA A N 1
ATOM 2479 C CA . ALA A 1 322 ? -38.058 30.801 43.691 1.00 89.75 322 ALA A CA 1
ATOM 2480 C C . ALA A 1 322 ? -38.901 29.691 43.039 1.00 89.75 322 ALA A C 1
ATOM 2482 O O . ALA A 1 322 ? -39.239 28.699 43.682 1.00 89.75 322 ALA A O 1
ATOM 2483 N N . GLY A 1 323 ? -39.223 29.844 41.754 1.00 89.44 323 GLY A N 1
ATOM 2484 C CA . GLY A 1 323 ? -40.167 28.966 41.070 1.00 89.44 323 GLY A CA 1
ATOM 2485 C C . GLY A 1 323 ? -39.636 27.547 40.850 1.00 89.44 323 GLY A C 1
ATOM 2486 O O . GLY A 1 323 ? -38.434 27.301 40.772 1.00 89.44 323 GLY A O 1
ATOM 2487 N N . GLN A 1 324 ? -40.549 26.593 40.657 1.00 91.25 324 GLN A N 1
ATOM 2488 C CA . GLN A 1 324 ? -40.223 25.179 40.406 1.00 91.25 324 GLN A CA 1
ATOM 2489 C C . GLN A 1 324 ? -39.247 24.982 39.234 1.00 91.25 324 GLN A C 1
ATOM 2491 O O . GLN A 1 324 ? -38.373 24.117 39.286 1.00 91.25 324 GLN A O 1
ATOM 2496 N N . TRP A 1 325 ? -39.356 25.810 38.192 1.00 92.38 325 TRP A N 1
ATOM 2497 C CA . TRP A 1 325 ? -38.488 25.736 37.017 1.00 92.38 325 TRP A CA 1
ATOM 2498 C C . TRP A 1 325 ? -37.045 26.176 37.285 1.00 92.38 325 TRP A C 1
ATOM 2500 O O . TRP A 1 325 ? -36.143 25.666 36.622 1.00 92.38 325 TRP A O 1
ATOM 2510 N N . ASP A 1 326 ? -36.801 27.025 38.288 1.00 91.88 326 ASP A N 1
ATOM 2511 C CA . ASP A 1 326 ? -35.444 27.413 38.692 1.00 91.88 326 ASP A CA 1
ATOM 2512 C C . ASP A 1 326 ? -34.706 26.226 39.325 1.00 91.88 326 ASP A C 1
ATOM 2514 O O . ASP A 1 326 ? -33.543 25.960 39.018 1.00 91.88 326 ASP A O 1
ATOM 2518 N N . PHE A 1 327 ? -35.411 25.437 40.143 1.00 93.88 327 PHE A N 1
ATOM 2519 C CA . PHE A 1 327 ? -34.882 24.195 40.709 1.00 93.88 327 PHE A CA 1
ATOM 2520 C C . PHE A 1 327 ? -34.619 23.150 39.622 1.00 93.88 327 PHE A C 1
ATOM 2522 O O . PHE A 1 327 ? -33.581 22.489 39.649 1.00 93.88 327 PHE A O 1
ATOM 2529 N N . VAL A 1 328 ? -35.527 23.014 38.647 1.00 93.81 328 VAL A N 1
ATOM 2530 C CA . VAL A 1 328 ? -35.332 22.110 37.501 1.00 93.81 328 VAL A CA 1
ATOM 2531 C C . VAL A 1 328 ? -34.083 22.522 36.726 1.00 93.81 328 VAL A C 1
ATOM 2533 O O . VAL A 1 328 ? -33.192 21.699 36.533 1.00 93.81 328 VAL A O 1
ATOM 2536 N N . ALA A 1 329 ? -33.955 23.794 36.351 1.00 92.56 329 ALA A N 1
ATOM 2537 C CA . ALA A 1 329 ? -32.788 24.283 35.626 1.00 92.56 329 ALA A CA 1
ATOM 2538 C C . ALA A 1 329 ? -31.480 24.024 36.396 1.00 92.56 329 ALA A C 1
ATOM 2540 O O . ALA A 1 329 ? -30.537 23.470 35.829 1.00 92.56 329 ALA A O 1
ATOM 2541 N N . ALA A 1 330 ? -31.437 24.321 37.698 1.00 93.19 330 ALA A N 1
ATOM 2542 C CA . ALA A 1 330 ? -30.250 24.103 38.521 1.00 93.19 330 ALA A CA 1
ATOM 2543 C C . ALA A 1 330 ? -29.849 22.616 38.619 1.00 93.19 330 ALA A C 1
ATOM 2545 O O . ALA A 1 330 ? -28.667 22.282 38.496 1.00 93.19 330 ALA A O 1
ATOM 2546 N N . VAL A 1 331 ? -30.815 21.703 38.777 1.00 94.50 331 VAL A N 1
ATOM 2547 C CA . VAL A 1 331 ? -30.561 20.250 38.832 1.00 94.50 331 VAL A CA 1
ATOM 2548 C C . VAL A 1 331 ? -30.099 19.702 37.477 1.00 94.50 331 VAL A C 1
ATOM 2550 O O . VAL A 1 331 ? -29.210 18.850 37.433 1.00 94.50 331 VAL A O 1
ATOM 2553 N N . PHE A 1 332 ? -30.631 20.208 36.363 1.00 93.56 332 PHE A N 1
ATOM 2554 C CA . PHE A 1 332 ? -30.182 19.812 35.024 1.00 93.56 332 PHE A CA 1
ATOM 2555 C C . PHE A 1 332 ? -28.759 20.294 34.722 1.00 93.56 332 PHE A C 1
ATOM 2557 O O . PHE A 1 332 ? -27.954 19.516 34.206 1.00 93.56 332 PHE A O 1
ATOM 2564 N N . VAL A 1 333 ? -28.411 21.532 35.095 1.00 93.00 333 VAL A N 1
ATOM 2565 C CA . VAL A 1 333 ? -27.035 22.049 34.972 1.00 93.00 333 VAL A CA 1
ATOM 2566 C C . VAL A 1 333 ? -26.069 21.210 35.817 1.00 93.00 333 VAL A C 1
ATOM 2568 O O . VAL A 1 333 ? -24.993 20.849 35.336 1.00 93.00 333 VAL A O 1
ATOM 2571 N N . LEU A 1 334 ? -26.471 20.817 37.032 1.00 93.12 334 LEU A N 1
ATOM 2572 C CA . LEU A 1 334 ? -25.687 19.915 37.881 1.00 93.12 334 LEU A CA 1
ATOM 2573 C C . LEU A 1 334 ? -25.483 18.542 37.221 1.00 93.12 334 LEU A C 1
ATOM 2575 O O . LEU A 1 334 ? -24.361 18.035 37.185 1.00 93.12 334 LEU A O 1
ATOM 2579 N N . GLY A 1 335 ? -26.548 17.954 36.670 1.00 89.88 335 GLY A N 1
ATOM 2580 C CA . GLY A 1 335 ? -26.501 16.668 35.972 1.00 89.88 335 GLY A CA 1
ATOM 2581 C C . GLY A 1 335 ? -25.584 16.692 34.747 1.00 89.88 335 GLY A C 1
ATOM 2582 O O . GLY A 1 335 ? -24.769 15.785 34.569 1.00 89.88 335 GLY A O 1
ATOM 2583 N N . PHE A 1 336 ? -25.646 17.759 33.947 1.00 87.25 336 PHE A N 1
ATOM 2584 C CA . PHE A 1 336 ? -24.773 17.939 32.786 1.00 87.25 336 PHE A CA 1
ATOM 2585 C C . PHE A 1 336 ? -23.307 18.127 33.200 1.00 87.25 336 PHE A C 1
ATOM 2587 O O . PHE A 1 336 ? -22.411 17.526 32.609 1.00 87.25 336 PHE A O 1
ATOM 2594 N N . GLY A 1 337 ? -23.052 18.880 34.274 1.00 88.62 337 GLY A N 1
ATOM 2595 C CA . GLY A 1 337 ? -21.711 19.035 34.836 1.00 88.62 337 GLY A CA 1
ATOM 2596 C C . GLY A 1 337 ? -21.102 17.711 35.317 1.00 88.62 337 GLY A C 1
ATOM 2597 O O . GLY A 1 337 ? -19.947 17.406 35.007 1.00 88.62 337 GLY A O 1
ATOM 2598 N N . LEU A 1 338 ? -21.889 16.876 36.007 1.00 87.56 338 LEU A N 1
ATOM 2599 C CA . LEU A 1 338 ? -21.479 15.530 36.434 1.00 87.56 338 LEU A CA 1
ATOM 2600 C C . LEU A 1 338 ? -21.218 14.597 35.242 1.00 87.56 338 LEU A C 1
ATOM 2602 O O . LEU A 1 338 ? -20.239 13.845 35.258 1.00 87.56 338 LEU A O 1
ATOM 2606 N N . PHE A 1 339 ? -22.044 14.679 34.197 1.00 84.44 339 PHE A N 1
ATOM 2607 C CA . PHE A 1 339 ? -21.848 13.943 32.948 1.00 84.44 339 PHE A CA 1
ATOM 2608 C C . PHE A 1 339 ? -20.538 14.342 32.251 1.00 84.44 339 PHE A C 1
ATOM 2610 O O . PHE A 1 339 ? -19.752 13.470 31.891 1.00 84.44 339 PHE A O 1
ATOM 2617 N N . CYS A 1 340 ? -20.231 15.635 32.134 1.00 81.94 340 CYS A N 1
ATOM 2618 C CA . CYS A 1 340 ? -18.971 16.100 31.543 1.00 81.94 340 CYS A CA 1
ATOM 2619 C C . CYS A 1 340 ? -17.727 15.696 32.359 1.00 81.94 340 CYS A C 1
ATOM 2621 O O . CYS A 1 340 ? -16.647 15.547 31.789 1.00 81.94 340 CYS A O 1
ATOM 2623 N N . ASN A 1 341 ? -17.855 15.505 33.678 1.00 79.69 341 ASN A N 1
ATOM 2624 C CA . ASN A 1 341 ? -16.727 15.161 34.550 1.00 79.69 341 ASN A CA 1
ATOM 2625 C C . ASN A 1 341 ? -16.455 13.640 34.633 1.00 79.69 341 ASN A C 1
ATOM 2627 O O . ASN A 1 341 ? -15.297 13.221 34.614 1.00 79.69 341 ASN A O 1
ATOM 2631 N N . ASN A 1 342 ? -17.513 12.814 34.677 1.00 71.75 342 ASN A N 1
ATOM 2632 C CA . ASN A 1 342 ? -17.452 11.355 34.893 1.00 71.75 342 ASN A CA 1
ATOM 2633 C C . ASN A 1 342 ? -18.155 10.520 33.797 1.00 71.75 342 ASN A C 1
ATOM 2635 O O . ASN A 1 342 ? -18.476 9.344 34.001 1.00 71.75 342 ASN A O 1
ATOM 2639 N N . GLY A 1 343 ? -18.376 11.102 32.615 1.00 67.00 343 GLY A N 1
ATOM 2640 C CA . GLY A 1 343 ? -19.190 10.536 31.533 1.00 67.00 343 GLY A CA 1
ATOM 2641 C C . GLY A 1 343 ? -18.779 9.151 31.036 1.00 67.00 343 GLY A C 1
ATOM 2642 O O . GLY A 1 343 ? -19.629 8.430 30.534 1.00 67.00 343 GLY A O 1
ATOM 2643 N N . ALA A 1 344 ? -17.531 8.715 31.237 1.00 66.88 344 ALA A N 1
ATOM 2644 C CA . ALA A 1 344 ? -17.067 7.390 30.816 1.00 66.88 344 ALA A CA 1
ATOM 2645 C C . ALA A 1 344 ? -17.879 6.233 31.437 1.00 66.88 344 ALA A C 1
ATOM 2647 O O . ALA A 1 344 ? -18.192 5.254 30.759 1.00 66.88 344 ALA A O 1
ATOM 2648 N N . GLY A 1 345 ? -18.261 6.344 32.715 1.00 67.81 345 GLY A N 1
ATOM 2649 C CA . GLY A 1 345 ? -19.099 5.339 33.378 1.00 67.81 345 GLY A CA 1
ATOM 2650 C C . GLY A 1 345 ? -20.546 5.370 32.880 1.00 67.81 345 GLY A C 1
ATOM 2651 O O . GLY A 1 345 ? -21.131 4.326 32.590 1.00 67.81 345 GLY A O 1
ATOM 2652 N N . TYR A 1 346 ? -21.095 6.577 32.714 1.00 70.38 346 TYR A N 1
ATOM 2653 C CA . TYR A 1 346 ? -22.443 6.777 32.185 1.00 70.38 346 TYR A CA 1
ATOM 2654 C C . TYR A 1 346 ? -22.560 6.299 30.733 1.00 70.38 346 TYR A C 1
ATOM 2656 O O . TYR A 1 346 ? -23.523 5.623 30.406 1.00 70.38 346 TYR A O 1
ATOM 2664 N N . LEU A 1 347 ? -21.569 6.560 29.874 1.00 72.62 347 LEU A N 1
ATOM 2665 C CA . LEU A 1 347 ? -21.538 6.120 28.474 1.00 72.62 347 LEU A CA 1
ATOM 2666 C C . LEU A 1 347 ? -21.508 4.591 28.356 1.00 72.62 347 LEU A C 1
ATOM 2668 O O . LEU A 1 347 ? -22.289 4.028 27.588 1.00 72.62 347 LEU A O 1
ATOM 2672 N N . LYS A 1 348 ? -20.691 3.913 29.176 1.00 75.19 348 LYS A N 1
ATOM 2673 C CA . LYS A 1 348 ? -20.663 2.440 29.248 1.00 75.19 348 LYS A CA 1
ATOM 2674 C C . LYS A 1 348 ? -22.008 1.857 29.680 1.00 75.19 348 LYS A C 1
ATOM 2676 O O . LYS A 1 348 ? -22.443 0.844 29.137 1.00 75.19 348 LYS A O 1
ATOM 2681 N N . LEU A 1 349 ? -22.681 2.483 30.646 1.00 71.44 349 LEU A N 1
ATOM 2682 C CA . LEU A 1 349 ? -24.013 2.058 31.082 1.00 71.44 349 LEU A CA 1
ATOM 2683 C C . LEU A 1 349 ? -25.082 2.372 30.024 1.00 71.44 349 LEU A C 1
ATOM 2685 O O . LEU A 1 349 ? -25.936 1.537 29.743 1.00 71.44 349 LEU A O 1
ATOM 2689 N N . ARG A 1 350 ? -24.999 3.543 29.388 1.00 73.56 350 ARG A N 1
ATOM 2690 C CA . ARG A 1 350 ? -25.913 4.027 28.346 1.00 73.56 350 ARG A CA 1
ATOM 2691 C C . ARG A 1 350 ? -25.950 3.092 27.144 1.00 73.56 350 ARG A C 1
ATOM 2693 O O . ARG A 1 350 ? -27.038 2.783 26.660 1.00 73.56 350 ARG A O 1
ATOM 2700 N N . GLN A 1 351 ? -24.793 2.594 26.709 1.00 76.12 351 GLN A N 1
ATOM 2701 C CA . GLN A 1 351 ? -24.678 1.614 25.621 1.00 76.12 351 GLN A CA 1
ATOM 2702 C C . GLN A 1 351 ? -25.423 0.299 25.915 1.00 76.12 351 GLN A C 1
ATOM 2704 O O . GLN A 1 351 ? -25.906 -0.342 24.987 1.00 76.12 351 GLN A O 1
ATOM 2709 N N . ARG A 1 352 ? -25.590 -0.069 27.193 1.00 80.06 352 ARG A N 1
ATOM 2710 C CA . ARG A 1 352 ? -26.295 -1.288 27.631 1.00 80.06 352 ARG A CA 1
ATOM 2711 C C . ARG A 1 352 ? -27.814 -1.124 27.744 1.00 80.06 352 ARG A C 1
ATOM 2713 O O . ARG A 1 352 ? -28.492 -2.079 28.108 1.00 80.06 352 ARG A O 1
ATOM 2720 N N . THR A 1 353 ? -28.357 0.065 27.470 1.00 78.25 353 THR A N 1
ATOM 2721 C CA . THR A 1 353 ? -29.800 0.331 27.603 1.00 78.25 353 THR A CA 1
ATOM 2722 C C . THR A 1 353 ? -30.528 0.370 26.253 1.00 78.25 353 THR A C 1
ATOM 2724 O O . THR A 1 353 ? -29.931 0.796 25.258 1.00 78.25 353 THR A O 1
ATOM 2727 N N . PRO A 1 354 ? -31.809 -0.051 26.188 1.00 79.00 354 PRO A N 1
ATOM 2728 C CA . PRO A 1 354 ? -32.598 -0.040 24.953 1.00 79.00 354 PRO A CA 1
ATOM 2729 C C . PRO A 1 354 ? -32.715 1.357 24.318 1.00 79.00 354 PRO A C 1
ATOM 2731 O O . PRO A 1 354 ? -32.712 2.370 25.024 1.00 79.00 354 PRO A O 1
ATOM 2734 N N . GLN A 1 355 ? -32.848 1.416 22.989 1.00 82.12 355 GLN A N 1
ATOM 2735 C CA . GLN A 1 355 ? -33.192 2.645 22.257 1.00 82.12 355 GLN A CA 1
ATOM 2736 C C . GLN A 1 355 ? -34.706 2.810 22.153 1.00 82.12 355 GLN A C 1
ATOM 2738 O O . GLN A 1 355 ? -35.405 1.863 21.798 1.00 82.12 355 GLN A O 1
ATOM 2743 N N . TRP A 1 356 ? -35.192 4.025 22.402 1.00 77.00 356 TRP A N 1
ATOM 2744 C CA . TRP A 1 356 ? -36.569 4.454 22.168 1.00 77.00 356 TRP A CA 1
ATOM 2745 C C . TRP A 1 356 ? -36.543 5.674 21.239 1.00 77.00 356 TRP A C 1
ATOM 2747 O O . TRP A 1 356 ? -36.342 6.809 21.674 1.00 77.00 356 TRP A O 1
ATOM 2757 N N . GLY A 1 357 ? -36.695 5.430 19.934 1.00 80.31 357 GLY A N 1
ATOM 2758 C CA . GLY A 1 357 ? -36.532 6.464 18.908 1.00 80.31 357 GLY A CA 1
ATOM 2759 C C . GLY A 1 357 ? -35.093 6.991 18.854 1.00 80.31 357 GLY A C 1
ATOM 2760 O O . GLY A 1 357 ? -34.148 6.209 18.791 1.00 80.31 357 GLY A O 1
ATOM 2761 N N . ALA A 1 358 ? -34.925 8.316 18.904 1.00 72.88 358 ALA A N 1
ATOM 2762 C CA . ALA A 1 358 ? -33.614 8.976 18.870 1.00 72.88 358 ALA A CA 1
ATOM 2763 C C . ALA A 1 358 ? -32.890 9.019 20.235 1.00 72.88 358 ALA A C 1
ATOM 2765 O O . ALA A 1 358 ? -31.756 9.493 20.321 1.00 72.88 358 ALA A O 1
ATOM 2766 N N . SER A 1 359 ? -33.519 8.539 21.313 1.00 78.06 359 SER A N 1
ATOM 2767 C CA . SER A 1 359 ? -32.983 8.600 22.680 1.00 78.06 359 SER A CA 1
ATOM 2768 C C . SER A 1 359 ? -32.821 7.205 23.287 1.00 78.06 359 SER A C 1
ATOM 2770 O O . SER A 1 359 ? -33.475 6.245 22.878 1.00 78.06 359 SER A O 1
ATOM 2772 N N . ARG A 1 360 ? -31.934 7.056 24.277 1.00 80.44 360 ARG A N 1
ATOM 2773 C CA . ARG A 1 360 ? -31.801 5.806 25.046 1.00 80.44 360 ARG A CA 1
ATOM 2774 C C . ARG A 1 360 ? -32.713 5.860 26.270 1.00 80.44 360 ARG A C 1
ATOM 2776 O O . ARG A 1 360 ? -32.897 6.925 26.858 1.00 80.44 360 ARG A O 1
ATOM 2783 N N . ALA A 1 361 ? -33.229 4.707 26.695 1.00 83.12 361 ALA A N 1
ATOM 2784 C CA . ALA A 1 361 ? -34.087 4.602 27.877 1.00 83.12 361 ALA A CA 1
ATOM 2785 C C . ALA A 1 361 ? -33.424 5.186 29.143 1.00 83.12 361 ALA A C 1
ATOM 2787 O O . ALA A 1 361 ? -34.103 5.797 29.966 1.00 83.12 361 ALA A O 1
ATOM 2788 N N . LEU A 1 362 ? -32.093 5.065 29.267 1.00 83.75 362 LEU A N 1
ATOM 2789 C CA . LEU A 1 362 ? -31.333 5.668 30.366 1.00 83.75 362 LEU A CA 1
ATOM 2790 C C . LEU A 1 362 ? -31.400 7.200 30.369 1.00 83.75 362 LEU A C 1
ATOM 2792 O O . LEU A 1 362 ? -31.551 7.785 31.436 1.00 83.75 362 LEU A O 1
ATOM 2796 N N . ASP A 1 363 ? -31.314 7.838 29.198 1.00 82.06 363 ASP A N 1
ATOM 2797 C CA . ASP A 1 363 ? -31.330 9.302 29.085 1.00 82.06 363 ASP A CA 1
ATOM 2798 C C . ASP A 1 363 ? -32.700 9.848 29.504 1.00 82.06 363 ASP A C 1
ATOM 2800 O O . ASP A 1 363 ? -32.795 10.782 30.297 1.00 82.06 363 ASP A O 1
ATOM 2804 N N . ILE A 1 364 ? -33.767 9.194 29.038 1.00 84.75 364 ILE A N 1
ATOM 2805 C CA . ILE A 1 364 ? -35.148 9.534 29.397 1.00 84.75 364 ILE A CA 1
ATOM 2806 C C . ILE A 1 364 ? -35.366 9.334 30.903 1.00 84.75 364 ILE A C 1
ATOM 2808 O O . ILE A 1 364 ? -35.906 10.212 31.575 1.00 84.75 364 ILE A O 1
ATOM 2812 N N . GLY A 1 365 ? -34.904 8.206 31.452 1.00 87.06 365 GLY A N 1
ATOM 2813 C CA . GLY A 1 365 ? -34.990 7.919 32.882 1.00 87.06 365 GLY A CA 1
ATOM 2814 C C . GLY A 1 365 ? -34.240 8.945 33.734 1.00 87.06 365 GLY A C 1
ATOM 2815 O O . GLY A 1 365 ? -34.794 9.452 34.707 1.00 87.06 365 GLY A O 1
ATOM 2816 N N . ALA A 1 366 ? -33.015 9.306 33.348 1.00 86.31 366 ALA A N 1
ATOM 2817 C CA . ALA A 1 366 ? -32.214 10.306 34.048 1.00 86.31 366 ALA A CA 1
ATOM 2818 C C . ALA A 1 366 ? -32.882 11.691 34.037 1.00 86.31 366 ALA A C 1
ATOM 2820 O O . ALA A 1 366 ? -32.933 12.348 35.076 1.00 86.31 366 ALA A O 1
ATOM 2821 N N . MET A 1 367 ? -33.453 12.107 32.900 1.00 88.50 367 MET A N 1
ATOM 2822 C CA . MET A 1 367 ? -34.204 13.364 32.798 1.00 88.50 367 MET A CA 1
ATOM 2823 C C . MET A 1 367 ? -35.438 13.368 33.704 1.00 88.50 367 MET A C 1
ATOM 2825 O O . MET A 1 367 ? -35.652 14.328 34.440 1.00 88.50 367 MET A O 1
ATOM 2829 N N . LEU A 1 368 ? -36.234 12.295 33.696 1.00 91.94 368 LEU A N 1
ATOM 2830 C CA . LEU A 1 368 ? -37.425 12.192 34.544 1.00 91.94 368 LEU A CA 1
ATOM 2831 C C . LEU A 1 368 ? -37.066 12.220 36.034 1.00 91.94 368 LEU A C 1
ATOM 2833 O O . LEU A 1 368 ? -37.704 12.933 36.806 1.00 91.94 368 LEU A O 1
ATOM 2837 N N . VAL A 1 369 ? -36.016 11.498 36.436 1.00 92.06 369 VAL A N 1
ATOM 2838 C CA . VAL A 1 369 ? -35.526 11.506 37.821 1.00 92.06 369 VAL A CA 1
ATOM 2839 C C . VAL A 1 369 ? -35.052 12.901 38.226 1.00 92.06 369 VAL A C 1
ATOM 2841 O O . VAL A 1 369 ? -35.408 13.363 39.308 1.00 92.06 369 VAL A O 1
ATOM 2844 N N . ALA A 1 370 ? -34.307 13.600 37.366 1.00 90.69 370 ALA A N 1
ATOM 2845 C CA . ALA A 1 370 ? -33.845 14.963 37.633 1.00 90.69 370 ALA A CA 1
ATOM 2846 C C . ALA A 1 370 ? -35.015 15.932 37.863 1.00 90.69 370 ALA A C 1
ATOM 2848 O O . ALA A 1 370 ? -34.993 16.709 38.819 1.00 90.69 370 ALA A O 1
ATOM 2849 N N . VAL A 1 371 ? -36.066 15.839 37.041 1.00 93.19 371 VAL A N 1
ATOM 2850 C CA . VAL A 1 371 ? -37.302 16.611 37.230 1.00 93.19 371 VAL A CA 1
ATOM 2851 C C . VAL A 1 371 ? -37.933 16.280 38.584 1.00 93.19 371 VAL A C 1
ATOM 2853 O O . VAL A 1 371 ? -38.164 17.183 39.382 1.00 93.19 371 VAL A O 1
ATOM 2856 N N . VAL A 1 372 ? -38.155 15.001 38.897 1.00 94.88 372 VAL A N 1
ATOM 2857 C CA . VAL A 1 372 ? -38.774 14.584 40.170 1.00 94.88 372 VAL A CA 1
ATOM 2858 C C . VAL A 1 372 ? -37.990 15.100 41.380 1.00 94.88 372 VAL A C 1
ATOM 2860 O O . VAL A 1 372 ? -38.588 15.632 42.315 1.00 94.88 372 VAL A O 1
ATOM 2863 N N . VAL A 1 373 ? -36.659 14.997 41.354 1.00 93.44 373 VAL A N 1
ATOM 2864 C CA . VAL A 1 373 ? -35.786 15.501 42.424 1.00 93.44 373 VAL A CA 1
ATOM 2865 C C . VAL A 1 373 ? -35.917 17.016 42.579 1.00 93.44 373 VAL A C 1
ATOM 2867 O O . VAL A 1 373 ? -36.032 17.497 43.705 1.00 93.44 373 VAL A O 1
ATOM 2870 N N . ALA A 1 374 ? -35.943 17.769 41.479 1.00 93.44 374 ALA A N 1
ATOM 2871 C CA . ALA A 1 374 ? -36.094 19.221 41.515 1.00 93.44 374 ALA A CA 1
ATOM 2872 C C . ALA A 1 374 ? -37.435 19.660 42.123 1.00 93.44 374 ALA A C 1
ATOM 2874 O O . ALA A 1 374 ? -37.461 20.523 43.001 1.00 93.44 374 ALA A O 1
ATOM 2875 N N . PHE A 1 375 ? -38.540 19.031 41.710 1.00 93.50 375 PHE A N 1
ATOM 2876 C CA . PHE A 1 375 ? -39.867 19.311 42.265 1.00 93.50 375 PHE A CA 1
ATOM 2877 C C . PHE A 1 375 ? -39.953 18.954 43.752 1.00 93.50 375 PHE A C 1
ATOM 2879 O O . PHE A 1 375 ? -40.483 19.738 44.539 1.00 93.50 375 PHE A O 1
ATOM 2886 N N . ALA A 1 376 ? -39.397 17.807 44.151 1.00 93.00 376 ALA A N 1
ATOM 2887 C CA . ALA A 1 376 ? -39.349 17.402 45.552 1.00 93.00 376 ALA A CA 1
ATOM 2888 C C . ALA A 1 376 ? -38.530 18.388 46.399 1.00 93.00 376 ALA A C 1
ATOM 2890 O O . ALA A 1 376 ? -38.947 18.747 47.497 1.00 93.00 376 ALA A O 1
ATOM 2891 N N . LEU A 1 377 ? -37.389 18.860 45.887 1.00 91.81 377 LEU A N 1
ATOM 2892 C CA . LEU A 1 377 ? -36.546 19.834 46.577 1.00 91.81 377 LEU A CA 1
ATOM 2893 C C . LEU A 1 377 ? -37.267 21.178 46.756 1.00 91.81 377 LEU A C 1
ATOM 2895 O O . LEU A 1 377 ? -37.269 21.719 47.860 1.00 91.81 377 LEU A O 1
ATOM 2899 N N . HIS A 1 378 ? -37.922 21.679 45.705 1.00 94.06 378 HIS A N 1
ATOM 2900 C CA . HIS A 1 378 ? -38.727 22.900 45.771 1.00 94.06 378 HIS A CA 1
ATOM 2901 C C . HIS A 1 378 ? -39.850 22.785 46.810 1.00 94.06 378 HIS A C 1
ATOM 2903 O O . HIS A 1 378 ? -39.984 23.648 47.672 1.00 94.06 378 HIS A O 1
ATOM 2909 N N . ASP A 1 379 ? -40.647 21.715 46.759 1.00 91.44 379 ASP A N 1
ATOM 2910 C CA . ASP A 1 379 ? -41.769 21.496 47.680 1.00 91.44 379 ASP A CA 1
ATOM 2911 C C . ASP A 1 379 ? -41.305 21.405 49.145 1.00 91.44 379 ASP A C 1
ATOM 2913 O O . ASP A 1 379 ? -41.916 21.999 50.031 1.00 91.44 379 ASP A O 1
ATOM 2917 N N . GLN A 1 380 ? -40.170 20.751 49.412 1.00 91.06 380 GLN A N 1
ATOM 2918 C CA . GLN A 1 380 ? -39.578 20.716 50.755 1.00 91.06 380 GLN A CA 1
ATOM 2919 C C . GLN A 1 380 ? -39.169 22.108 51.251 1.00 91.06 380 GLN A C 1
ATOM 2921 O O . GLN A 1 380 ? -39.478 22.466 52.389 1.00 91.06 380 GLN A O 1
ATOM 2926 N N . VAL A 1 381 ? -38.508 22.911 50.409 1.00 90.44 381 VAL A N 1
ATOM 2927 C CA . VAL A 1 381 ? -38.130 24.291 50.759 1.00 90.44 381 VAL A CA 1
ATOM 2928 C C . VAL A 1 381 ? -39.374 25.141 50.999 1.00 90.44 381 VAL A C 1
ATOM 2930 O O . VAL A 1 381 ? -39.455 25.831 52.013 1.00 90.44 381 VAL A O 1
ATOM 2933 N N . GLN A 1 382 ? -40.369 25.049 50.120 1.00 89.06 382 GLN A N 1
ATOM 2934 C CA . GLN A 1 382 ? -41.612 25.804 50.225 1.00 89.06 382 GLN A CA 1
ATOM 2935 C C . GLN A 1 382 ? -42.371 25.483 51.517 1.00 89.06 382 GLN A C 1
ATOM 2937 O O . GLN A 1 382 ? -42.753 26.401 52.242 1.00 89.06 382 GLN A O 1
ATOM 2942 N N . ARG A 1 383 ? -42.538 24.196 51.851 1.00 87.31 383 ARG A N 1
ATOM 2943 C CA . ARG A 1 383 ? -43.182 23.765 53.104 1.00 87.31 383 ARG A CA 1
ATOM 2944 C C . ARG A 1 383 ? -42.436 24.259 54.336 1.00 87.31 383 ARG A C 1
ATOM 2946 O O . ARG A 1 383 ? -43.066 24.662 55.308 1.00 87.31 383 ARG A O 1
ATOM 2953 N N . TYR A 1 384 ? -41.107 24.219 54.302 1.00 86.25 384 TYR A N 1
ATOM 2954 C CA . TYR A 1 384 ? -40.286 24.658 55.425 1.00 86.25 384 TYR A CA 1
ATOM 2955 C C . TYR A 1 384 ? -40.357 26.174 55.648 1.00 86.25 384 TYR A C 1
ATOM 2957 O O . TYR A 1 384 ? -40.410 26.623 56.789 1.00 86.25 384 TYR A O 1
ATOM 2965 N N . VAL A 1 385 ? -40.342 26.958 54.567 1.00 84.56 385 VAL A N 1
ATOM 2966 C CA . VAL A 1 385 ? -40.263 28.426 54.618 1.00 84.56 385 VAL A CA 1
ATOM 2967 C C . VAL A 1 385 ? -41.619 29.071 54.891 1.00 84.56 385 VAL A C 1
ATOM 2969 O O . VAL A 1 385 ? -41.691 30.013 55.673 1.00 84.56 385 VAL A O 1
ATOM 2972 N N . ILE A 1 386 ? -42.689 28.583 54.261 1.00 77.75 386 ILE A N 1
ATOM 2973 C CA . ILE A 1 386 ? -44.016 29.210 54.351 1.00 77.75 386 ILE A CA 1
ATOM 2974 C C . ILE A 1 386 ? -44.783 28.718 55.591 1.00 77.75 386 ILE A C 1
ATOM 2976 O O . ILE A 1 386 ? -45.695 29.398 56.055 1.00 77.75 386 ILE A O 1
ATOM 2980 N N . GLY A 1 387 ? -44.392 27.576 56.173 1.00 67.69 387 GLY A N 1
ATOM 2981 C CA . GLY A 1 387 ? -45.213 26.890 57.172 1.00 67.69 387 GLY A CA 1
ATOM 2982 C C . GLY A 1 387 ? -46.553 26.447 56.568 1.00 67.69 387 GLY A C 1
ATOM 2983 O O . GLY A 1 387 ? -46.848 26.703 55.401 1.00 67.69 387 GLY A O 1
ATOM 2984 N N . HIS A 1 388 ? -47.371 25.725 57.322 1.00 50.75 388 HIS A N 1
ATOM 2985 C CA . HIS A 1 388 ? -48.800 25.603 57.014 1.00 50.75 388 HIS A CA 1
ATOM 2986 C C . HIS A 1 388 ? -49.577 26.477 57.981 1.00 50.75 388 HIS A C 1
ATOM 2988 O O . HIS A 1 388 ? -49.226 26.434 59.185 1.00 50.75 388 HIS A O 1
#

Secondary structure (DSSP, 8-state):
-------PPTT--HHHHHHHHHHHHHHHHHHHHHHHHHH-SS---SEEEEEEEEE--TT-TTS-SEEEEEEEEEEE-SSEEEEEE-SPPSS-TT--TT-EEEEEGGGEEEEEEEETTEEEE-HHHHHHHTTS-HHHHHHHHHHHT-B--STTEEESSPPPTTSPP-EEETT--SHHHHHHHHHHHHSPPHHHHHHHHHHHHHHHH-GGGGT-B-TTS-BHHHHHHHTT-HHHHHHHHHTT--TT-B-TTS-BHHHHHHHTT-HHHHHHHTT------S--------SHHHHHHHHHHHHHHHIIIIIHHHHHHHTT---PPPPHHHHHHHHHHHHHHHHHHHHHHHHHHHHTSPEETTEEHHHHHHHHHHHHHHHHHHHHHHHHHH--

Sequence (388 aa):
MTEQMIYSVEGESQALKEAVSSAQATFKFYWREMSWEARRIIKCLDMAAVKLSFMLDPDDPDIPVVENMWVNDVDFDGETITGVLMNEPRWATEFKAGDLVSLPFAALNDWMYVRGGHVYGGFTVDALRSSMSDDERAGHDAAWGLDFGEPGTVEVAPAAEGHTPWLLSRALSSVADQQLLAQLEQGDHPMAVNMREKIEEALQQYPGMITDFDDGGWLLLHREVLAGNYPVVQALLRHGADPLATNSHGQTSQALAHEAGWPRIARLLQGDASDEPAPAEAKGFSLRPVGLLLIAVALAWLYFLVVVPVNGARAGHAVEVAGQWDFVAAVFVLGFGLFCNNGAGYLKLRQRTPQWGASRALDIGAMLVAVVVAFALHDQVQRYVIGH

Mean predicted aligned error: 13.84 Å

Solvent-accessible surface area (backbone atoms only — not comparable to full-atom values): 21448 Å² total; per-residue (Å²): 134,79,82,76,65,70,84,70,60,94,86,65,54,71,63,46,57,38,8,22,52,38,27,61,76,46,41,44,47,53,46,30,50,49,56,53,49,72,73,41,90,71,74,72,59,81,42,56,39,35,27,36,50,43,80,46,66,75,86,44,90,89,52,64,51,54,50,78,42,44,27,26,78,71,48,72,80,73,55,38,40,34,27,30,30,66,48,71,55,90,76,58,69,93,52,49,53,68,38,82,46,78,46,51,51,62,32,47,42,30,38,35,37,24,48,89,51,34,48,28,42,35,30,44,56,35,46,54,46,59,74,44,54,74,69,56,35,51,51,51,33,59,73,71,66,42,44,68,73,62,75,55,41,35,29,62,58,86,47,59,90,98,51,74,71,52,74,25,49,43,65,56,76,47,73,66,30,52,53,49,53,52,51,55,70,72,50,74,54,71,64,36,62,69,42,30,64,59,50,55,52,47,41,72,78,41,62,59,55,56,75,42,60,48,100,81,34,38,33,53,58,44,56,31,38,48,34,59,30,53,60,39,41,53,48,42,47,76,73,65,37,64,55,78,51,58,32,74,86,68,48,28,36,52,55,35,10,58,66,44,66,34,68,71,52,34,37,44,69,72,65,67,55,69,87,70,72,76,73,80,71,76,86,63,82,72,48,40,68,59,8,52,51,32,33,53,53,18,52,55,49,46,40,58,69,44,52,49,36,49,53,35,33,75,72,71,45,93,64,79,79,76,58,59,65,57,40,33,52,32,44,49,40,30,51,50,10,49,41,42,59,54,34,71,62,55,51,62,53,45,72,76,39,60,74,58,85,97,43,38,51,53,59,56,49,52,53,52,50,43,45,52,51,17,48,52,52,44,51,54,49,47,51,69,51,71,52,134

Foldseek 3Di:
DPPLPQPDFPPDDPQLSLLQVLQLLLVLLLLLVVLVQVVDPDHQWPFWWFWFWDADDPPDPVDTRTDIFIFGPWDDQLFKIWGFTQDQDPHPPVDGGGDIDIDTSSRTSWIWIHGPLEIATCLNVLSVLLVDDPVVNVVVCVVVSHHDDDRQWGAHDADDPPDDTLTAGSNCPDPSSVVSVVVVLVDADPCLVVCLVVLLVVCVVPVCLLVDADPQQDRPLQSCLLSSSVSNNLSSVVSPRQQCDAGPVRDGSLNSNVSSVNVVSNCVNVVVDDCPDDPDPPCDPQLLVVLVVLLVVLVVLVCVQAVVLLVCLVVVHQHDHDDLVSLLVSLVSNVVSCCSNPVVVVVVVQVVFDDDPPGGPVVVVVSVVSSVVSNVSSVVRCCSRVPD